Protein AF-0000000080312713 (afdb_homodimer)

Sequence (390 aa):
MEARAKLFGHPIHQMLIPIPFGLLATGAVLDIVAQFFDDRAITVVSFWNIAIGVVTGLLAAVFGLMDYTKIPRGTRAKRVGLVHGVGNVIVLGLFTAALYLRADEYRFGVEGLPLWLEIGGLALAGITGWLGGELVDRLAIGVDPDAHPDAPSSLFGRRRHVARVRREPVVEGEEVVTRQSVRTDTPPYGSPTRAMEARAKLFGHPIHQMLIPIPFGLLATGAVLDIVAQFFDDRAITVVSFWNIAIGVVTGLLAAVFGLMDYTKIPRGTRAKRVGLVHGVGNVIVLGLFTAALYLRADEYRFGVEGLPLWLEIGGLALAGITGWLGGELVDRLAIGVDPDAHPDAPSSLFGRRRHVARVRREPVVEGEEVVTRQSVRTDTPPYGSPTRA

Foldseek 3Di:
DAFQDDDLLFQPLVVLQCQLLVLLLQLLVLLVVCVVDPDQVSNVSSLVSLVVSLVSLVVSLVSLVRRLVPPDPPDPLNVLSVCLNVLVVLLSVLSVVLNVVCVVVPRDRPDDSSSVSSVVSNVSCVVSVVSVVCSCVPVPRRHDPPDDPPDDGSNVPPPPPPPPPPPPPPPPPDPPPPPPPPPPPPDPPDDPPDD/DAFQDDDLLFQPLVVLQCQLLVLLLQLLVLLVVCVVDPDQVSNVSSLVSLVVSLVSLVVSLVSLVRRLVPPDPPDPLNVLSVLLNVLVVLLSVLSVVLNVVCVVVVRDRSDDPSSVSSVVSNVSCVVSVVSVVCSCVPVPRRHDPPDDPPDDGSNVPPPPPPPPPPPPPPPPPPPPPPPPPPPPPPPDPDDPDPD

Structure (mmCIF, N/CA/C/O backbone):
data_AF-0000000080312713-model_v1
#
loop_
_entity.id
_entity.type
_entity.pdbx_description
1 polymer 'DUF2231 domain-containing protein'
#
loop_
_atom_site.group_PDB
_atom_site.id
_atom_site.type_symbol
_atom_site.label_atom_id
_atom_site.label_alt_id
_atom_site.label_comp_id
_atom_site.label_asym_id
_atom_site.label_entity_id
_atom_site.label_seq_id
_atom_site.pdbx_PDB_ins_code
_atom_site.Cartn_x
_atom_site.Cartn_y
_atom_site.Cartn_z
_atom_site.occupancy
_atom_site.B_iso_or_equiv
_atom_site.auth_seq_id
_atom_site.auth_comp_id
_atom_site.auth_asym_id
_atom_site.auth_atom_id
_atom_site.pdbx_PDB_model_num
ATOM 1 N N . MET A 1 1 ? 4.047 19.5 3.107 1 72.31 1 MET A N 1
ATOM 2 C CA . MET A 1 1 ? 4.832 19.844 1.927 1 72.31 1 MET A CA 1
ATOM 3 C C . MET A 1 1 ? 4.336 19.078 0.702 1 72.31 1 MET A C 1
ATOM 5 O O . MET A 1 1 ? 4.039 17.891 0.785 1 72.31 1 MET A O 1
ATOM 9 N N . GLU A 1 2 ? 4.406 19.766 -0.349 1 78.31 2 GLU A N 1
ATOM 10 C CA . GLU A 1 2 ? 3.863 19.172 -1.57 1 78.31 2 GLU A CA 1
ATOM 11 C C . GLU A 1 2 ? 4.895 18.281 -2.262 1 78.31 2 GLU A C 1
ATOM 13 O O . GLU A 1 2 ? 6.082 18.609 -2.293 1 78.31 2 GLU A O 1
ATOM 18 N N . ALA A 1 3 ? 4.426 17.234 -2.746 1 82.44 3 ALA A N 1
ATOM 19 C CA . ALA A 1 3 ? 5.25 16.281 -3.486 1 82.44 3 ALA A CA 1
ATOM 20 C C . ALA A 1 3 ? 5.676 16.859 -4.836 1 82.44 3 ALA A C 1
ATOM 22 O O . ALA A 1 3 ? 5.031 17.781 -5.359 1 82.44 3 ALA A O 1
ATOM 23 N N . ARG A 1 4 ? 6.715 16.359 -5.426 1 83 4 ARG A N 1
ATOM 24 C CA . ARG A 1 4 ? 7.238 16.797 -6.715 1 83 4 ARG A CA 1
ATOM 25 C C . ARG A 1 4 ? 6.383 16.266 -7.859 1 83 4 ARG A C 1
ATOM 27 O O . ARG A 1 4 ? 6.086 16.984 -8.812 1 83 4 ARG A O 1
ATOM 34 N N . ALA A 1 5 ? 6.055 15.047 -7.773 1 89.88 5 ALA A N 1
ATOM 35 C CA . ALA A 1 5 ? 5.25 14.406 -8.812 1 89.88 5 ALA A CA 1
ATOM 36 C C . ALA A 1 5 ? 3.887 13.992 -8.266 1 89.88 5 ALA A C 1
ATOM 38 O O . ALA A 1 5 ? 3.801 13.234 -7.305 1 89.88 5 ALA A O 1
ATOM 39 N N . LYS A 1 6 ? 2.869 14.5 -8.953 1 93.38 6 LYS A N 1
ATOM 40 C CA . LYS A 1 6 ? 1.514 14.195 -8.5 1 93.38 6 LYS A CA 1
ATOM 41 C C . LYS A 1 6 ? 0.65 13.695 -9.656 1 93.38 6 LYS A C 1
ATOM 43 O O . LYS A 1 6 ? 0.903 14.023 -10.82 1 93.38 6 LYS A O 1
ATOM 48 N N . LEU A 1 7 ? -0.228 12.914 -9.367 1 93.88 7 LEU A N 1
ATOM 49 C CA . LEU A 1 7 ? -1.278 12.445 -10.266 1 93.88 7 LEU A CA 1
ATOM 50 C C . LEU A 1 7 ? -2.648 12.562 -9.609 1 93.88 7 LEU A C 1
ATOM 52 O O . LEU A 1 7 ? -2.871 12.023 -8.523 1 93.88 7 LEU A O 1
ATOM 56 N N . PHE A 1 8 ? -3.529 13.344 -10.117 1 93.69 8 PHE A N 1
ATOM 57 C CA . PHE A 1 8 ? -4.863 13.625 -9.594 1 93.69 8 PHE A CA 1
ATOM 58 C C . PHE A 1 8 ? -4.781 14.195 -8.18 1 93.69 8 PHE A C 1
ATOM 60 O O . PHE A 1 8 ? -5.555 13.797 -7.305 1 93.69 8 PHE A O 1
ATOM 67 N N . GLY A 1 9 ? -3.75 14.992 -7.945 1 93.38 9 GLY A N 1
ATOM 68 C CA . GLY A 1 9 ? -3.65 15.75 -6.707 1 93.38 9 GLY A CA 1
ATOM 69 C C . GLY A 1 9 ? -2.879 15.023 -5.625 1 93.38 9 GLY A C 1
ATOM 70 O O . GLY A 1 9 ? -2.672 15.562 -4.535 1 93.38 9 GLY A O 1
ATOM 71 N N . HIS A 1 10 ? -2.42 13.773 -5.988 1 95.56 10 HIS A N 1
ATOM 72 C CA . HIS A 1 10 ? -1.756 13 -4.949 1 95.56 10 HIS A CA 1
ATOM 73 C C . HIS A 1 10 ? -0.341 12.609 -5.367 1 95.56 10 HIS A C 1
ATOM 75 O O . HIS A 1 10 ? -0.07 12.43 -6.555 1 95.56 10 HIS A O 1
ATOM 81 N N . PRO A 1 11 ? 0.602 12.484 -4.398 1 95.81 11 PRO A N 1
ATOM 82 C CA . PRO A 1 11 ? 1.961 12.039 -4.715 1 95.81 11 PRO A CA 1
ATOM 83 C C . PRO A 1 11 ? 1.993 10.664 -5.379 1 95.81 11 PRO A C 1
ATOM 85 O O . PRO A 1 11 ? 1.458 9.695 -4.828 1 95.81 11 PRO A O 1
ATOM 88 N N . ILE A 1 12 ? 2.666 10.57 -6.496 1 97.81 12 ILE A N 1
ATOM 89 C CA . ILE A 1 12 ? 2.713 9.328 -7.27 1 97.81 12 ILE A CA 1
ATOM 90 C C . ILE A 1 12 ? 3.412 8.242 -6.461 1 97.81 12 ILE A C 1
ATOM 92 O O . ILE A 1 12 ? 2.998 7.082 -6.48 1 97.81 12 ILE A O 1
ATOM 96 N N . HIS A 1 13 ? 4.504 8.625 -5.75 1 98.19 13 HIS A N 1
ATOM 97 C CA . HIS A 1 13 ? 5.23 7.664 -4.93 1 98.19 13 HIS A CA 1
ATOM 98 C C . HIS A 1 13 ? 4.305 6.965 -3.941 1 98.19 13 HIS A C 1
ATOM 100 O O . HIS A 1 13 ? 4.293 5.734 -3.857 1 98.19 13 HIS A O 1
ATOM 106 N N . GLN A 1 14 ? 3.463 7.68 -3.277 1 96.94 14 GLN A N 1
ATOM 107 C CA . GLN A 1 14 ? 2.545 7.121 -2.289 1 96.94 14 GLN A CA 1
ATOM 108 C C . GLN A 1 14 ? 1.48 6.254 -2.953 1 96.94 14 GLN A C 1
ATOM 110 O O . GLN A 1 14 ? 1.056 5.246 -2.391 1 96.94 14 GLN A O 1
ATOM 115 N N . MET A 1 15 ? 1.112 6.57 -4.156 1 97.31 15 MET A N 1
ATOM 116 C CA . MET A 1 15 ? 0.108 5.809 -4.891 1 97.31 15 MET A CA 1
ATOM 117 C C . MET A 1 15 ? 0.669 4.465 -5.344 1 97.31 15 MET A C 1
ATOM 119 O O . MET A 1 15 ? -0.067 3.48 -5.438 1 97.31 15 MET A O 1
ATOM 123 N N . LEU A 1 16 ? 1.947 4.43 -5.578 1 98.31 16 LEU A N 1
ATOM 124 C CA . LEU A 1 16 ? 2.568 3.256 -6.184 1 98.31 16 LEU A CA 1
ATOM 125 C C . LEU A 1 16 ? 2.996 2.258 -5.113 1 98.31 16 LEU A C 1
ATOM 127 O O . LEU A 1 16 ? 3.031 1.05 -5.367 1 98.31 16 LEU A O 1
ATOM 131 N N . ILE A 1 17 ? 3.25 2.643 -3.938 1 97.69 17 ILE A N 1
ATOM 132 C CA . ILE A 1 17 ? 4.023 1.886 -2.959 1 97.69 17 ILE A CA 1
ATOM 133 C C . ILE A 1 17 ? 3.219 0.675 -2.492 1 97.69 17 ILE A C 1
ATOM 135 O O . ILE A 1 17 ? 3.791 -0.36 -2.141 1 97.69 17 ILE A O 1
ATOM 139 N N . PRO A 1 18 ? 1.862 0.706 -2.527 1 98.25 18 PRO A N 1
ATOM 140 C CA . PRO A 1 18 ? 1.138 -0.487 -2.084 1 98.25 18 PRO A CA 1
ATOM 141 C C . PRO A 1 18 ? 1.449 -1.717 -2.936 1 98.25 18 PRO A C 1
ATOM 143 O O . PRO A 1 18 ? 1.48 -2.836 -2.42 1 98.25 18 PRO A O 1
ATOM 146 N N . ILE A 1 19 ? 1.81 -1.532 -4.121 1 98.75 19 ILE A N 1
ATOM 147 C CA . ILE A 1 19 ? 1.996 -2.656 -5.031 1 98.75 19 ILE A CA 1
ATOM 148 C C . ILE A 1 19 ? 3.275 -3.406 -4.672 1 98.75 19 ILE A C 1
ATOM 150 O O . ILE A 1 19 ? 3.225 -4.559 -4.234 1 98.75 19 ILE A O 1
ATOM 154 N N . PRO A 1 20 ? 4.402 -2.754 -4.703 1 98.88 20 PRO A N 1
ATOM 155 C CA . PRO A 1 20 ? 5.617 -3.516 -4.387 1 98.88 20 PRO A CA 1
ATOM 156 C C . PRO A 1 20 ? 5.648 -3.998 -2.938 1 98.88 20 PRO A C 1
ATOM 158 O O . PRO A 1 20 ? 6.145 -5.094 -2.66 1 98.88 20 PRO A O 1
ATOM 161 N N . PHE A 1 21 ? 5.145 -3.223 -2.09 1 98.75 21 PHE A N 1
ATOM 162 C CA . PHE A 1 21 ? 5.195 -3.621 -0.688 1 98.75 21 PHE A CA 1
ATOM 163 C C . PHE A 1 21 ? 4.352 -4.871 -0.451 1 98.75 21 PHE A C 1
ATOM 165 O O . PHE A 1 21 ? 4.82 -5.836 0.156 1 98.75 21 PHE A O 1
ATOM 172 N N . GLY A 1 22 ? 3.145 -4.852 -0.944 1 98.81 22 GLY A N 1
ATOM 173 C CA . GLY A 1 22 ? 2.279 -6.008 -0.777 1 98.81 22 GLY A CA 1
ATOM 174 C C . GLY A 1 22 ? 2.832 -7.266 -1.421 1 98.81 22 GLY A C 1
ATOM 175 O O . GLY A 1 22 ? 2.758 -8.352 -0.84 1 98.81 22 GLY A O 1
ATOM 176 N N . LEU A 1 23 ? 3.416 -7.086 -2.527 1 98.94 23 LEU A N 1
ATOM 177 C CA . LEU A 1 23 ? 3.893 -8.234 -3.287 1 98.94 23 LEU A CA 1
ATOM 178 C C . LEU A 1 23 ? 5.148 -8.82 -2.654 1 98.94 23 LEU A C 1
ATOM 180 O O . LEU A 1 23 ? 5.258 -10.039 -2.492 1 98.94 23 LEU A O 1
ATOM 184 N N . LEU A 1 24 ? 6.055 -7.957 -2.281 1 98.94 24 LEU A N 1
ATOM 185 C CA . LEU A 1 24 ? 7.293 -8.453 -1.688 1 98.94 24 LEU A CA 1
ATOM 186 C C . LEU A 1 24 ? 7.027 -9.094 -0.331 1 98.94 24 LEU A C 1
ATOM 188 O O . LEU A 1 24 ? 7.559 -10.164 -0.033 1 98.94 24 LEU A O 1
ATOM 192 N N . ALA A 1 25 ? 6.176 -8.477 0.44 1 98.88 25 ALA A N 1
ATOM 193 C CA . ALA A 1 25 ? 5.852 -9.023 1.753 1 98.88 25 ALA A CA 1
ATOM 194 C C . ALA A 1 25 ? 5.164 -10.383 1.625 1 98.88 25 ALA A C 1
ATOM 196 O O . ALA A 1 25 ? 5.555 -11.344 2.283 1 98.88 25 ALA A O 1
ATOM 197 N N . THR A 1 26 ? 4.195 -10.445 0.764 1 98.88 26 THR A N 1
ATOM 198 C CA . THR A 1 26 ? 3.459 -11.688 0.591 1 98.88 26 THR A CA 1
ATOM 199 C C . THR A 1 26 ? 4.359 -12.773 0.001 1 98.88 26 THR A C 1
ATOM 201 O O . THR A 1 26 ? 4.305 -13.93 0.426 1 98.88 26 THR A O 1
ATO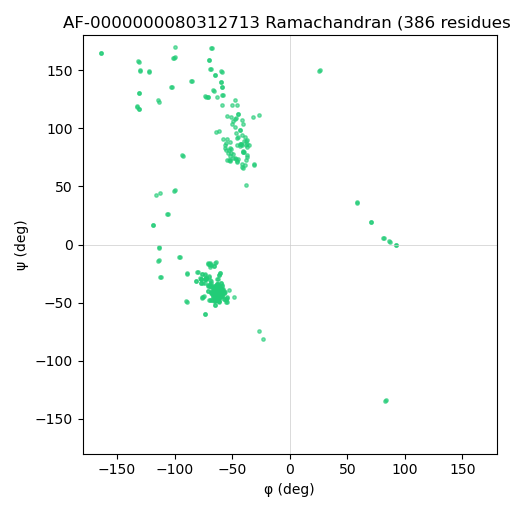M 204 N N . GLY A 1 27 ? 5.172 -12.367 -0.99 1 98 27 GLY A N 1
ATOM 205 C CA . GLY A 1 27 ? 6.102 -13.336 -1.551 1 98 27 GLY A CA 1
ATOM 206 C C . GLY A 1 27 ? 7.027 -13.938 -0.514 1 98 27 GLY A C 1
ATOM 207 O O . GLY A 1 27 ? 7.207 -15.156 -0.47 1 98 27 GLY A O 1
ATOM 208 N N . ALA A 1 28 ? 7.578 -13.133 0.287 1 98.31 28 ALA A N 1
ATOM 209 C CA . ALA A 1 28 ? 8.492 -13.602 1.319 1 98.31 28 ALA A CA 1
ATOM 210 C C . ALA A 1 28 ? 7.777 -14.5 2.326 1 98.31 28 ALA A C 1
ATOM 212 O O . ALA A 1 28 ? 8.297 -15.539 2.723 1 98.31 28 ALA A O 1
ATOM 213 N N . VAL A 1 29 ? 6.586 -14.117 2.729 1 98.62 29 VAL A N 1
ATOM 214 C CA . VAL A 1 29 ? 5.816 -14.906 3.688 1 98.62 29 VAL A CA 1
ATOM 215 C C . VAL A 1 29 ? 5.465 -16.266 3.08 1 98.62 29 VAL A C 1
ATOM 217 O O . VAL A 1 29 ? 5.539 -17.297 3.754 1 98.62 29 VAL A O 1
ATOM 220 N N . LEU A 1 30 ? 5.125 -16.281 1.83 1 97.44 30 LEU A N 1
ATOM 221 C CA . LEU A 1 30 ? 4.781 -17.531 1.164 1 97.44 30 LEU A CA 1
ATOM 222 C C . LEU A 1 30 ? 5.988 -18.453 1.09 1 97.44 30 LEU A C 1
ATOM 224 O O . LEU A 1 30 ? 5.852 -19.672 1.209 1 97.44 30 LEU A O 1
ATOM 228 N N . ASP A 1 31 ? 7.121 -17.875 0.901 1 96.25 31 ASP A N 1
ATOM 229 C CA . ASP A 1 31 ? 8.305 -18.719 0.859 1 96.25 31 ASP A CA 1
ATOM 230 C C . ASP A 1 31 ? 8.609 -19.312 2.236 1 96.25 31 ASP A C 1
ATOM 232 O O . ASP A 1 31 ? 9.094 -20.438 2.342 1 96.25 31 ASP A O 1
ATOM 236 N N . ILE A 1 32 ? 8.32 -18.562 3.268 1 96.88 32 ILE A N 1
ATOM 237 C CA . ILE A 1 32 ? 8.406 -19.125 4.613 1 96.88 32 ILE A CA 1
ATOM 238 C C . ILE A 1 32 ? 7.391 -20.25 4.773 1 96.88 32 ILE A C 1
ATOM 240 O O . ILE A 1 32 ? 7.719 -21.328 5.273 1 96.88 32 ILE A O 1
ATOM 244 N N . VAL A 1 33 ? 6.18 -20.062 4.301 1 96.56 33 VAL A N 1
ATOM 245 C CA . VAL A 1 33 ? 5.109 -21.047 4.371 1 96.56 33 VAL A CA 1
ATOM 246 C C . VAL A 1 33 ? 5.496 -22.297 3.574 1 96.56 33 VAL A C 1
ATOM 248 O O . VAL A 1 33 ? 5.195 -23.422 3.982 1 96.56 33 VAL A O 1
ATOM 251 N N . ALA A 1 34 ? 6.184 -22.078 2.551 1 94.62 34 ALA A N 1
ATOM 252 C CA . ALA A 1 34 ? 6.578 -23.156 1.658 1 94.62 34 ALA A CA 1
ATOM 253 C C . ALA A 1 34 ? 7.535 -24.125 2.357 1 94.62 34 ALA A C 1
ATOM 255 O O . ALA A 1 34 ? 7.734 -25.25 1.896 1 94.62 34 ALA A O 1
ATOM 256 N N . GLN A 1 35 ? 8.148 -23.672 3.453 1 93.88 35 GLN A N 1
ATOM 257 C CA . GLN A 1 35 ? 9.039 -24.547 4.211 1 93.88 35 GLN A CA 1
ATOM 258 C C . GLN A 1 35 ? 8.258 -25.625 4.938 1 93.88 35 GLN A C 1
ATOM 260 O O . GLN A 1 35 ? 8.82 -26.656 5.336 1 93.88 35 GLN A O 1
ATOM 265 N N . PHE A 1 36 ? 6.949 -25.406 5.047 1 94.5 36 PHE A N 1
ATOM 266 C CA . PHE A 1 36 ? 6.141 -26.312 5.844 1 94.5 36 PHE A CA 1
ATOM 267 C C . PHE A 1 36 ? 5.152 -27.078 4.965 1 94.5 36 PHE A C 1
ATOM 269 O O . PHE A 1 36 ? 4.504 -28.016 5.418 1 94.5 36 PHE A O 1
ATOM 276 N N . PHE A 1 37 ? 4.992 -26.594 3.729 1 91.25 37 PHE A N 1
ATOM 277 C CA . PHE A 1 37 ? 4.043 -27.203 2.805 1 91.25 37 PHE A CA 1
ATOM 278 C C . PHE A 1 37 ? 4.695 -27.469 1.453 1 91.25 37 PHE A C 1
ATOM 280 O O . PHE A 1 37 ? 5.34 -26.578 0.885 1 91.25 37 PHE A O 1
ATOM 287 N N . ASP A 1 38 ? 4.531 -28.656 0.968 1 87.06 38 ASP A N 1
ATOM 288 C CA . ASP A 1 38 ? 5.109 -29.016 -0.319 1 87.06 38 ASP A CA 1
ATOM 289 C C . ASP A 1 38 ? 4.113 -28.797 -1.454 1 87.06 38 ASP A C 1
ATOM 291 O O . ASP A 1 38 ? 3.533 -29.75 -1.977 1 87.06 38 ASP A O 1
ATOM 295 N N . ASP A 1 39 ? 3.957 -27.625 -1.805 1 88.44 39 ASP A N 1
ATOM 296 C CA . ASP A 1 39 ? 3.057 -27.234 -2.887 1 88.44 39 ASP A CA 1
ATOM 297 C C . ASP A 1 39 ? 3.74 -26.266 -3.844 1 88.44 39 ASP A C 1
ATOM 299 O O . ASP A 1 39 ? 4.07 -25.141 -3.459 1 88.44 39 ASP A O 1
ATOM 303 N N . ARG A 1 40 ? 3.816 -26.703 -5 1 88.94 40 ARG A N 1
ATOM 304 C CA . ARG A 1 40 ? 4.512 -25.938 -6.027 1 88.94 40 ARG A CA 1
ATOM 305 C C . ARG A 1 40 ? 3.809 -24.594 -6.277 1 88.94 40 ARG A C 1
ATOM 307 O O . ARG A 1 40 ? 4.453 -23.609 -6.637 1 88.94 40 ARG A O 1
ATOM 314 N N . ALA A 1 41 ? 2.541 -24.531 -6.094 1 90.38 41 ALA A N 1
ATOM 315 C CA . ALA A 1 41 ? 1.778 -23.312 -6.301 1 90.38 41 ALA A CA 1
ATOM 316 C C . ALA A 1 41 ? 2.299 -22.188 -5.414 1 90.38 41 ALA A C 1
ATOM 318 O O . ALA A 1 41 ? 2.355 -21.031 -5.836 1 90.38 41 ALA A O 1
ATOM 319 N N . ILE A 1 42 ? 2.723 -22.578 -4.23 1 94.69 42 ILE A N 1
ATOM 320 C CA . ILE A 1 42 ? 3.182 -21.578 -3.266 1 94.69 42 ILE A CA 1
ATOM 321 C C . ILE A 1 42 ? 4.453 -20.906 -3.785 1 94.69 42 ILE A C 1
ATOM 323 O O . ILE A 1 42 ? 4.562 -19.688 -3.773 1 94.69 42 ILE A O 1
ATOM 327 N N . THR A 1 43 ? 5.336 -21.688 -4.316 1 93.25 43 THR A N 1
ATOM 328 C CA . THR A 1 43 ? 6.617 -21.141 -4.742 1 93.25 43 THR A CA 1
ATOM 329 C C . THR A 1 43 ? 6.477 -20.391 -6.066 1 93.25 43 THR A C 1
ATOM 331 O O . THR A 1 43 ? 7.195 -19.438 -6.324 1 93.25 43 THR A O 1
ATOM 334 N N . VAL A 1 44 ? 5.535 -20.812 -6.891 1 92.75 44 VAL A N 1
ATOM 335 C CA . VAL A 1 44 ? 5.262 -20.094 -8.125 1 92.75 44 VAL A CA 1
ATOM 336 C C . VAL A 1 44 ? 4.711 -18.703 -7.805 1 92.75 44 VAL A C 1
ATOM 338 O O . VAL A 1 44 ? 5.18 -17.703 -8.352 1 92.75 44 VAL A O 1
ATOM 341 N N . VAL A 1 45 ? 3.768 -18.641 -6.875 1 95.56 45 VAL A N 1
ATOM 342 C CA . VAL A 1 45 ? 3.16 -17.375 -6.48 1 95.56 45 VAL A CA 1
ATOM 343 C C . VAL A 1 45 ? 4.215 -16.469 -5.848 1 95.56 45 VAL A C 1
ATOM 345 O O . VAL A 1 45 ? 4.316 -15.281 -6.191 1 95.56 45 VAL A O 1
ATOM 348 N N . SER A 1 46 ? 4.988 -17.078 -4.977 1 96.5 46 SER A N 1
ATOM 349 C CA . SER A 1 46 ? 5.988 -16.266 -4.297 1 96.5 46 SER A CA 1
ATOM 350 C C . SER A 1 46 ? 7.023 -15.719 -5.277 1 96.5 46 SER A C 1
ATOM 352 O O . SER A 1 46 ? 7.418 -14.555 -5.188 1 96.5 46 SER A O 1
ATOM 354 N N . PHE A 1 47 ? 7.426 -16.5 -6.23 1 95.06 47 PHE A N 1
ATOM 355 C CA . PHE A 1 47 ? 8.438 -16.094 -7.199 1 95.06 47 PHE A CA 1
ATOM 356 C C . PHE A 1 47 ? 7.957 -14.891 -8.008 1 95.06 47 PHE A C 1
ATOM 358 O O . PHE A 1 47 ? 8.656 -13.875 -8.094 1 95.06 47 PHE A O 1
ATOM 365 N N . TRP A 1 48 ? 6.801 -14.977 -8.492 1 96 48 TRP A N 1
ATOM 366 C CA . TRP A 1 48 ? 6.305 -13.938 -9.383 1 96 48 TRP A CA 1
ATOM 367 C C . TRP A 1 48 ? 5.891 -12.703 -8.594 1 96 48 TRP A C 1
ATOM 369 O O . TRP A 1 48 ? 6.027 -11.57 -9.078 1 96 48 TRP A O 1
ATOM 379 N N . ASN A 1 49 ? 5.387 -12.906 -7.379 1 98.06 49 ASN A N 1
ATOM 380 C CA . ASN A 1 49 ? 5.141 -11.758 -6.52 1 98.06 49 ASN A CA 1
ATOM 381 C C . ASN A 1 49 ? 6.422 -10.969 -6.262 1 98.06 49 ASN A C 1
ATOM 383 O O . ASN A 1 49 ? 6.43 -9.734 -6.348 1 98.06 49 ASN A O 1
ATOM 387 N N . ILE A 1 50 ? 7.469 -11.711 -5.98 1 97.75 50 ILE A N 1
ATOM 388 C CA . ILE A 1 50 ? 8.734 -11.039 -5.703 1 97.75 50 ILE A CA 1
ATOM 389 C C . ILE A 1 50 ? 9.258 -10.383 -6.98 1 97.75 50 ILE A C 1
ATOM 391 O O . ILE A 1 50 ? 9.711 -9.234 -6.949 1 97.75 50 ILE A O 1
ATOM 395 N N . ALA A 1 51 ? 9.164 -11.031 -8.141 1 97 51 ALA A N 1
ATOM 396 C CA . ALA A 1 51 ? 9.633 -10.461 -9.398 1 97 51 ALA A CA 1
ATOM 397 C C . ALA A 1 51 ? 8.875 -9.18 -9.734 1 97 51 ALA A C 1
ATOM 399 O O . ALA A 1 51 ? 9.484 -8.148 -10.023 1 97 51 ALA A O 1
ATOM 400 N N . ILE A 1 52 ? 7.547 -9.219 -9.664 1 98.62 52 ILE A N 1
ATOM 401 C CA . ILE A 1 52 ? 6.73 -8.047 -9.969 1 98.62 52 ILE A CA 1
ATOM 402 C C . ILE A 1 52 ? 6.934 -6.977 -8.906 1 98.62 52 ILE A C 1
ATOM 404 O O . ILE A 1 52 ? 6.957 -5.785 -9.211 1 98.62 52 ILE A O 1
ATOM 408 N N . GLY A 1 53 ? 7.102 -7.422 -7.629 1 98.88 53 GLY A N 1
ATOM 409 C CA . GLY A 1 53 ? 7.398 -6.492 -6.547 1 98.88 53 GLY A CA 1
ATOM 410 C C . GLY A 1 53 ? 8.688 -5.719 -6.762 1 98.88 53 GLY A C 1
ATOM 411 O O . GLY A 1 53 ? 8.742 -4.516 -6.504 1 98.88 53 GLY A O 1
ATOM 412 N N . VAL A 1 54 ? 9.711 -6.387 -7.25 1 98.81 54 VAL A N 1
ATOM 413 C CA . VAL A 1 54 ? 10.984 -5.734 -7.504 1 98.81 54 VAL A CA 1
ATOM 414 C C . VAL A 1 54 ? 10.836 -4.715 -8.633 1 98.81 54 VAL A C 1
ATOM 416 O O . VAL A 1 54 ? 11.266 -3.568 -8.508 1 98.81 54 VAL A O 1
ATOM 419 N N . VAL A 1 55 ? 10.156 -5.078 -9.703 1 98.81 55 VAL A N 1
ATOM 420 C CA . VAL A 1 55 ? 9.992 -4.203 -10.859 1 98.81 55 VAL A CA 1
ATOM 421 C C . VAL A 1 55 ? 9.18 -2.971 -10.461 1 98.81 55 VAL A C 1
ATOM 423 O O . VAL A 1 55 ? 9.57 -1.84 -10.758 1 98.81 55 VAL A O 1
ATOM 426 N N . THR A 1 56 ? 8.109 -3.174 -9.781 1 98.88 56 THR A N 1
ATOM 427 C CA . THR A 1 56 ? 7.254 -2.055 -9.406 1 98.88 56 THR A CA 1
ATOM 428 C C . THR A 1 56 ? 7.902 -1.234 -8.289 1 98.88 56 THR A C 1
ATOM 430 O O . THR A 1 56 ? 7.664 -0.03 -8.18 1 98.88 56 THR A O 1
ATOM 433 N N . GLY A 1 57 ? 8.719 -1.88 -7.438 1 98.88 57 GLY A N 1
ATOM 434 C CA . GLY A 1 57 ? 9.508 -1.148 -6.453 1 98.88 57 GLY A CA 1
ATOM 435 C C . GLY A 1 57 ? 10.508 -0.197 -7.078 1 98.88 57 GLY A C 1
ATOM 436 O O . GLY A 1 57 ? 10.688 0.925 -6.602 1 98.88 57 GLY A O 1
ATOM 437 N N . LEU A 1 58 ? 11.156 -0.672 -8.133 1 98.81 58 LEU A N 1
ATOM 438 C CA . LEU A 1 58 ? 12.086 0.185 -8.859 1 98.81 58 LEU A CA 1
ATOM 439 C C . LEU A 1 58 ? 11.367 1.393 -9.445 1 98.81 58 LEU A C 1
ATOM 441 O O . LEU A 1 58 ? 11.891 2.512 -9.406 1 98.81 58 LEU A O 1
ATOM 445 N N . LEU A 1 59 ? 10.148 1.165 -9.961 1 98.75 59 LEU A N 1
ATOM 446 C CA . LEU A 1 59 ? 9.344 2.268 -10.477 1 98.75 59 LEU A CA 1
ATOM 447 C C . LEU A 1 59 ? 9 3.254 -9.367 1 98.75 59 LEU A C 1
ATOM 449 O O . LEU A 1 59 ? 9.125 4.469 -9.547 1 98.75 59 LEU A O 1
ATOM 453 N N . ALA A 1 60 ? 8.602 2.779 -8.227 1 98.56 60 ALA A N 1
ATOM 454 C CA . ALA A 1 60 ? 8.273 3.631 -7.086 1 98.56 60 ALA A CA 1
ATOM 455 C C . ALA A 1 60 ? 9.492 4.414 -6.613 1 98.56 60 ALA A C 1
ATOM 457 O O . ALA A 1 60 ? 9.367 5.555 -6.168 1 98.56 60 ALA A O 1
ATOM 458 N N . ALA A 1 61 ? 10.68 3.793 -6.715 1 98.62 61 ALA A N 1
ATOM 459 C CA . ALA A 1 61 ? 11.922 4.414 -6.258 1 98.62 61 ALA A CA 1
ATOM 460 C C . ALA A 1 61 ? 12.219 5.684 -7.051 1 98.62 61 ALA A C 1
ATOM 462 O O . ALA A 1 61 ? 12.727 6.664 -6.496 1 98.62 61 ALA A O 1
ATOM 463 N N . VAL A 1 62 ? 11.891 5.684 -8.312 1 98.56 62 VAL A N 1
ATOM 464 C CA . VAL A 1 62 ? 12.117 6.855 -9.156 1 98.56 62 VAL A CA 1
ATOM 465 C C . VAL A 1 62 ? 11.312 8.039 -8.625 1 98.56 62 VAL A C 1
ATOM 467 O O . VAL A 1 62 ? 11.852 9.125 -8.422 1 98.56 62 VAL A O 1
ATOM 470 N N . PHE A 1 63 ? 10.07 7.797 -8.305 1 98.31 63 PHE A N 1
ATOM 471 C CA . PHE A 1 63 ? 9.203 8.875 -7.836 1 98.31 63 PHE A CA 1
ATOM 472 C C . PHE A 1 63 ? 9.516 9.227 -6.387 1 98.31 63 PHE A C 1
ATOM 474 O O . PHE A 1 63 ? 9.383 10.383 -5.984 1 98.31 63 PHE A O 1
ATOM 481 N N . GLY A 1 64 ? 9.977 8.234 -5.617 1 98.12 64 GLY A N 1
ATOM 482 C CA . GLY A 1 64 ? 10.453 8.539 -4.273 1 98.12 64 GLY A CA 1
ATOM 483 C C . GLY A 1 64 ? 11.664 9.453 -4.262 1 98.12 64 GLY A C 1
ATOM 484 O O . GLY A 1 64 ? 11.75 10.359 -3.428 1 98.12 64 GLY A O 1
ATOM 485 N N . LEU A 1 65 ? 12.555 9.219 -5.199 1 98.06 65 LEU A N 1
ATOM 486 C CA . LEU A 1 65 ? 13.742 10.055 -5.32 1 98.06 65 LEU A CA 1
ATOM 487 C C . LEU A 1 65 ? 13.359 11.484 -5.711 1 98.06 65 LEU A C 1
ATOM 489 O O . LEU A 1 65 ? 13.914 12.445 -5.176 1 98.06 65 LEU A O 1
ATOM 493 N N . MET A 1 66 ? 12.422 11.609 -6.582 1 97.69 66 MET A N 1
ATOM 494 C CA . MET A 1 66 ? 11.922 12.93 -6.957 1 97.69 66 MET A CA 1
ATOM 495 C C . MET A 1 66 ? 11.328 13.648 -5.75 1 97.69 66 MET A C 1
ATOM 497 O O . MET A 1 66 ? 11.609 14.828 -5.523 1 97.69 66 MET A O 1
ATOM 501 N N . ASP A 1 67 ? 10.578 12.938 -4.965 1 97.31 67 ASP A N 1
ATOM 502 C CA . ASP A 1 67 ? 9.953 13.523 -3.779 1 97.31 67 ASP A CA 1
ATOM 503 C C . ASP A 1 67 ? 11.008 13.922 -2.75 1 97.31 67 ASP A C 1
ATOM 505 O O . ASP A 1 67 ? 10.867 14.953 -2.086 1 97.31 67 ASP A O 1
ATOM 509 N N . TYR A 1 68 ? 12.008 13.156 -2.627 1 98 68 TYR A N 1
ATOM 510 C CA . TYR A 1 68 ? 13.07 13.398 -1.654 1 98 68 TYR A CA 1
ATOM 511 C C . TYR A 1 68 ? 13.734 14.75 -1.901 1 98 68 TYR A C 1
ATOM 513 O O . TYR A 1 68 ? 14.117 15.438 -0.956 1 98 68 TYR A O 1
ATOM 521 N N . THR A 1 69 ? 13.82 15.172 -3.137 1 97.06 69 THR A N 1
ATOM 522 C CA . THR A 1 69 ? 14.484 16.422 -3.49 1 97.06 69 THR A CA 1
ATOM 523 C C . THR A 1 69 ? 13.695 17.609 -2.984 1 97.06 69 THR A C 1
ATOM 525 O O . THR A 1 69 ? 14.234 18.719 -2.865 1 97.06 69 THR A O 1
ATOM 528 N N . LYS A 1 70 ? 12.453 17.375 -2.67 1 96 70 LYS A N 1
ATOM 529 C CA . LYS A 1 70 ? 11.602 18.484 -2.256 1 96 70 LYS A CA 1
ATOM 530 C C . LYS A 1 70 ? 11.547 18.609 -0.736 1 96 70 LYS A C 1
ATOM 532 O O . LYS A 1 70 ? 11.07 19.609 -0.202 1 96 70 LYS A O 1
ATOM 537 N N . ILE A 1 71 ? 12.062 17.625 -0.075 1 97.06 71 ILE A N 1
ATOM 538 C CA . ILE A 1 71 ? 12.07 17.703 1.382 1 97.06 71 ILE A CA 1
ATOM 539 C C . ILE A 1 71 ? 13.117 18.703 1.838 1 97.06 71 ILE A C 1
ATOM 541 O O . ILE A 1 71 ? 14.273 18.656 1.415 1 97.06 71 ILE A O 1
ATOM 545 N N . PRO A 1 72 ? 12.695 19.625 2.654 1 96.25 72 PRO A N 1
ATOM 546 C CA . PRO A 1 72 ? 13.625 20.688 3.061 1 96.25 72 PRO A CA 1
ATOM 547 C C . PRO A 1 72 ? 14.867 20.141 3.77 1 96.25 72 PRO A C 1
ATOM 549 O O . PRO A 1 72 ? 14.75 19.266 4.641 1 96.25 72 PRO A O 1
ATOM 552 N N . ARG A 1 73 ? 16 20.719 3.461 1 97.38 73 ARG A N 1
ATOM 553 C CA . ARG A 1 73 ? 17.266 20.344 4.078 1 97.38 73 ARG A CA 1
ATOM 554 C C . ARG A 1 73 ? 17.297 20.75 5.547 1 97.38 73 ARG A C 1
ATOM 556 O O . ARG A 1 73 ? 16.641 21.703 5.945 1 97.38 73 ARG A O 1
ATOM 563 N N . GLY A 1 74 ? 18 20.016 6.234 1 97.94 74 GLY A N 1
ATOM 564 C CA . GLY A 1 74 ? 18.203 20.359 7.629 1 97.94 74 GLY A CA 1
ATOM 565 C C . GLY A 1 74 ? 17.062 19.938 8.531 1 97.94 74 GLY A C 1
ATOM 566 O O . GLY A 1 74 ? 17.062 20.25 9.727 1 97.94 74 GLY A O 1
ATOM 567 N N . THR A 1 75 ? 16.109 19.25 8.016 1 98.25 75 THR A N 1
ATOM 568 C CA . THR A 1 75 ? 14.977 18.797 8.812 1 98.25 75 THR A CA 1
ATOM 569 C C . THR A 1 75 ? 15.141 17.328 9.195 1 98.25 75 THR A C 1
ATOM 571 O O . THR A 1 75 ? 15.922 16.594 8.578 1 98.25 75 THR A O 1
ATOM 574 N N . ARG A 1 76 ? 14.43 16.906 10.211 1 98.5 76 ARG A N 1
ATOM 575 C CA . ARG A 1 76 ? 14.32 15.484 10.531 1 98.5 76 ARG A CA 1
ATOM 576 C C . ARG A 1 76 ? 13.688 14.711 9.375 1 98.5 76 ARG A C 1
ATOM 578 O O . ARG A 1 76 ? 14.086 13.578 9.094 1 98.5 76 ARG A O 1
ATOM 585 N N . ALA A 1 77 ? 12.773 15.336 8.742 1 98.69 77 ALA A N 1
ATOM 586 C CA . ALA A 1 77 ? 12.133 14.695 7.598 1 98.69 77 ALA A CA 1
ATOM 587 C C . ALA A 1 77 ? 13.164 14.297 6.543 1 98.69 77 ALA A C 1
ATOM 589 O O . ALA A 1 77 ? 13.07 13.219 5.957 1 98.69 77 ALA A O 1
ATOM 590 N N . LYS A 1 78 ? 14.102 15.133 6.293 1 98.69 78 LYS A N 1
ATOM 591 C CA . LYS A 1 78 ? 15.133 14.852 5.301 1 98.69 78 LYS A CA 1
ATOM 592 C C . LYS A 1 78 ? 15.969 13.633 5.707 1 98.69 78 LYS A C 1
ATOM 594 O O . LYS A 1 78 ? 16.25 12.766 4.879 1 98.69 78 LYS A O 1
ATOM 599 N N . ARG A 1 79 ? 16.281 13.594 6.93 1 98.81 79 ARG A N 1
ATOM 600 C CA . ARG A 1 79 ? 17.094 12.484 7.43 1 98.81 79 ARG A CA 1
ATOM 601 C C . ARG A 1 79 ? 16.297 11.18 7.398 1 98.81 79 ARG A C 1
ATOM 603 O O . ARG A 1 79 ? 16.812 10.148 6.953 1 98.81 79 ARG A O 1
ATOM 610 N N . VAL A 1 80 ? 15.086 11.25 7.895 1 98.81 80 VAL A N 1
ATOM 611 C CA . VAL A 1 80 ? 14.227 10.07 7.902 1 98.81 80 VAL A CA 1
ATOM 612 C C . VAL A 1 80 ? 13.977 9.602 6.469 1 98.81 80 VAL A C 1
ATOM 614 O O . VAL A 1 80 ? 14 8.406 6.184 1 98.81 80 VAL A O 1
ATOM 617 N N . GLY A 1 81 ? 13.75 10.586 5.578 1 98.69 81 GLY A N 1
ATOM 618 C CA . GLY A 1 81 ? 13.578 10.258 4.172 1 98.69 81 GLY A CA 1
ATOM 619 C C . GLY A 1 81 ? 14.781 9.555 3.57 1 98.69 81 GLY A C 1
ATOM 620 O O . GLY A 1 81 ? 14.633 8.617 2.787 1 98.69 81 GLY A O 1
ATOM 621 N N . LEU A 1 82 ? 15.992 9.984 3.959 1 98.81 82 LEU A N 1
ATOM 622 C CA . LEU A 1 82 ? 17.219 9.375 3.461 1 98.81 82 LEU A CA 1
ATOM 623 C C . LEU A 1 82 ? 17.328 7.93 3.924 1 98.81 82 LEU A C 1
ATOM 625 O O . LEU A 1 82 ? 17.625 7.035 3.121 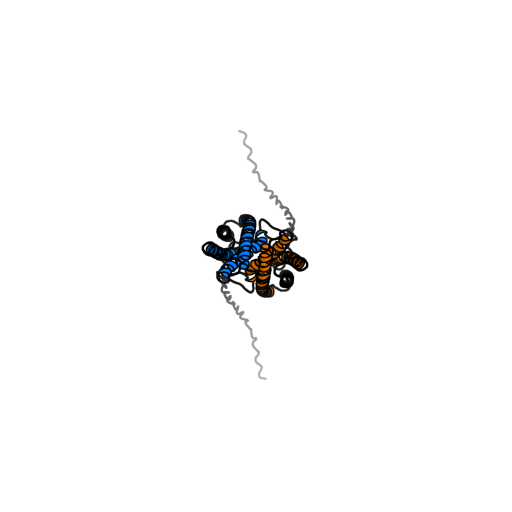1 98.81 82 LEU A O 1
ATOM 629 N N . VAL A 1 83 ? 17.109 7.676 5.172 1 98.88 83 VAL A N 1
ATOM 630 C CA . VAL A 1 83 ? 17.219 6.328 5.719 1 98.88 83 VAL A CA 1
ATOM 631 C C . VAL A 1 83 ? 16.141 5.434 5.102 1 98.88 83 VAL A C 1
ATOM 633 O O . VAL A 1 83 ? 16.422 4.289 4.73 1 98.88 83 VAL A O 1
ATOM 636 N N . HIS A 1 84 ? 14.922 5.945 5.008 1 98.88 84 HIS A N 1
ATOM 637 C CA . HIS A 1 84 ? 13.844 5.23 4.34 1 98.88 84 HIS A CA 1
ATOM 638 C C . HIS A 1 84 ? 14.227 4.859 2.912 1 98.88 84 HIS A C 1
ATOM 640 O O . HIS A 1 84 ? 14.094 3.699 2.512 1 98.88 84 HIS A O 1
ATOM 646 N N . GLY A 1 85 ? 14.742 5.848 2.156 1 98.75 85 GLY A N 1
ATOM 647 C CA . GLY A 1 85 ? 15.094 5.625 0.762 1 98.75 85 GLY A CA 1
ATOM 648 C C . GLY A 1 85 ? 16.234 4.637 0.581 1 98.75 85 GLY A C 1
ATOM 649 O O . GLY A 1 85 ? 16.109 3.668 -0.173 1 98.75 85 GLY A O 1
ATOM 650 N N . VAL A 1 86 ? 17.344 4.828 1.243 1 98.81 86 VAL A N 1
ATOM 651 C CA . VAL A 1 86 ? 18.516 3.957 1.141 1 98.81 86 VAL A CA 1
ATOM 652 C C . VAL A 1 86 ? 18.156 2.555 1.625 1 98.81 86 VAL A C 1
ATOM 654 O O . VAL A 1 86 ? 18.531 1.56 1.009 1 98.81 86 VAL A O 1
ATOM 657 N N . GLY A 1 87 ? 17.406 2.506 2.736 1 98.88 87 GLY A N 1
ATOM 658 C CA . GLY A 1 87 ? 16.953 1.22 3.232 1 98.88 87 GLY A CA 1
ATOM 659 C C . GLY A 1 87 ? 16.141 0.439 2.211 1 98.88 87 GLY A C 1
ATOM 660 O O . GLY A 1 87 ? 16.328 -0.771 2.064 1 98.88 87 GLY A O 1
ATOM 661 N N . ASN A 1 88 ? 15.297 1.137 1.485 1 98.88 88 ASN A N 1
ATOM 662 C CA . ASN A 1 88 ? 14.469 0.427 0.523 1 98.88 88 ASN A CA 1
ATOM 663 C C . ASN A 1 88 ? 15.258 0.041 -0.726 1 98.88 88 ASN A C 1
ATOM 665 O O . ASN A 1 88 ? 14.961 -0.97 -1.364 1 98.88 88 ASN A O 1
ATOM 669 N N . VAL A 1 89 ? 16.328 0.754 -1.064 1 98.81 89 VAL A N 1
ATOM 670 C CA . VAL A 1 89 ? 17.234 0.316 -2.127 1 98.81 89 VAL A CA 1
ATOM 671 C C . VAL A 1 89 ? 17.906 -0.999 -1.73 1 98.81 89 VAL A C 1
ATOM 673 O O . VAL A 1 89 ? 18.016 -1.912 -2.549 1 98.81 89 VAL A O 1
ATOM 676 N N . ILE A 1 90 ? 18.25 -1.11 -0.502 1 98.94 90 ILE A N 1
ATOM 677 C CA . ILE A 1 90 ? 18.844 -2.344 0.003 1 98.94 90 ILE A CA 1
ATOM 678 C C . ILE A 1 90 ? 17.797 -3.463 -0.018 1 98.94 90 ILE A C 1
ATOM 680 O O . ILE A 1 90 ? 18.094 -4.59 -0.421 1 98.94 90 ILE A O 1
ATOM 684 N N . VAL A 1 91 ? 16.547 -3.139 0.408 1 98.94 91 VAL A N 1
ATOM 685 C CA . VAL A 1 91 ? 15.469 -4.117 0.364 1 98.94 91 VAL A CA 1
ATOM 686 C C . VAL A 1 91 ? 15.312 -4.66 -1.056 1 98.94 91 VAL A C 1
ATOM 688 O O . VAL A 1 91 ? 15.289 -5.875 -1.263 1 98.94 91 VAL A O 1
ATOM 691 N N . LEU A 1 92 ? 15.289 -3.758 -2.041 1 98.94 92 LEU A N 1
ATOM 692 C CA . LEU A 1 92 ? 15.156 -4.18 -3.432 1 98.94 92 LEU A CA 1
ATOM 693 C C . LEU A 1 92 ? 16.359 -5.016 -3.867 1 98.94 92 LEU A C 1
ATOM 695 O O . LEU A 1 92 ? 16.203 -5.992 -4.605 1 98.94 92 LEU A O 1
ATOM 699 N N . GLY A 1 93 ? 17.516 -4.633 -3.404 1 98.88 93 GLY A N 1
ATOM 700 C CA . GLY A 1 93 ? 18.703 -5.418 -3.695 1 98.88 93 GLY A CA 1
ATOM 701 C C . GLY A 1 93 ? 18.641 -6.828 -3.135 1 98.88 93 GLY A C 1
ATOM 702 O O . GLY A 1 93 ? 19 -7.789 -3.822 1 98.88 93 GLY A O 1
ATOM 703 N N . LEU A 1 94 ? 18.172 -6.949 -1.92 1 98.88 94 LEU A N 1
ATOM 704 C CA . LEU A 1 94 ? 18.062 -8.258 -1.272 1 98.88 94 LEU A CA 1
ATOM 705 C C . LEU A 1 94 ? 17.078 -9.148 -2.012 1 98.88 94 LEU A C 1
ATOM 707 O O . LEU A 1 94 ? 17.375 -10.32 -2.281 1 98.88 94 LEU A O 1
ATOM 711 N N . PHE A 1 95 ? 15.984 -8.641 -2.371 1 98.5 95 PHE A N 1
ATOM 712 C CA . PHE A 1 95 ? 14.977 -9.43 -3.064 1 98.5 95 PHE A CA 1
ATOM 713 C C . PHE A 1 95 ? 15.43 -9.758 -4.484 1 98.5 95 PHE A C 1
ATOM 715 O O . PHE A 1 95 ? 15.141 -10.844 -4.996 1 98.5 95 PHE A O 1
ATOM 722 N N . THR A 1 96 ? 16.141 -8.828 -5.121 1 98.06 96 THR A N 1
ATOM 723 C CA . THR A 1 96 ? 16.688 -9.094 -6.449 1 98.06 96 THR A CA 1
ATOM 724 C C . THR A 1 96 ? 17.719 -10.219 -6.391 1 98.06 96 THR A C 1
ATOM 726 O O . THR A 1 96 ? 17.719 -11.109 -7.242 1 98.06 96 THR A O 1
ATOM 729 N N . ALA A 1 97 ? 18.562 -10.148 -5.414 1 96.44 97 ALA A N 1
ATOM 730 C CA . ALA A 1 97 ? 19.562 -11.203 -5.238 1 96.44 97 ALA A CA 1
ATOM 731 C C . ALA A 1 97 ? 18.891 -12.555 -4.988 1 96.44 97 ALA A C 1
ATOM 733 O O . ALA A 1 97 ? 19.312 -13.57 -5.535 1 96.44 97 ALA A O 1
ATOM 734 N N . ALA A 1 98 ? 17.844 -12.539 -4.156 1 95.81 98 ALA A N 1
ATOM 735 C CA . ALA A 1 98 ? 17.109 -13.773 -3.896 1 95.81 98 ALA A CA 1
ATOM 736 C C . ALA A 1 98 ? 16.516 -14.344 -5.188 1 95.81 98 ALA A C 1
ATOM 738 O O . ALA A 1 98 ? 16.625 -15.547 -5.445 1 95.81 98 ALA A O 1
ATOM 739 N N . LEU A 1 99 ? 16.016 -13.508 -6.051 1 94.38 99 LEU A N 1
ATOM 740 C CA . LEU A 1 99 ? 15.453 -13.93 -7.328 1 94.38 99 LEU A CA 1
ATOM 741 C C . LEU A 1 99 ? 16.531 -14.516 -8.234 1 94.38 99 LEU A C 1
ATOM 743 O O . LEU A 1 99 ? 16.297 -15.523 -8.914 1 94.38 99 LEU A O 1
ATOM 747 N N . TYR A 1 100 ? 17.609 -13.844 -8.211 1 92.56 100 TYR A N 1
ATOM 748 C CA . TYR A 1 100 ? 18.703 -14.281 -9.055 1 92.56 100 TYR A CA 1
ATOM 749 C C . TYR A 1 100 ? 19.172 -15.68 -8.664 1 92.56 100 TYR A C 1
ATOM 751 O O . TYR A 1 100 ? 19.406 -16.531 -9.531 1 92.56 100 TYR A O 1
ATOM 759 N N . LEU A 1 101 ? 19.219 -15.906 -7.414 1 91.19 101 LEU A N 1
ATOM 760 C CA . LEU A 1 101 ? 19.688 -17.203 -6.914 1 91.19 101 LEU A CA 1
ATOM 761 C C . LEU A 1 101 ? 18.641 -18.281 -7.137 1 91.19 101 LEU A C 1
ATOM 763 O O . LEU A 1 101 ? 18.969 -19.453 -7.273 1 91.19 101 LEU A O 1
ATOM 767 N N . ARG A 1 102 ? 17.406 -17.859 -7.203 1 88.38 102 ARG A N 1
ATOM 768 C CA . ARG A 1 102 ? 16.312 -18.797 -7.43 1 88.38 102 ARG A CA 1
ATOM 769 C C . ARG A 1 102 ? 16.203 -19.156 -8.906 1 88.38 102 ARG A C 1
ATOM 771 O O . ARG A 1 102 ? 15.633 -20.203 -9.25 1 88.38 102 ARG A O 1
ATOM 778 N N . ALA A 1 103 ? 16.672 -18.344 -9.797 1 77.75 103 ALA A N 1
ATOM 779 C CA . ALA A 1 103 ? 16.422 -18.5 -11.227 1 77.75 103 ALA A CA 1
ATOM 780 C C . ALA A 1 103 ? 17.062 -19.766 -11.758 1 77.75 103 ALA A C 1
ATOM 782 O O . ALA A 1 103 ? 16.516 -20.422 -12.656 1 77.75 103 ALA A O 1
ATOM 783 N N . ASP A 1 104 ? 18.25 -20.016 -11.352 1 63.75 104 ASP A N 1
ATOM 784 C CA . ASP A 1 104 ? 18.906 -21.219 -11.828 1 63.75 104 ASP A CA 1
ATOM 785 C C . ASP A 1 104 ? 18.25 -22.469 -11.258 1 63.75 104 ASP A C 1
ATOM 787 O O . ASP A 1 104 ? 18.391 -23.562 -11.82 1 63.75 104 ASP A O 1
ATOM 791 N N . GLU A 1 105 ? 17.547 -22.328 -10.234 1 56.84 105 GLU A N 1
ATOM 792 C CA . GLU A 1 105 ? 16.906 -23.453 -9.578 1 56.84 105 GLU A CA 1
ATOM 793 C C . GLU A 1 105 ? 15.383 -23.375 -9.711 1 56.84 105 GLU A C 1
ATOM 795 O O . GLU A 1 105 ? 14.703 -22.922 -8.789 1 56.84 105 GLU A O 1
ATOM 800 N N . TYR A 1 106 ? 14.93 -23.062 -10.883 1 51.28 106 TYR A N 1
ATOM 801 C CA . TYR A 1 106 ? 13.555 -22.781 -11.266 1 51.28 106 TYR A CA 1
ATOM 802 C C . TYR A 1 106 ? 12.578 -23.422 -10.289 1 51.28 106 TYR A C 1
ATOM 804 O O . TYR A 1 106 ? 11.508 -22.875 -10.023 1 51.28 106 TYR A O 1
ATOM 812 N N . ARG A 1 107 ? 12.453 -24.656 -10.609 1 47.66 107 ARG A N 1
ATOM 813 C CA . ARG A 1 107 ? 11.367 -25.5 -10.148 1 47.66 107 ARG A CA 1
ATOM 814 C C . ARG A 1 107 ? 11.18 -25.375 -8.641 1 47.66 107 ARG A C 1
ATOM 816 O O . ARG A 1 107 ? 10.148 -25.797 -8.102 1 47.66 107 ARG A O 1
ATOM 823 N N . PHE A 1 108 ? 12.367 -25.406 -7.66 1 50.03 108 PHE A N 1
ATOM 824 C CA . PHE A 1 108 ? 12.391 -26.109 -6.383 1 50.03 108 PHE A CA 1
ATOM 825 C C . PHE A 1 108 ? 12.125 -25.141 -5.23 1 50.03 108 PHE A C 1
ATOM 827 O O . PHE A 1 108 ? 12.211 -23.922 -5.402 1 50.03 108 PHE A O 1
ATOM 834 N N . GLY A 1 109 ? 11.93 -25.594 -4.117 1 59.66 109 GLY A N 1
ATOM 835 C CA . GLY A 1 109 ? 11.844 -25.203 -2.713 1 59.66 109 GLY A CA 1
ATOM 836 C C . GLY A 1 109 ? 12.742 -24.047 -2.355 1 59.66 109 GLY A C 1
ATOM 837 O O . GLY A 1 109 ? 13.75 -23.797 -3.027 1 59.66 109 GLY A O 1
ATOM 838 N N . VAL A 1 110 ? 12.18 -22.906 -2.082 1 75.44 110 VAL A N 1
ATOM 839 C CA . VAL A 1 110 ? 12.977 -21.797 -1.569 1 75.44 110 VAL A CA 1
ATOM 840 C C . VAL A 1 110 ? 13.602 -22.188 -0.234 1 75.44 110 VAL A C 1
ATOM 842 O O . VAL A 1 110 ? 12.898 -22.375 0.758 1 75.44 110 VAL A O 1
ATOM 845 N N . GLU A 1 111 ? 14.891 -22.609 -0.429 1 81.44 111 GLU A N 1
ATOM 846 C CA . GLU A 1 111 ? 15.641 -22.922 0.789 1 81.44 111 GLU A CA 1
ATOM 847 C C . GLU A 1 111 ? 17.016 -22.266 0.762 1 81.44 111 GLU A C 1
ATOM 849 O O . GLU A 1 111 ? 17.438 -21.75 -0.268 1 81.44 111 GLU A O 1
ATOM 854 N N . GLY A 1 112 ? 17.562 -22.109 1.914 1 90 112 GLY A N 1
ATOM 855 C CA . GLY A 1 112 ? 18.938 -21.641 1.998 1 90 112 GLY A CA 1
ATOM 856 C C . GLY A 1 112 ? 19.047 -20.125 1.884 1 90 112 GLY A C 1
ATOM 857 O O . GLY A 1 112 ? 18.281 -19.391 2.508 1 90 112 GLY A O 1
ATOM 858 N N . LEU A 1 113 ? 19.984 -19.688 1.076 1 92.12 113 LEU A N 1
ATOM 859 C CA . LEU A 1 113 ? 20.391 -18.281 1.043 1 92.12 113 LEU A CA 1
ATOM 860 C C . LEU A 1 113 ? 19.266 -17.406 0.487 1 92.12 113 LEU A C 1
ATOM 862 O O . LEU A 1 113 ? 18.984 -16.328 1.021 1 92.12 113 LEU A O 1
ATOM 866 N N . PRO A 1 114 ? 18.578 -17.828 -0.549 1 94.25 114 PRO A N 1
ATOM 867 C CA . PRO A 1 114 ? 17.5 -16.984 -1.05 1 94.25 114 PRO A CA 1
ATOM 868 C C . PRO A 1 114 ? 16.422 -16.703 0.007 1 94.25 114 PRO A C 1
ATOM 870 O O . PRO A 1 114 ? 15.938 -15.57 0.113 1 94.25 114 PRO A O 1
ATOM 873 N N . LEU A 1 115 ? 16.094 -17.672 0.799 1 95.81 115 LEU A N 1
ATOM 874 C CA . LEU A 1 115 ? 15.102 -17.5 1.849 1 95.81 115 LEU A CA 1
ATOM 875 C C . LEU A 1 115 ? 15.586 -16.516 2.902 1 95.81 115 LEU A C 1
ATOM 877 O O . LEU A 1 115 ? 14.82 -15.648 3.348 1 95.81 115 LEU A O 1
ATOM 881 N N . TRP A 1 116 ? 16.859 -16.625 3.264 1 96.88 116 TRP A N 1
ATOM 882 C CA . TRP A 1 116 ? 17.391 -15.734 4.289 1 96.88 116 TRP A CA 1
ATOM 883 C C . TRP A 1 116 ? 17.484 -14.297 3.77 1 96.88 116 TRP A C 1
ATOM 885 O O . TRP A 1 116 ? 17.297 -13.344 4.527 1 96.88 116 TRP A O 1
ATOM 895 N N . LEU A 1 117 ? 17.797 -14.141 2.496 1 97.81 117 LEU A N 1
ATOM 896 C CA . LEU A 1 117 ? 17.781 -12.812 1.888 1 97.81 117 LEU A CA 1
ATOM 897 C C . LEU A 1 117 ? 16.375 -12.219 1.928 1 97.81 117 LEU A C 1
ATOM 899 O O . LEU A 1 117 ? 16.203 -11.031 2.23 1 97.81 117 LEU A O 1
ATOM 903 N N . GLU A 1 118 ? 15.391 -13.039 1.727 1 98.19 118 GLU A N 1
ATOM 904 C CA . GLU A 1 118 ? 14 -12.578 1.748 1 98.19 118 GLU A CA 1
ATOM 905 C C . GLU A 1 118 ? 13.555 -12.227 3.164 1 98.19 118 GLU A C 1
ATOM 907 O O . GLU A 1 118 ? 12.859 -11.234 3.373 1 98.19 118 GLU A O 1
ATOM 912 N N . ILE A 1 119 ? 13.977 -13.039 4.09 1 98.5 119 ILE A N 1
ATOM 913 C CA . ILE A 1 119 ? 13.617 -12.773 5.48 1 98.5 119 ILE A CA 1
ATOM 914 C C . ILE A 1 119 ? 14.258 -11.461 5.934 1 98.5 119 ILE A C 1
ATOM 916 O O . ILE A 1 119 ? 13.602 -10.633 6.562 1 98.5 119 ILE A O 1
ATOM 920 N N . GLY A 1 120 ? 15.555 -11.305 5.625 1 98.81 120 GLY A N 1
ATOM 921 C CA . GLY A 1 120 ? 16.219 -10.039 5.906 1 98.81 120 GLY A CA 1
ATOM 922 C C . GLY A 1 120 ? 15.57 -8.859 5.199 1 98.81 120 GLY A C 1
ATOM 923 O O . GLY A 1 120 ? 15.398 -7.793 5.793 1 98.81 120 GLY A O 1
ATOM 924 N N . GLY A 1 121 ? 15.203 -9.023 3.912 1 98.88 121 GLY A N 1
ATOM 925 C CA . GLY A 1 121 ? 14.508 -7.992 3.158 1 98.88 121 GLY A CA 1
ATOM 926 C C . GLY A 1 121 ? 13.156 -7.633 3.752 1 98.88 121 GLY A C 1
ATOM 927 O O . GLY A 1 121 ? 12.797 -6.453 3.828 1 98.88 121 GLY A O 1
ATOM 928 N N . LEU A 1 122 ? 12.438 -8.648 4.199 1 98.88 122 LEU A N 1
ATOM 929 C CA . LEU A 1 122 ? 11.125 -8.445 4.809 1 98.88 122 LEU A CA 1
ATOM 930 C C . LEU A 1 122 ? 11.25 -7.656 6.109 1 98.88 122 LEU A C 1
ATOM 932 O O . LEU A 1 122 ? 10.484 -6.719 6.348 1 98.88 122 LEU A O 1
ATOM 936 N N . ALA A 1 123 ? 12.203 -8.047 6.945 1 98.81 123 ALA A N 1
ATOM 937 C CA . ALA A 1 123 ? 12.43 -7.34 8.203 1 98.81 123 ALA A CA 1
ATOM 938 C C . ALA A 1 123 ? 12.82 -5.887 7.961 1 98.81 123 ALA A C 1
ATOM 940 O O . ALA A 1 123 ? 12.258 -4.977 8.578 1 98.81 123 ALA A O 1
ATOM 941 N N . LEU A 1 124 ? 13.719 -5.684 7.043 1 98.94 124 LEU A N 1
ATOM 942 C CA . LEU A 1 124 ? 14.148 -4.332 6.719 1 98.94 124 LEU A CA 1
ATOM 943 C C . LEU A 1 124 ? 13.016 -3.533 6.09 1 98.94 124 LEU A C 1
ATOM 945 O O . LEU A 1 124 ? 12.852 -2.344 6.371 1 98.94 124 LEU A O 1
ATOM 949 N N . ALA A 1 125 ? 12.219 -4.141 5.281 1 98.88 125 ALA A N 1
ATOM 950 C CA . ALA A 1 125 ? 11.062 -3.479 4.676 1 98.88 125 ALA A CA 1
ATOM 951 C C . ALA A 1 125 ? 10.07 -3.027 5.742 1 98.88 125 ALA A C 1
ATOM 953 O O . ALA A 1 125 ? 9.445 -1.974 5.605 1 98.88 125 ALA A O 1
ATOM 954 N N . GLY A 1 126 ? 9.906 -3.857 6.766 1 98.5 126 GLY A N 1
ATOM 955 C CA . GLY A 1 126 ? 9.062 -3.443 7.875 1 98.5 126 GLY A CA 1
ATOM 956 C C . GLY A 1 126 ? 9.547 -2.174 8.547 1 98.5 126 GLY A C 1
ATOM 957 O O . GLY A 1 126 ? 8.75 -1.273 8.828 1 98.5 126 GLY A O 1
ATOM 958 N N . ILE A 1 127 ? 10.812 -2.066 8.742 1 98.44 127 ILE A N 1
ATOM 959 C CA . ILE A 1 127 ? 11.422 -0.907 9.383 1 98.44 127 ILE A CA 1
ATOM 960 C C . ILE A 1 127 ? 11.312 0.309 8.469 1 98.44 127 ILE A C 1
ATOM 962 O O . ILE A 1 127 ? 10.867 1.377 8.891 1 98.44 127 ILE A O 1
ATOM 966 N N . THR A 1 128 ? 11.664 0.121 7.203 1 98.75 128 THR A N 1
ATOM 967 C CA . THR A 1 128 ? 11.664 1.252 6.281 1 98.75 128 THR A CA 1
ATOM 968 C C . THR A 1 128 ? 10.242 1.663 5.93 1 98.75 128 THR A C 1
ATOM 970 O O . THR A 1 128 ? 9.969 2.84 5.68 1 98.75 128 THR A O 1
ATOM 973 N N . GLY A 1 129 ? 9.32 0.652 5.969 1 98.12 129 GLY A N 1
ATOM 974 C CA . GLY A 1 129 ? 7.91 0.982 5.812 1 98.12 129 GLY A CA 1
ATOM 975 C C . GLY A 1 129 ? 7.367 1.831 6.945 1 98.12 129 GLY A C 1
ATOM 976 O O . GLY A 1 129 ? 6.598 2.766 6.711 1 98.12 129 GLY A O 1
ATOM 977 N N . TRP A 1 130 ? 7.805 1.498 8.125 1 98.12 130 TRP A N 1
ATOM 978 C CA . TRP A 1 130 ? 7.43 2.312 9.273 1 98.12 130 TRP A CA 1
ATOM 979 C C . TRP A 1 130 ? 7.957 3.736 9.125 1 98.12 130 TRP A C 1
ATOM 981 O O . TRP A 1 130 ? 7.242 4.703 9.406 1 98.12 130 TRP A O 1
ATOM 991 N N . LEU A 1 131 ? 9.195 3.877 8.703 1 98.62 131 LEU A N 1
ATOM 992 C CA . LEU A 1 131 ? 9.766 5.199 8.477 1 98.62 131 LEU A CA 1
ATOM 993 C C . LEU A 1 131 ? 8.969 5.969 7.43 1 98.62 131 LEU A C 1
ATOM 995 O O . LEU A 1 131 ? 8.812 7.188 7.531 1 98.62 131 LEU A O 1
ATOM 999 N N . GLY A 1 132 ? 8.516 5.27 6.426 1 98.19 132 GLY A N 1
ATOM 1000 C CA . GLY A 1 132 ? 7.652 5.914 5.449 1 98.19 132 GLY A CA 1
ATOM 1001 C C . GLY A 1 132 ? 6.371 6.457 6.059 1 98.19 132 GLY A C 1
ATOM 1002 O O . GLY A 1 132 ? 5.945 7.566 5.734 1 98.19 132 GLY A O 1
ATOM 1003 N N . GLY A 1 133 ? 5.738 5.633 6.922 1 97.44 133 GLY A N 1
ATOM 1004 C CA . GLY A 1 133 ? 4.586 6.117 7.672 1 97.44 133 GLY A CA 1
ATOM 1005 C C . GLY A 1 133 ? 4.898 7.328 8.531 1 97.44 133 GLY A C 1
ATOM 1006 O O . GLY A 1 133 ? 4.082 8.242 8.641 1 97.44 133 GLY A O 1
ATOM 1007 N N . GLU A 1 134 ? 6.078 7.328 9.117 1 98.06 134 GLU A N 1
ATOM 1008 C CA . GLU A 1 134 ? 6.543 8.461 9.914 1 98.06 134 GLU A CA 1
ATOM 1009 C C . GLU A 1 134 ? 6.625 9.727 9.078 1 98.06 134 GLU A C 1
ATOM 1011 O O . GLU A 1 134 ? 6.234 10.805 9.531 1 98.06 134 GLU A O 1
ATOM 1016 N N . LEU A 1 135 ? 7.066 9.586 7.895 1 98.31 135 LEU A N 1
ATOM 1017 C CA . LEU A 1 135 ? 7.203 10.727 6.996 1 98.31 135 LEU A CA 1
ATOM 1018 C C . LEU A 1 135 ? 5.848 11.367 6.719 1 98.31 135 LEU A C 1
ATOM 1020 O O . LEU A 1 135 ? 5.734 12.594 6.676 1 98.31 135 LEU A O 1
ATOM 1024 N N . VAL A 1 136 ? 4.832 10.555 6.621 1 97 136 VAL A N 1
ATOM 1025 C CA . VAL A 1 136 ? 3.52 11.062 6.242 1 97 136 VAL A CA 1
ATOM 1026 C C . VAL A 1 136 ? 2.744 11.477 7.492 1 97 136 VAL A C 1
ATOM 1028 O O . VAL A 1 136 ? 2.363 12.641 7.641 1 97 136 VAL A O 1
ATOM 1031 N N . ASP A 1 137 ? 2.697 10.609 8.469 1 95.75 137 ASP A N 1
ATOM 1032 C CA . ASP A 1 137 ? 1.776 10.758 9.594 1 95.75 137 ASP A CA 1
ATOM 1033 C C . ASP A 1 137 ? 2.33 11.734 10.633 1 95.75 137 ASP A C 1
ATOM 1035 O O . ASP A 1 137 ? 1.568 12.375 11.359 1 95.75 137 ASP A O 1
ATOM 1039 N N . ARG A 1 138 ? 3.637 11.742 10.719 1 96.5 138 ARG A N 1
ATOM 1040 C CA . ARG A 1 138 ? 4.234 12.508 11.812 1 96.5 138 ARG A CA 1
ATOM 1041 C C . ARG A 1 138 ? 4.984 13.727 11.273 1 96.5 138 ARG A C 1
ATOM 1043 O O . ARG A 1 138 ? 5.039 14.766 11.938 1 96.5 138 ARG A O 1
ATOM 1050 N N . LEU A 1 139 ? 5.469 13.625 10.07 1 97.88 139 LEU A N 1
ATOM 1051 C CA . LEU A 1 139 ? 6.336 14.688 9.57 1 97.88 139 LEU A CA 1
ATOM 1052 C C . LEU A 1 139 ? 5.672 15.438 8.422 1 97.88 139 LEU A C 1
ATOM 1054 O O . LEU A 1 139 ? 6.27 16.344 7.836 1 97.88 139 LEU A O 1
ATOM 1058 N N . ALA A 1 140 ? 4.512 15.023 8.008 1 96.31 140 ALA A N 1
ATOM 1059 C CA . ALA A 1 140 ? 3.594 15.727 7.117 1 96.31 140 ALA A CA 1
ATOM 1060 C C . ALA A 1 140 ? 4.137 15.766 5.691 1 96.31 140 ALA A C 1
ATOM 1062 O O . ALA A 1 140 ? 3.801 16.656 4.918 1 96.31 140 ALA A O 1
ATOM 1063 N N . ILE A 1 141 ? 5.082 14.859 5.379 1 97.06 141 ILE A N 1
ATOM 1064 C CA . ILE A 1 141 ? 5.555 14.781 4 1 97.06 141 ILE A CA 1
ATOM 1065 C C . ILE A 1 141 ? 4.461 14.195 3.109 1 97.06 141 ILE A C 1
ATOM 1067 O O . ILE A 1 141 ? 3.883 13.156 3.426 1 97.06 141 ILE A O 1
ATOM 1071 N N . GLY A 1 142 ? 4.156 14.891 2.066 1 95.44 142 GLY A N 1
ATOM 1072 C CA . GLY A 1 142 ? 3.117 14.445 1.151 1 95.44 142 GLY A CA 1
ATOM 1073 C C . GLY A 1 142 ? 1.727 14.891 1.565 1 95.44 142 GLY A C 1
ATOM 1074 O O . GLY A 1 142 ? 0.737 14.523 0.926 1 95.44 142 GLY A O 1
ATOM 1075 N N . VAL A 1 143 ? 1.658 15.625 2.613 1 95.62 143 VAL A N 1
ATOM 1076 C CA . VAL A 1 143 ? 0.389 16.156 3.104 1 95.62 143 VAL A CA 1
ATOM 1077 C C . VAL A 1 143 ? 0.255 17.625 2.715 1 95.62 143 VAL A C 1
ATOM 1079 O O . VAL A 1 143 ? 1.209 18.391 2.84 1 95.62 143 VAL A O 1
ATOM 1082 N N . ASP A 1 144 ? -0.909 17.906 2.252 1 94.56 144 ASP A N 1
ATOM 1083 C CA . ASP A 1 144 ? -1.164 19.297 1.89 1 94.56 144 ASP A CA 1
ATOM 1084 C C . ASP A 1 144 ? -0.974 20.234 3.09 1 94.56 144 ASP A C 1
ATOM 1086 O O . ASP A 1 144 ? -1.425 19.922 4.195 1 94.56 144 ASP A O 1
ATOM 1090 N N . PRO A 1 145 ? -0.308 21.359 2.916 1 92.5 145 PRO A N 1
ATOM 1091 C CA . PRO A 1 145 ? -0.089 22.281 4.035 1 92.5 145 PRO A CA 1
ATOM 1092 C C . PRO A 1 145 ? -1.394 22.797 4.629 1 92.5 145 PRO A C 1
ATOM 1094 O O . PRO A 1 145 ? -1.435 23.172 5.805 1 92.5 145 PRO A O 1
ATOM 1097 N N . ASP A 1 146 ? -2.453 22.812 3.869 1 92.81 146 ASP A N 1
ATOM 1098 C CA . ASP A 1 146 ? -3.746 23.297 4.344 1 92.81 146 ASP A CA 1
ATOM 1099 C C . ASP A 1 146 ? -4.707 22.141 4.598 1 92.81 146 ASP A C 1
ATOM 1101 O O . ASP A 1 146 ? -5.926 22.312 4.539 1 92.81 146 ASP A O 1
ATOM 1105 N N . ALA A 1 147 ? -4.168 21.047 4.871 1 95.12 147 ALA A N 1
ATOM 1106 C CA . ALA A 1 147 ? -5.004 19.875 5.094 1 95.12 147 ALA A CA 1
ATOM 1107 C C . ALA A 1 147 ? -5.848 20.031 6.355 1 95.12 147 ALA A C 1
ATOM 1109 O O . ALA A 1 147 ? -5.344 20.469 7.398 1 95.12 147 ALA A O 1
ATOM 1110 N N . HIS A 1 148 ? -7.051 19.734 6.203 1 95.81 148 HIS A N 1
ATOM 1111 C CA . HIS A 1 148 ? -8 19.703 7.309 1 95.81 148 HIS A CA 1
ATOM 1112 C C . HIS A 1 148 ? -9.266 18.938 6.918 1 95.81 148 HIS A C 1
ATOM 1114 O O . HIS A 1 148 ? -9.523 18.719 5.734 1 95.81 148 HIS A O 1
ATOM 1120 N N . PRO A 1 149 ? -10.078 18.547 7.781 1 97.25 149 PRO A N 1
ATOM 1121 C CA . PRO A 1 149 ? -11.172 17.594 7.531 1 97.25 149 PRO A CA 1
ATOM 1122 C C . PRO A 1 149 ? -12.211 18.156 6.559 1 97.25 149 PRO A C 1
ATOM 1124 O O . PRO A 1 149 ? -13.039 17.406 6.039 1 97.25 149 PRO A O 1
ATOM 1127 N N . ASP A 1 150 ? -12.203 19.469 6.324 1 97.56 150 ASP A N 1
ATOM 1128 C CA . ASP A 1 150 ? -13.172 20.047 5.402 1 97.56 150 ASP A CA 1
ATOM 1129 C C . ASP A 1 150 ? -12.469 20.703 4.219 1 97.56 150 ASP A C 1
ATOM 1131 O O . ASP A 1 150 ? -13.055 21.562 3.545 1 97.56 150 ASP A O 1
ATOM 1135 N N . ALA A 1 151 ? -11.188 20.375 4.008 1 96.19 151 ALA A N 1
ATOM 1136 C CA . ALA A 1 151 ? -10.438 20.953 2.895 1 96.19 151 ALA A CA 1
ATOM 1137 C C . ALA A 1 151 ? -11.102 20.625 1.56 1 96.19 151 ALA A C 1
ATOM 1139 O O . ALA A 1 151 ? -11.727 19.578 1.409 1 96.19 151 ALA A O 1
ATOM 1140 N N . PRO A 1 152 ? -11 21.484 0.573 1 94.56 152 PRO A N 1
ATOM 1141 C CA . PRO A 1 152 ? -11.57 21.188 -0.746 1 94.56 152 PRO A CA 1
ATOM 1142 C C . PRO A 1 152 ? -10.836 20.047 -1.462 1 94.56 152 PRO A C 1
ATOM 1144 O O . PRO A 1 152 ? -9.734 19.672 -1.06 1 94.56 152 PRO A O 1
ATOM 1147 N N . SER A 1 153 ? -11.422 19.625 -2.492 1 95.31 153 SER A N 1
ATOM 1148 C CA . SER A 1 153 ? -10.906 18.469 -3.211 1 95.31 153 SER A CA 1
ATOM 1149 C C . SER A 1 153 ? -9.539 18.75 -3.818 1 95.31 153 SER A C 1
ATOM 1151 O O . SER A 1 153 ? -9.289 19.859 -4.312 1 95.31 153 SER A O 1
ATOM 1153 N N . SER A 1 154 ? -8.734 17.734 -3.844 1 92.62 154 SER A N 1
ATOM 1154 C CA . SER A 1 154 ? -7.398 17.828 -4.43 1 92.62 154 SER A CA 1
ATOM 1155 C C . SER A 1 154 ? -7.469 17.969 -5.945 1 92.62 154 SER A C 1
ATOM 1157 O O . SER A 1 154 ? -6.473 18.297 -6.59 1 92.62 154 SER A O 1
ATOM 1159 N N . LEU A 1 155 ? -8.602 17.656 -6.5 1 90.44 155 LEU A N 1
ATOM 1160 C CA . LEU A 1 155 ? -8.773 17.766 -7.945 1 90.44 155 LEU A CA 1
ATOM 1161 C C . LEU A 1 155 ? -8.898 19.219 -8.375 1 90.44 155 LEU A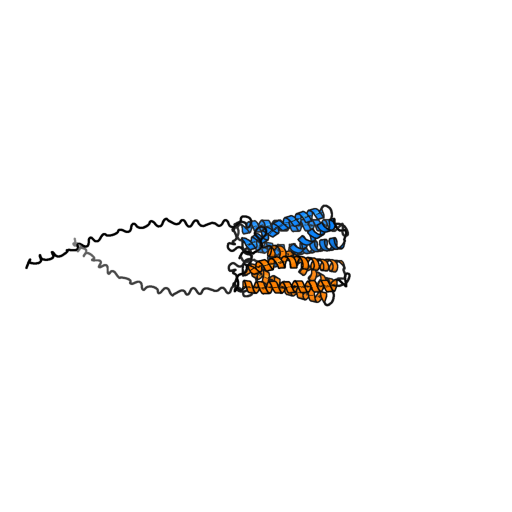 C 1
ATOM 1163 O O . LEU A 1 155 ? -8.625 19.562 -9.523 1 90.44 155 LEU A O 1
ATOM 1167 N N . PHE A 1 156 ? -9.484 20.062 -7.559 1 79.69 156 PHE A N 1
ATOM 1168 C CA . PHE A 1 156 ? -9.812 21.422 -7.98 1 79.69 156 PHE A CA 1
ATOM 1169 C C . PHE A 1 156 ? -8.781 22.406 -7.449 1 79.69 156 PHE A C 1
ATOM 1171 O O . PHE A 1 156 ? -8.82 23.594 -7.793 1 79.69 156 PHE A O 1
ATOM 1178 N N . GLY A 1 157 ? -7.582 22.109 -7.57 1 63.09 157 GLY A N 1
ATOM 1179 C CA . GLY A 1 157 ? -6.457 22.969 -7.238 1 63.09 157 GLY A CA 1
ATOM 1180 C C . GLY A 1 157 ? -6.785 24 -6.168 1 63.09 157 GLY A C 1
ATOM 1181 O O . GLY A 1 157 ? -7.945 24.141 -5.777 1 63.09 157 GLY A O 1
ATOM 1182 N N . ARG A 1 158 ? -5.898 24.438 -5.355 1 58.31 158 ARG A N 1
ATOM 1183 C CA . ARG A 1 158 ? -5.887 25.484 -4.344 1 58.31 158 ARG A CA 1
ATOM 1184 C C . ARG A 1 158 ? -6.48 26.781 -4.891 1 58.31 158 ARG A C 1
ATOM 1186 O O . ARG A 1 158 ? -5.945 27.359 -5.84 1 58.31 158 ARG A O 1
ATOM 1193 N N . ARG A 1 159 ? -7.719 26.812 -5.023 1 48.47 159 ARG A N 1
ATOM 1194 C CA . ARG A 1 159 ? -8.039 28.203 -5.289 1 48.47 159 ARG A CA 1
ATOM 1195 C C . ARG A 1 159 ? -7.234 29.125 -4.379 1 48.47 159 ARG A C 1
ATOM 1197 O O . ARG A 1 159 ? -7.266 28.984 -3.154 1 48.47 159 ARG A O 1
ATOM 1204 N N . ARG A 1 160 ? -6.043 29.453 -4.816 1 45.97 160 ARG A N 1
ATOM 1205 C CA . ARG A 1 160 ? -5.375 30.578 -4.164 1 45.97 160 ARG A CA 1
ATOM 1206 C C . ARG A 1 160 ? -6.383 31.609 -3.67 1 45.97 160 ARG A C 1
ATOM 1208 O O . ARG A 1 160 ? -7.07 32.25 -4.473 1 45.97 160 ARG A O 1
ATOM 1215 N N . HIS A 1 161 ? -7.129 31.266 -2.699 1 42.88 161 HIS A N 1
ATOM 1216 C CA . HIS A 1 161 ? -7.773 32.438 -2.125 1 42.88 161 HIS A CA 1
ATOM 1217 C C . HIS A 1 161 ? -6.797 33.594 -2.021 1 42.88 161 HIS A C 1
ATOM 1219 O O . HIS A 1 161 ? -5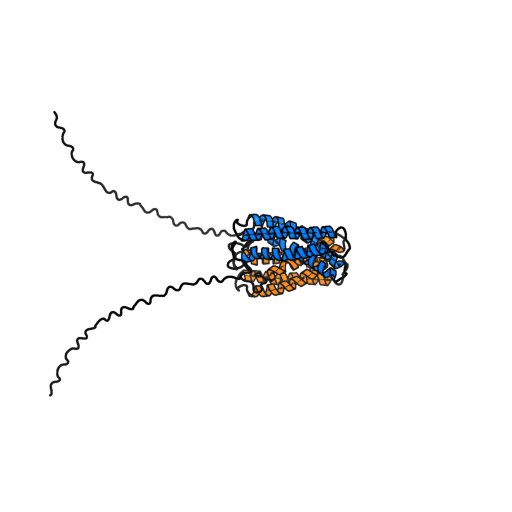.879 33.594 -1.195 1 42.88 161 HIS A O 1
ATOM 1225 N N . VAL A 1 162 ? -6.395 34.156 -3.094 1 42.78 162 VAL A N 1
ATOM 1226 C CA . VAL A 1 162 ? -5.789 35.469 -3.057 1 42.78 162 VAL A CA 1
ATOM 1227 C C . VAL A 1 162 ? -6.551 36.344 -2.078 1 42.78 162 VAL A C 1
ATOM 1229 O O . VAL A 1 162 ? -7.707 36.719 -2.318 1 42.78 162 VAL A O 1
ATOM 1232 N N . ALA A 1 163 ? -6.348 36.25 -0.854 1 45.06 163 ALA A N 1
ATOM 1233 C CA . ALA A 1 163 ? -6.789 37.312 0.048 1 45.06 163 ALA A CA 1
ATOM 1234 C C . ALA A 1 163 ? -6.586 38.688 -0.58 1 45.06 163 ALA A C 1
ATOM 1236 O O . ALA A 1 163 ? -5.461 39.062 -0.897 1 45.06 163 ALA A O 1
ATOM 1237 N N . ARG A 1 164 ? -7.445 39.188 -1.331 1 40.88 164 ARG A N 1
ATOM 1238 C CA . ARG A 1 164 ? -7.477 40.594 -1.702 1 40.88 164 ARG A CA 1
ATOM 1239 C C . ARG A 1 164 ? -7.141 41.5 -0.509 1 40.88 164 ARG A C 1
ATOM 1241 O O . ARG A 1 164 ? -7.953 41.656 0.404 1 40.88 164 ARG A O 1
ATOM 1248 N N . VAL A 1 165 ? -5.957 41.438 -0.031 1 44.16 165 VAL A N 1
ATOM 1249 C CA . VAL A 1 165 ? -5.551 42.562 0.812 1 44.16 165 VAL A CA 1
ATOM 1250 C C . VAL A 1 165 ? -6.121 43.844 0.255 1 44.16 165 VAL A C 1
ATOM 1252 O O . VAL A 1 165 ? -5.734 44.312 -0.829 1 44.16 165 VAL A O 1
ATOM 1255 N N . ARG A 1 166 ? -7.316 44.062 0.457 1 42.78 166 ARG A N 1
ATOM 1256 C CA . ARG A 1 166 ? -7.816 45.438 0.24 1 42.78 166 ARG A CA 1
ATOM 1257 C C . ARG A 1 166 ? -6.824 46.469 0.755 1 42.78 166 ARG A C 1
ATOM 1259 O O . ARG A 1 166 ? -6.613 46.594 1.964 1 42.78 166 ARG A O 1
ATOM 1266 N N . ARG A 1 167 ? -5.785 46.781 0.054 1 45.22 167 ARG A N 1
ATOM 1267 C CA . ARG A 1 167 ? -5.023 48 0.325 1 45.22 167 ARG A CA 1
ATOM 1268 C C . ARG A 1 167 ? -5.953 49.188 0.576 1 45.22 167 ARG A C 1
ATOM 1270 O O . ARG A 1 167 ? -6.68 49.594 -0.323 1 45.22 167 ARG A O 1
ATOM 1277 N N . GLU A 1 168 ? -6.422 49.375 1.754 1 51.12 168 GLU A N 1
ATOM 1278 C CA . GLU A 1 168 ? -7.008 50.688 2.051 1 51.12 168 GLU A CA 1
ATOM 1279 C C . GLU A 1 168 ? -6.125 51.812 1.531 1 51.12 168 GLU A C 1
ATOM 1281 O O . GLU A 1 168 ? -4.898 51.781 1.67 1 51.12 168 GLU A O 1
ATOM 1286 N N . PRO A 1 169 ? -6.48 52.562 0.578 1 50.84 169 PRO A N 1
ATOM 1287 C CA . PRO A 1 169 ? -5.645 53.688 0.114 1 50.84 169 PRO A CA 1
ATOM 1288 C C . PRO A 1 169 ? -5.055 54.5 1.262 1 50.84 169 PRO A C 1
ATOM 1290 O O . PRO A 1 169 ? -5.789 54.906 2.162 1 50.84 169 PRO A O 1
ATOM 1293 N N . VAL A 1 170 ? -3.828 54.281 1.658 1 50.91 170 VAL A N 1
ATOM 1294 C CA . VAL A 1 170 ? -3.184 55.25 2.537 1 50.91 170 VAL A CA 1
ATOM 1295 C C . VAL A 1 170 ? -3.551 56.688 2.1 1 50.91 170 VAL A C 1
ATOM 1297 O O . VAL A 1 170 ? -3.242 57.094 0.979 1 50.91 170 VAL A O 1
ATOM 1300 N N . VAL A 1 171 ? -4.609 57.312 2.553 1 48.28 171 VAL A N 1
ATOM 1301 C CA . VAL A 1 171 ? -4.805 58.75 2.387 1 48.28 171 VAL A CA 1
ATOM 1302 C C . VAL A 1 171 ? -3.518 59.5 2.746 1 48.28 171 VAL A C 1
ATOM 1304 O O . VAL A 1 171 ? -2.996 59.344 3.854 1 48.28 171 VAL A O 1
ATOM 1307 N N . GLU A 1 172 ? -2.643 59.781 1.829 1 47.03 172 GLU A N 1
ATOM 1308 C CA . GLU A 1 172 ? -1.527 60.719 1.969 1 47.03 172 GLU A CA 1
ATOM 1309 C C . GLU A 1 172 ? -1.908 61.906 2.848 1 47.03 172 GLU A C 1
ATOM 1311 O O . GLU A 1 172 ? -2.854 62.656 2.539 1 47.03 172 GLU A O 1
ATOM 1316 N N . GLY A 1 173 ? -1.794 61.844 4.172 1 43.38 173 GLY A N 1
ATOM 1317 C CA . GLY A 1 173 ? -1.959 62.969 5.074 1 43.38 173 GLY A CA 1
ATOM 1318 C C . GLY A 1 173 ? -1.317 64.25 4.562 1 43.38 173 GLY A C 1
ATOM 1319 O O . GLY A 1 173 ? -0.201 64.25 4.039 1 43.38 173 GLY A O 1
ATOM 1320 N N . GLU A 1 174 ? -2.053 65.312 4.074 1 46.59 174 GLU A N 1
ATOM 1321 C CA . GLU A 1 174 ? -1.652 66.625 3.715 1 46.59 174 GLU A CA 1
ATOM 1322 C C . GLU A 1 174 ? -0.607 67.188 4.688 1 46.59 174 GLU A C 1
ATOM 1324 O O . GLU A 1 174 ? -0.838 67.25 5.895 1 46.59 174 GLU A O 1
ATOM 1329 N N . GLU A 1 175 ? 0.69 67.062 4.469 1 44.97 175 GLU A N 1
ATOM 1330 C CA . GLU A 1 175 ? 1.783 67.688 5.176 1 44.97 175 GLU A CA 1
ATOM 1331 C C . GLU A 1 175 ? 1.481 69.188 5.387 1 44.97 175 GLU A C 1
ATOM 1333 O O . GLU A 1 175 ? 1.336 69.938 4.426 1 44.97 175 GLU A O 1
ATOM 1338 N N . VAL A 1 176 ? 0.778 69.625 6.426 1 46.16 176 VAL A N 1
ATOM 1339 C CA . VAL A 1 176 ? 0.701 71.062 6.848 1 46.16 176 VAL A CA 1
ATOM 1340 C C . VAL A 1 176 ? 2.107 71.625 6.965 1 46.16 176 VAL A C 1
ATOM 1342 O O . VAL A 1 176 ? 2.883 71.25 7.836 1 46.16 176 VAL A O 1
ATOM 1345 N N . VAL A 1 177 ? 2.771 72.062 5.887 1 44.47 177 VAL A N 1
ATOM 1346 C CA . VAL A 1 177 ? 3.975 72.875 5.859 1 44.47 177 VAL A CA 1
ATOM 1347 C C . VAL A 1 177 ? 3.771 74.125 6.723 1 44.47 177 VAL A C 1
ATOM 1349 O O . VAL A 1 177 ? 2.943 75 6.402 1 44.47 177 VAL A O 1
ATOM 1352 N N . THR A 1 178 ? 3.828 74 8.031 1 41.72 178 THR A N 1
ATOM 1353 C CA . THR A 1 178 ? 3.92 75.188 8.891 1 41.72 178 THR A CA 1
ATOM 1354 C C . THR A 1 178 ? 5.086 76.062 8.477 1 41.72 178 THR A C 1
ATOM 1356 O O . THR A 1 178 ? 6.25 75.688 8.578 1 41.72 178 THR A O 1
ATOM 1359 N N . ARG A 1 179 ? 5.027 76.875 7.449 1 42.81 179 ARG A N 1
ATOM 1360 C CA . ARG A 1 179 ? 5.941 78 7.086 1 42.81 179 ARG A CA 1
ATOM 1361 C C . ARG A 1 179 ? 6.258 78.875 8.297 1 42.81 179 ARG A C 1
ATOM 1363 O O . ARG A 1 179 ? 5.402 79.625 8.773 1 42.81 179 ARG A O 1
ATOM 1370 N N . GLN A 1 180 ? 7.086 78.375 9.258 1 41.06 180 GLN A N 1
ATOM 1371 C CA . GLN A 1 180 ? 7.656 79.312 10.25 1 41.06 180 GLN A CA 1
ATOM 1372 C C . GLN A 1 180 ? 8.406 80.438 9.586 1 41.06 180 GLN A C 1
ATOM 1374 O O . GLN A 1 180 ? 9.391 80.25 8.867 1 41.06 180 GLN A O 1
ATOM 1379 N N . SER A 1 181 ? 7.832 81.562 9.141 1 41.53 181 SER A N 1
ATOM 1380 C CA . SER A 1 181 ? 8.391 82.812 8.711 1 41.53 181 SER A CA 1
ATOM 1381 C C . SER A 1 181 ? 9.5 83.312 9.656 1 41.53 181 SER A C 1
ATOM 1383 O O . SER A 1 181 ? 9.242 83.625 10.82 1 41.53 181 SER A O 1
ATOM 1385 N N . VAL A 1 182 ? 10.727 82.688 9.633 1 42.44 182 VAL A N 1
ATOM 1386 C CA . VAL A 1 182 ? 11.875 83.188 10.367 1 42.44 182 VAL A CA 1
ATOM 1387 C C . VAL A 1 182 ? 12.172 84.625 9.906 1 42.44 182 VAL A C 1
ATOM 1389 O O . VAL A 1 182 ? 12.5 84.875 8.742 1 42.44 182 VAL A O 1
ATOM 1392 N N . ARG A 1 183 ? 11.648 85.688 10.5 1 41.12 183 ARG A N 1
ATOM 1393 C CA . ARG A 1 183 ? 12.008 87.062 10.398 1 41.12 183 ARG A CA 1
ATOM 1394 C C . ARG A 1 183 ? 13.492 87.312 10.648 1 41.12 183 ARG A C 1
ATOM 1396 O O . ARG A 1 183 ? 13.984 87.062 11.758 1 41.12 183 ARG A O 1
ATOM 1403 N N . THR A 1 184 ? 14.406 86.938 9.695 1 41.47 184 THR A N 1
ATOM 1404 C CA . THR A 1 184 ? 15.82 87.25 9.758 1 41.47 184 THR A CA 1
ATOM 1405 C C . THR A 1 184 ? 16.016 88.75 9.906 1 41.47 184 THR A C 1
ATOM 1407 O O . THR A 1 184 ? 15.672 89.5 9 1 41.47 184 THR A O 1
ATOM 1410 N N . ASP A 1 185 ? 15.914 89.312 11.047 1 40.53 185 ASP A N 1
ATOM 1411 C CA . ASP A 1 185 ? 16.328 90.688 11.383 1 40.53 185 ASP A CA 1
ATOM 1412 C C . ASP A 1 185 ? 17.766 90.938 10.961 1 40.53 185 ASP A C 1
ATOM 1414 O O . ASP A 1 185 ? 18.703 90.375 11.516 1 40.53 185 ASP A O 1
ATOM 1418 N N . THR A 1 186 ? 18.141 91.062 9.688 1 44.62 186 THR A N 1
ATOM 1419 C CA . THR A 1 186 ? 19.453 91.5 9.188 1 44.62 186 THR A CA 1
ATOM 1420 C C . THR A 1 186 ? 19.891 92.812 9.859 1 44.62 186 THR A C 1
ATOM 1422 O O . THR A 1 186 ? 19.172 93.812 9.828 1 44.62 186 THR A O 1
ATOM 1425 N N . PRO A 1 187 ? 20.797 92.75 10.781 1 47 187 PRO A N 1
ATOM 1426 C CA . PRO A 1 187 ? 21.312 93.938 11.445 1 47 187 PRO A CA 1
ATOM 1427 C C . PRO A 1 187 ? 21.953 94.938 10.469 1 47 187 PRO A C 1
ATOM 1429 O O . PRO A 1 187 ? 22.469 94.562 9.422 1 47 187 PRO A O 1
ATOM 1432 N N . PRO A 1 188 ? 21.5 96.188 10.344 1 45.34 188 PRO A N 1
ATOM 1433 C CA . PRO A 1 188 ? 21.953 97.25 9.438 1 45.34 188 PRO A CA 1
ATOM 1434 C C . PRO A 1 188 ? 23.453 97.5 9.492 1 45.34 188 PRO A C 1
ATOM 1436 O O . PRO A 1 188 ? 24.016 97.625 10.586 1 45.34 188 PRO A O 1
ATOM 1439 N N . TYR A 1 189 ? 24.312 96.688 8.734 1 40.97 189 TYR A N 1
ATOM 1440 C CA . TYR A 1 189 ? 25.766 96.938 8.688 1 40.97 189 TYR A CA 1
ATOM 1441 C C . TYR A 1 189 ? 26.094 98.375 8.484 1 40.97 189 TYR A C 1
ATOM 1443 O O . TYR A 1 189 ? 25.422 99.062 7.727 1 40.97 189 TYR A O 1
ATOM 1451 N N . GLY A 1 190 ? 26.797 98.875 9.445 1 40.19 190 GLY A N 1
ATOM 1452 C CA . GLY A 1 190 ? 27.359 100.188 9.703 1 40.19 190 GLY A CA 1
ATOM 1453 C C . GLY A 1 190 ? 28.141 100.75 8.531 1 40.19 190 GLY A C 1
ATOM 1454 O O . GLY A 1 190 ? 28.641 100 7.695 1 40.19 190 GLY A O 1
ATOM 1455 N N . SER A 1 191 ? 27.719 101.938 7.988 1 41.22 191 SER A N 1
ATOM 1456 C CA . SER A 1 191 ? 28.219 102.812 6.938 1 41.22 191 SER A CA 1
ATOM 1457 C C . SER A 1 191 ? 29.734 102.938 7.023 1 41.22 191 SER A C 1
ATOM 1459 O O . SER A 1 191 ? 30.266 103.312 8.086 1 41.22 191 SER A O 1
ATOM 1461 N N . PRO A 1 192 ? 30.5 102.125 6.27 1 41.31 192 PRO A N 1
ATOM 1462 C CA . PRO A 1 192 ? 31.953 102.312 6.242 1 41.31 192 PRO A CA 1
ATOM 1463 C C . PRO A 1 192 ? 32.344 103.75 6.055 1 41.31 192 PRO A C 1
ATOM 1465 O O . PRO A 1 192 ? 31.641 104.5 5.363 1 41.31 192 PRO A O 1
ATOM 1468 N N . THR A 1 193 ? 32.906 104.5 7.066 1 36.38 193 THR A N 1
ATOM 1469 C CA . THR A 1 193 ? 33.531 105.812 7.059 1 36.38 193 THR A CA 1
ATOM 1470 C C . THR A 1 193 ? 34.531 105.938 5.934 1 36.38 193 THR A C 1
ATOM 1472 O O . THR A 1 193 ? 35.375 105 5.742 1 36.38 193 THR A O 1
ATOM 1475 N N . ARG A 1 194 ? 34.219 106.562 4.863 1 35.28 194 ARG A N 1
ATOM 1476 C CA . ARG A 1 194 ? 35.094 107.062 3.789 1 35.28 194 ARG A CA 1
ATOM 1477 C C . ARG A 1 194 ? 36.406 107.625 4.348 1 35.28 194 ARG A C 1
ATOM 1479 O O . ARG A 1 194 ? 36.406 108.688 4.945 1 35.28 194 ARG A O 1
ATOM 1486 N N . ALA A 1 195 ? 37.406 106.812 4.863 1 25.89 195 ALA A N 1
ATOM 1487 C CA . ALA A 1 195 ? 38.688 107.5 4.727 1 25.89 195 ALA A CA 1
ATOM 1488 C C . ALA A 1 195 ? 39.125 107.562 3.264 1 25.89 195 ALA A C 1
ATOM 1490 O O . ALA A 1 195 ? 38.906 106.562 2.506 1 25.89 195 ALA A O 1
ATOM 1491 N N . MET B 1 1 ? -6.004 14.312 12.75 1 72.5 1 MET B N 1
ATOM 1492 C CA . MET B 1 1 ? -6.758 13.531 13.727 1 72.5 1 MET B CA 1
ATOM 1493 C C . MET B 1 1 ? -6.109 12.164 13.953 1 72.5 1 MET B C 1
ATOM 1495 O O . MET B 1 1 ? -5.684 11.516 13 1 72.5 1 MET B O 1
ATOM 1499 N N . GLU B 1 2 ? -6.195 11.781 15.148 1 78.19 2 GLU B N 1
ATOM 1500 C CA . GLU B 1 2 ? -5.523 10.531 15.508 1 78.19 2 GLU B CA 1
ATOM 1501 C C . GLU B 1 2 ? -6.41 9.328 15.227 1 78.19 2 GLU B C 1
ATOM 1503 O O . GLU B 1 2 ? -7.621 9.375 15.445 1 78.19 2 GLU B O 1
ATOM 1508 N N . ALA B 1 3 ? -5.793 8.336 14.758 1 82.25 3 ALA B N 1
ATOM 1509 C CA . ALA B 1 3 ? -6.469 7.074 14.469 1 82.25 3 ALA B CA 1
ATOM 1510 C C . ALA B 1 3 ? -6.883 6.363 15.75 1 82.25 3 ALA B C 1
ATOM 1512 O O . ALA B 1 3 ? -6.316 6.613 16.812 1 82.25 3 ALA B O 1
ATOM 1513 N N . ARG B 1 4 ? -7.824 5.488 15.703 1 82.94 4 ARG B N 1
ATOM 1514 C CA . ARG B 1 4 ? -8.32 4.711 16.828 1 82.94 4 ARG B CA 1
ATOM 1515 C C . ARG B 1 4 ? -7.359 3.59 17.188 1 82.94 4 ARG B C 1
ATOM 1517 O O . ARG B 1 4 ? -7.086 3.355 18.375 1 82.94 4 ARG B O 1
ATOM 1524 N N . ALA B 1 5 ? -6.918 2.914 16.234 1 89.94 5 ALA B N 1
ATOM 1525 C CA . ALA B 1 5 ? -5.996 1.799 16.438 1 89.94 5 ALA B CA 1
ATOM 1526 C C . ALA B 1 5 ? -4.621 2.104 15.852 1 89.94 5 ALA B C 1
ATOM 1528 O O . ALA B 1 5 ? -4.5 2.367 14.656 1 89.94 5 ALA B O 1
ATOM 1529 N N . LYS B 1 6 ? -3.641 2.023 16.734 1 93.44 6 LYS B N 1
ATOM 1530 C CA . LYS B 1 6 ? -2.285 2.328 16.281 1 93.44 6 LYS B CA 1
ATOM 1531 C C . LYS B 1 6 ? -1.312 1.224 16.688 1 93.44 6 LYS B C 1
ATOM 1533 O O . LYS B 1 6 ? -1.539 0.517 17.672 1 93.44 6 LYS B O 1
ATOM 1538 N N . LEU B 1 7 ? -0.361 1.052 15.953 1 93.88 7 LEU B N 1
ATOM 1539 C CA . LEU B 1 7 ? 0.779 0.182 16.219 1 93.88 7 LEU B CA 1
ATOM 1540 C C . LEU B 1 7 ? 2.094 0.912 15.961 1 93.88 7 LEU B C 1
ATOM 1542 O O . LEU B 1 7 ? 2.316 1.423 14.867 1 93.88 7 LEU B O 1
ATOM 1546 N N . PHE B 1 8 ? 2.902 1.111 16.938 1 93.62 8 PHE B N 1
ATOM 1547 C CA . PHE B 1 8 ? 4.168 1.832 16.891 1 93.62 8 PHE B CA 1
ATOM 1548 C C . PHE B 1 8 ? 3.959 3.264 16.406 1 93.62 8 PHE B C 1
ATOM 1550 O O . PHE B 1 8 ? 4.727 3.77 15.586 1 93.62 8 PHE B O 1
ATOM 1557 N N . GLY B 1 9 ? 2.832 3.844 16.812 1 93.44 9 GLY B N 1
ATOM 1558 C CA . GLY B 1 9 ? 2.588 5.262 16.594 1 93.44 9 GLY B CA 1
ATOM 1559 C C . GLY B 1 9 ? 1.844 5.543 15.297 1 93.44 9 GLY B C 1
ATOM 1560 O O . GLY B 1 9 ? 1.522 6.695 15 1 93.44 9 GLY B O 1
ATOM 1561 N N . HIS B 1 10 ? 1.544 4.422 14.547 1 95.62 10 HIS B N 1
ATOM 1562 C CA . HIS B 1 10 ? 0.913 4.648 13.25 1 95.62 10 HIS B CA 1
ATOM 1563 C C . HIS B 1 10 ? -0.427 3.93 13.148 1 95.62 10 HIS B C 1
ATOM 1565 O O . HIS B 1 10 ? -0.614 2.875 13.766 1 95.62 10 HIS B O 1
ATOM 1571 N N . PRO B 1 11 ? -1.398 4.484 12.383 1 95.81 11 PRO B N 1
ATOM 1572 C CA . PRO B 1 11 ? -2.682 3.811 12.18 1 95.81 11 PRO B CA 1
ATOM 1573 C C . PRO B 1 11 ? -2.527 2.428 11.547 1 95.81 11 PRO B C 1
ATOM 1575 O O . PRO B 1 11 ? -1.918 2.297 10.477 1 95.81 11 PRO B O 1
ATOM 1578 N N . ILE B 1 12 ? -3.121 1.435 12.148 1 97.81 12 ILE B N 1
ATOM 1579 C CA . ILE B 1 12 ? -2.99 0.053 11.703 1 97.81 12 ILE B CA 1
ATOM 1580 C C . ILE B 1 12 ? -3.607 -0.097 10.312 1 97.81 12 ILE B C 1
ATOM 1582 O O . ILE B 1 12 ? -3.066 -0.806 9.461 1 97.81 12 ILE B O 1
ATOM 1586 N N . HIS B 1 13 ? -4.77 0.569 10.094 1 98.19 13 HIS B N 1
ATOM 158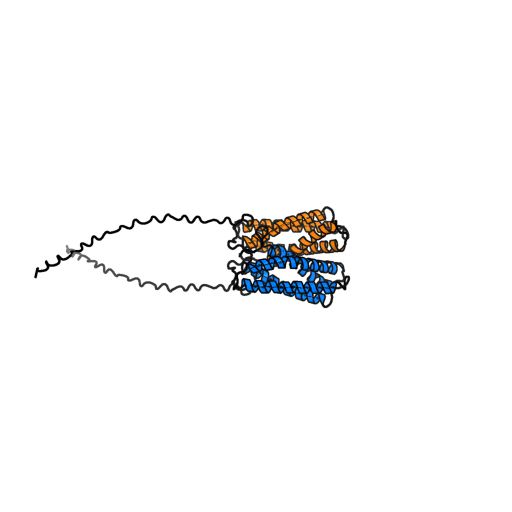7 C CA . HIS B 1 13 ? -5.434 0.508 8.797 1 98.19 13 HIS B CA 1
ATOM 1588 C C . HIS B 1 13 ? -4.484 0.921 7.676 1 98.19 13 HIS B C 1
ATOM 1590 O O . HIS B 1 13 ? -4.344 0.205 6.68 1 98.19 13 HIS B O 1
ATOM 1596 N N . GLN B 1 14 ? -3.762 1.978 7.832 1 97 14 GLN B N 1
ATOM 1597 C CA . GLN B 1 14 ? -2.84 2.482 6.82 1 97 14 GLN B CA 1
ATOM 1598 C C . GLN B 1 14 ? -1.653 1.54 6.641 1 97 14 GLN B C 1
ATOM 1600 O O . GLN B 1 14 ? -1.151 1.373 5.523 1 97 14 GLN B O 1
ATOM 1605 N N . MET B 1 15 ? -1.252 0.86 7.672 1 97.38 15 MET B N 1
ATOM 1606 C CA . MET B 1 15 ? -0.131 -0.074 7.613 1 97.38 15 MET B CA 1
ATOM 1607 C C . MET B 1 15 ? -0.513 -1.337 6.852 1 97.38 15 MET B C 1
ATOM 1609 O O . MET B 1 15 ? 0.332 -1.954 6.199 1 97.38 15 MET B O 1
ATOM 1613 N N . LEU B 1 16 ? -1.771 -1.676 6.91 1 98.31 16 LEU B N 1
ATOM 1614 C CA . LEU B 1 16 ? -2.225 -2.953 6.367 1 98.31 16 LEU B CA 1
ATOM 1615 C C . LEU B 1 16 ? -2.594 -2.816 4.895 1 98.31 16 LEU B C 1
ATOM 1617 O O . LEU B 1 16 ? -2.482 -3.777 4.133 1 98.31 16 LEU B O 1
ATOM 1621 N N . ILE B 1 17 ? -2.941 -1.697 4.422 1 97.62 17 ILE B N 1
ATOM 1622 C CA . ILE B 1 17 ? -3.67 -1.507 3.172 1 97.62 17 ILE B CA 1
ATOM 1623 C C . ILE B 1 17 ? -2.762 -1.839 1.989 1 97.62 17 ILE B C 1
ATOM 1625 O O . ILE B 1 17 ? -3.234 -2.293 0.944 1 97.62 17 ILE B O 1
ATOM 1629 N N . PRO B 1 18 ? -1.422 -1.694 2.102 1 98.25 18 PRO B N 1
ATOM 1630 C CA . PRO B 1 18 ? -0.589 -2.033 0.944 1 98.25 18 PRO B CA 1
ATOM 1631 C C . PRO B 1 18 ? -0.716 -3.5 0.536 1 98.25 18 PRO B C 1
ATOM 1633 O O . PRO B 1 18 ? -0.647 -3.82 -0.654 1 98.25 18 PRO B O 1
ATOM 1636 N N . ILE B 1 19 ? -1.039 -4.328 1.421 1 98.75 19 ILE B N 1
ATOM 1637 C CA . ILE B 1 19 ? -1.053 -5.758 1.137 1 98.75 19 ILE B CA 1
ATOM 1638 C C . ILE B 1 19 ? -2.258 -6.098 0.262 1 98.75 19 ILE B C 1
ATOM 1640 O O . ILE B 1 19 ? -2.1 -6.484 -0.899 1 98.75 19 ILE B O 1
ATOM 1644 N N . PRO B 1 20 ? -3.443 -5.84 0.722 1 98.88 20 PRO B N 1
ATOM 1645 C CA . PRO B 1 20 ? -4.578 -6.215 -0.126 1 98.88 20 PRO B CA 1
ATOM 1646 C C . PRO B 1 20 ? -4.633 -5.414 -1.428 1 98.88 20 PRO B C 1
ATOM 1648 O O . PRO B 1 20 ? -5.016 -5.953 -2.469 1 98.88 20 PRO B O 1
ATOM 1651 N N . PHE B 1 21 ? -4.262 -4.215 -1.354 1 98.81 21 PHE B N 1
ATOM 1652 C CA . PHE B 1 21 ? -4.34 -3.402 -2.561 1 98.81 21 PHE B CA 1
ATOM 1653 C C . PHE B 1 21 ? -3.375 -3.918 -3.623 1 98.81 21 PHE B C 1
ATOM 1655 O O . PHE B 1 21 ? -3.762 -4.117 -4.777 1 98.81 21 PHE B O 1
ATOM 1662 N N . GLY B 1 22 ? -2.145 -4.145 -3.23 1 98.81 22 GLY B N 1
ATOM 1663 C CA . GLY B 1 22 ? -1.162 -4.652 -4.176 1 98.81 22 GLY B CA 1
ATOM 1664 C C . GLY B 1 22 ? -1.536 -6.004 -4.754 1 98.81 22 GLY B C 1
ATOM 1665 O O . GLY B 1 22 ? -1.365 -6.238 -5.953 1 98.81 22 GLY B O 1
ATOM 1666 N N . LEU B 1 23 ? -2.086 -6.801 -3.938 1 98.94 23 LEU B N 1
ATOM 1667 C CA . LEU B 1 23 ? -2.391 -8.164 -4.355 1 98.94 23 LEU B CA 1
ATOM 1668 C C . LEU B 1 23 ? -3.605 -8.188 -5.281 1 98.94 23 LEU B C 1
ATOM 1670 O O . LEU B 1 23 ? -3.582 -8.844 -6.324 1 98.94 23 LEU B O 1
ATOM 1674 N N . LEU B 1 24 ? -4.617 -7.465 -4.906 1 98.94 24 LEU B N 1
ATOM 1675 C CA . LEU B 1 24 ? -5.82 -7.461 -5.73 1 98.94 24 LEU B CA 1
ATOM 1676 C C . LEU B 1 24 ? -5.555 -6.793 -7.078 1 98.94 24 LEU B C 1
ATOM 1678 O O . LEU B 1 24 ? -5.977 -7.305 -8.117 1 98.94 24 LEU B O 1
ATOM 1682 N N . ALA B 1 25 ? -4.824 -5.719 -7.051 1 98.88 25 ALA B N 1
ATOM 1683 C CA . ALA B 1 25 ? -4.508 -5.023 -8.297 1 98.88 25 ALA B CA 1
ATOM 1684 C C . ALA B 1 25 ? -3.666 -5.906 -9.219 1 98.88 25 ALA B C 1
ATOM 1686 O O . ALA B 1 25 ? -3.98 -6.055 -10.398 1 98.88 25 ALA B O 1
ATOM 1687 N N . THR B 1 26 ? -2.654 -6.492 -8.656 1 98.88 26 THR B N 1
ATOM 1688 C CA . THR B 1 26 ? -1.773 -7.328 -9.469 1 98.88 26 THR B CA 1
ATOM 1689 C C . THR B 1 26 ? -2.514 -8.57 -9.969 1 98.88 26 THR B C 1
ATOM 1691 O O . THR B 1 26 ? -2.355 -8.969 -11.117 1 98.88 26 THR B O 1
ATOM 1694 N N . GLY B 1 27 ? -3.316 -9.164 -9.062 1 98 27 GLY B N 1
ATOM 1695 C CA . GLY B 1 27 ? -4.105 -10.312 -9.492 1 98 27 GLY B CA 1
ATOM 1696 C C . GLY B 1 27 ? -5.012 -10 -10.672 1 98 27 GLY B C 1
ATOM 1697 O O . GLY B 1 27 ? -5.051 -10.758 -11.648 1 98 27 GLY B O 1
ATOM 1698 N N . ALA B 1 28 ? -5.684 -8.938 -10.602 1 98.31 28 ALA B N 1
ATOM 1699 C CA . ALA B 1 28 ? -6.598 -8.547 -11.672 1 98.31 28 ALA B CA 1
ATOM 1700 C C . ALA B 1 28 ? -5.84 -8.266 -12.969 1 98.31 28 ALA B C 1
ATOM 1702 O O . ALA B 1 28 ? -6.258 -8.68 -14.047 1 98.31 28 ALA B O 1
ATOM 1703 N N . VAL B 1 29 ? -4.711 -7.586 -12.875 1 98.62 29 VAL B N 1
ATOM 1704 C CA . VAL B 1 29 ? -3.914 -7.266 -14.047 1 98.62 29 VAL B CA 1
ATOM 1705 C C . VAL B 1 29 ? -3.377 -8.547 -14.68 1 98.62 29 VAL B C 1
ATOM 1707 O O . VAL B 1 29 ? -3.373 -8.695 -15.898 1 98.62 29 VAL B O 1
ATOM 1710 N N . LEU B 1 30 ? -2.98 -9.469 -13.859 1 97.44 30 LEU B N 1
ATOM 1711 C CA . LEU B 1 30 ? -2.463 -10.734 -14.375 1 97.44 30 LEU B CA 1
ATOM 1712 C C . LEU B 1 30 ? -3.553 -11.508 -15.102 1 97.44 30 LEU B C 1
ATOM 1714 O O . LEU B 1 30 ? -3.283 -12.172 -16.109 1 97.44 30 LEU B O 1
ATOM 1718 N N . ASP B 1 31 ? -4.727 -11.422 -14.594 1 96.31 31 ASP B N 1
ATOM 1719 C CA . ASP B 1 31 ? -5.801 -12.125 -15.281 1 96.31 31 ASP B CA 1
ATOM 1720 C C . ASP B 1 31 ? -6.109 -11.477 -16.625 1 96.31 31 ASP B C 1
ATOM 1722 O O . ASP B 1 31 ? -6.469 -12.164 -17.594 1 96.31 31 ASP B O 1
ATOM 1726 N N . ILE B 1 32 ? -5.961 -10.188 -16.719 1 96.88 32 ILE B N 1
ATOM 1727 C CA . ILE B 1 32 ? -6.059 -9.523 -18.016 1 96.88 32 ILE B CA 1
ATOM 1728 C C . ILE B 1 32 ? -4.93 -10 -18.922 1 96.88 32 ILE B C 1
ATOM 1730 O O . ILE B 1 32 ? -5.164 -10.336 -20.094 1 96.88 32 ILE B O 1
ATOM 1734 N N . VAL B 1 33 ? -3.725 -10.094 -18.406 1 96.62 33 VAL B N 1
ATOM 1735 C CA . VAL B 1 33 ? -2.553 -10.547 -19.156 1 96.62 33 VAL B CA 1
ATOM 1736 C C . VAL B 1 33 ? -2.752 -11.984 -19.609 1 96.62 33 VAL B C 1
ATOM 1738 O O . VAL B 1 33 ? -2.35 -12.352 -20.719 1 96.62 33 VAL B O 1
ATOM 1741 N N . ALA B 1 34 ? -3.404 -12.719 -18.828 1 94.69 34 ALA B N 1
ATOM 1742 C CA . ALA B 1 34 ? -3.625 -14.133 -19.094 1 94.69 34 ALA B CA 1
ATOM 1743 C C . ALA B 1 34 ? -4.5 -14.32 -20.328 1 94.69 34 ALA B C 1
ATOM 1745 O O . ALA B 1 34 ? -4.543 -15.406 -20.906 1 94.69 34 ALA B O 1
ATOM 1746 N N . GLN B 1 35 ? -5.215 -13.258 -20.719 1 93.94 35 GLN B N 1
ATOM 1747 C CA . GLN B 1 35 ? -6.035 -13.336 -21.922 1 93.94 35 GLN B CA 1
ATOM 1748 C C . GLN B 1 35 ? -5.172 -13.383 -23.188 1 93.94 35 GLN B C 1
ATOM 1750 O O . GLN B 1 35 ? -5.637 -13.789 -24.25 1 93.94 35 GLN B O 1
ATOM 1755 N N . PHE B 1 36 ? -3.924 -13 -23 1 94.56 36 PHE B N 1
ATOM 1756 C CA . PHE B 1 36 ? -3.059 -12.883 -24.172 1 94.56 36 PHE B CA 1
ATOM 1757 C C . PHE B 1 36 ? -1.947 -13.922 -24.141 1 94.56 36 PHE B C 1
ATOM 1759 O O . PHE B 1 36 ? -1.216 -14.094 -25.109 1 94.56 36 PHE B O 1
ATOM 1766 N N . PHE B 1 37 ? -1.781 -14.547 -22.969 1 91.31 37 PHE B N 1
ATOM 1767 C CA . PHE B 1 37 ? -0.721 -15.531 -22.797 1 91.31 37 PHE B CA 1
ATOM 1768 C C . PHE B 1 37 ? -1.27 -16.812 -22.156 1 91.31 37 PHE B C 1
ATOM 1770 O O . PHE B 1 37 ? -1.995 -16.75 -21.172 1 91.31 37 PHE B O 1
ATOM 1777 N N . ASP B 1 38 ? -0.943 -17.922 -22.766 1 87.19 38 ASP B N 1
ATOM 1778 C CA . ASP B 1 38 ? -1.407 -19.219 -22.25 1 87.19 38 ASP B CA 1
ATOM 1779 C C . ASP B 1 38 ? -0.382 -19.828 -21.297 1 87.19 38 ASP B C 1
ATOM 1781 O O . ASP B 1 38 ? 0.327 -20.766 -21.656 1 87.19 38 ASP B O 1
ATOM 1785 N N . ASP B 1 39 ? -0.335 -19.328 -20.156 1 88.56 39 ASP B N 1
ATOM 1786 C CA . ASP B 1 39 ? 0.572 -19.812 -19.125 1 88.56 39 ASP B CA 1
ATOM 1787 C C . ASP B 1 39 ? -0.162 -20 -17.797 1 88.56 39 ASP B C 1
ATOM 1789 O O . ASP B 1 39 ? -0.631 -19.031 -17.203 1 88.56 39 ASP B O 1
ATOM 1793 N N . ARG B 1 40 ? -0.138 -21.172 -17.406 1 89 40 ARG B N 1
ATOM 1794 C CA . ARG B 1 40 ? -0.862 -21.547 -16.188 1 89 40 ARG B CA 1
ATOM 1795 C C . ARG B 1 40 ? -0.302 -20.812 -14.969 1 89 40 ARG B C 1
ATOM 1797 O O . ARG B 1 40 ? -1.033 -20.531 -14.016 1 89 40 ARG B O 1
ATOM 1804 N N . ALA B 1 41 ? 0.939 -20.484 -14.977 1 90.44 41 ALA B N 1
ATOM 1805 C CA . ALA B 1 41 ? 1.567 -19.781 -13.859 1 90.44 41 ALA B CA 1
ATOM 1806 C C . ALA B 1 41 ? 0.878 -18.453 -13.602 1 90.44 41 ALA B C 1
ATOM 1808 O O . ALA B 1 41 ? 0.718 -18.047 -12.445 1 90.44 41 ALA B O 1
ATOM 1809 N N . ILE B 1 42 ? 0.441 -17.844 -14.68 1 94.69 42 ILE B N 1
ATOM 1810 C CA . ILE B 1 42 ? -0.177 -16.531 -14.555 1 94.69 42 ILE B CA 1
ATOM 1811 C C . ILE B 1 42 ? -1.484 -16.641 -13.773 1 94.69 42 ILE B C 1
ATOM 1813 O O . ILE B 1 42 ? -1.729 -15.867 -12.852 1 94.69 42 ILE B O 1
ATOM 1817 N N . THR B 1 43 ? -2.25 -17.641 -14.07 1 93.25 43 THR B N 1
ATOM 1818 C CA . THR B 1 43 ? -3.562 -17.75 -13.445 1 93.25 43 THR B CA 1
ATOM 1819 C C . THR B 1 43 ? -3.436 -18.281 -12.016 1 93.25 43 THR B C 1
ATOM 1821 O O . THR B 1 43 ? -4.25 -17.953 -11.148 1 93.25 43 THR B O 1
ATOM 1824 N N . VAL B 1 44 ? -2.414 -19.078 -11.766 1 92.75 44 VAL B N 1
ATOM 1825 C CA . VAL B 1 44 ? -2.16 -19.531 -10.406 1 92.75 44 VAL B CA 1
ATOM 1826 C C . VAL B 1 44 ? -1.789 -18.344 -9.523 1 92.75 44 VAL B C 1
ATOM 1828 O O . VAL B 1 44 ? -2.338 -18.188 -8.43 1 92.75 44 VAL B O 1
ATOM 1831 N N . VAL B 1 45 ? -0.913 -17.484 -10.016 1 95.5 45 VAL B N 1
ATOM 1832 C CA . VAL B 1 45 ? -0.474 -16.312 -9.258 1 95.5 45 VAL B CA 1
ATOM 1833 C C . VAL B 1 45 ? -1.656 -15.375 -9.031 1 95.5 45 VAL B C 1
ATOM 1835 O O . VAL B 1 45 ? -1.873 -14.898 -7.91 1 95.5 45 VAL B O 1
ATOM 1838 N N . SER B 1 46 ? -2.396 -15.18 -10.094 1 96.56 46 SER B N 1
ATOM 1839 C CA . SER B 1 46 ? -3.518 -14.25 -9.961 1 96.56 46 SER B CA 1
ATOM 1840 C C . SER B 1 46 ? -4.555 -14.773 -8.969 1 96.56 46 SER B C 1
ATOM 1842 O O . SER B 1 46 ? -5.082 -14.016 -8.156 1 96.56 46 SER B O 1
ATOM 1844 N N . PHE B 1 47 ? -4.812 -16.047 -8.984 1 95.06 47 PHE B N 1
ATOM 1845 C CA . PHE B 1 47 ? -5.812 -16.641 -8.109 1 95.06 47 PHE B CA 1
ATOM 1846 C C . PHE B 1 47 ? -5.43 -16.453 -6.645 1 95.06 47 PHE B C 1
ATOM 1848 O O . PHE B 1 47 ? -6.23 -15.961 -5.848 1 95.06 47 PHE B O 1
ATOM 1855 N N . TRP B 1 48 ? -4.254 -16.75 -6.34 1 96 48 TRP B N 1
ATOM 1856 C CA . TRP B 1 48 ? -3.832 -16.719 -4.945 1 96 48 TRP B CA 1
ATOM 1857 C C . TRP B 1 48 ? -3.6 -15.281 -4.48 1 96 48 TRP B C 1
ATOM 1859 O O . TRP B 1 48 ? -3.838 -14.953 -3.318 1 96 48 TRP B O 1
ATOM 1869 N N . ASN B 1 49 ? -3.137 -14.43 -5.391 1 98.06 49 ASN B N 1
ATOM 1870 C CA . ASN B 1 49 ? -3.068 -13.016 -5.043 1 98.06 49 ASN B CA 1
ATOM 1871 C C . ASN B 1 49 ? -4.441 -12.461 -4.676 1 98.06 49 ASN B C 1
ATOM 1873 O O . ASN B 1 49 ? -4.582 -11.742 -3.682 1 98.06 49 ASN B O 1
ATOM 1877 N N . ILE B 1 50 ? -5.41 -12.836 -5.48 1 97.81 50 ILE B N 1
ATOM 1878 C CA . ILE B 1 50 ? -6.758 -12.344 -5.211 1 97.81 50 ILE B CA 1
ATOM 1879 C C . ILE B 1 50 ? -7.285 -12.961 -3.916 1 97.81 50 ILE B C 1
ATOM 1881 O O . ILE B 1 50 ? -7.867 -12.266 -3.082 1 97.81 50 ILE B O 1
ATOM 1885 N N . ALA B 1 51 ? -7.055 -14.242 -3.668 1 97 51 ALA B N 1
ATOM 1886 C CA . ALA B 1 51 ? -7.52 -14.898 -2.449 1 97 51 ALA B CA 1
ATOM 1887 C C . ALA B 1 51 ? -6.895 -14.258 -1.211 1 97 51 ALA B C 1
ATOM 1889 O O . ALA B 1 51 ? -7.605 -13.898 -0.27 1 97 51 ALA B O 1
ATOM 1890 N N . ILE B 1 52 ? -5.578 -14.07 -1.22 1 98.62 52 ILE B N 1
ATOM 1891 C CA . ILE B 1 52 ? -4.883 -13.477 -0.084 1 98.62 52 ILE B CA 1
ATOM 1892 C C . ILE B 1 52 ? -5.258 -12.008 0.04 1 98.62 52 ILE B C 1
ATOM 1894 O O . ILE B 1 52 ? -5.398 -11.484 1.149 1 98.62 52 ILE B O 1
ATOM 1898 N N . GLY B 1 53 ? -5.449 -11.328 -1.125 1 98.88 53 GLY B N 1
ATOM 1899 C CA . GLY B 1 53 ? -5.902 -9.945 -1.122 1 98.88 53 GLY B CA 1
ATOM 1900 C C . GLY B 1 53 ? -7.258 -9.766 -0.462 1 98.88 53 GLY B C 1
ATOM 1901 O O . GLY B 1 53 ? -7.465 -8.812 0.292 1 98.88 53 GLY B O 1
ATOM 1902 N N . VAL B 1 54 ? -8.172 -10.68 -0.708 1 98.81 54 VAL B N 1
ATOM 1903 C CA . VAL B 1 54 ? -9.5 -10.609 -0.111 1 98.81 54 VAL B CA 1
ATOM 1904 C C . VAL B 1 54 ? -9.398 -10.812 1.399 1 98.81 54 VAL B C 1
ATOM 1906 O O . VAL B 1 54 ? -9.969 -10.039 2.174 1 98.81 54 VAL B O 1
ATOM 1909 N N . VAL B 1 55 ? -8.633 -11.781 1.837 1 98.88 55 VAL B N 1
ATOM 1910 C CA . VAL B 1 55 ? -8.508 -12.094 3.256 1 98.88 55 VAL B CA 1
ATOM 1911 C C . VAL B 1 55 ? -7.859 -10.922 3.99 1 98.88 55 VAL B C 1
ATOM 1913 O O . VAL B 1 55 ? -8.367 -10.477 5.023 1 98.88 55 VAL B O 1
ATOM 1916 N N . THR B 1 56 ? -6.812 -10.398 3.459 1 98.88 56 THR B N 1
ATOM 1917 C CA . THR B 1 56 ? -6.109 -9.305 4.117 1 98.88 56 THR B CA 1
ATOM 1918 C C . THR B 1 56 ? -6.902 -8.008 4 1 98.88 56 THR B C 1
ATOM 1920 O O . THR B 1 56 ? -6.805 -7.137 4.867 1 98.88 56 THR B O 1
ATOM 1923 N N . GLY B 1 57 ? -7.688 -7.855 2.916 1 98.88 57 GLY B N 1
ATOM 1924 C CA . GLY B 1 57 ? -8.594 -6.727 2.805 1 98.88 57 GLY B CA 1
ATOM 1925 C C . GLY B 1 57 ? -9.664 -6.715 3.879 1 98.88 57 GLY B C 1
ATOM 1926 O O . GLY B 1 57 ? -9.992 -5.66 4.422 1 98.88 57 GLY B O 1
ATOM 1927 N N . LEU B 1 58 ? -10.203 -7.891 4.148 1 98.81 58 LEU B N 1
ATOM 1928 C CA . LEU B 1 58 ? -11.188 -8.008 5.223 1 98.81 58 LEU B CA 1
ATOM 1929 C C . LEU B 1 58 ? -10.578 -7.617 6.562 1 98.81 58 LEU B C 1
ATOM 1931 O O . LEU B 1 58 ? -11.219 -6.938 7.367 1 98.81 58 LEU B O 1
ATOM 1935 N N . LEU B 1 59 ? -9.32 -8.016 6.785 1 98.75 59 LEU B N 1
ATOM 1936 C CA . LEU B 1 59 ? -8.625 -7.625 8 1 98.75 59 LEU B CA 1
ATOM 1937 C C . LEU B 1 59 ? -8.445 -6.113 8.07 1 98.75 59 LEU B C 1
ATOM 1939 O O . LEU B 1 59 ? -8.688 -5.496 9.109 1 98.75 59 LEU B O 1
ATOM 1943 N N . ALA B 1 60 ? -8.055 -5.496 6.992 1 98.56 60 ALA B N 1
ATOM 1944 C CA . ALA B 1 60 ? -7.879 -4.047 6.934 1 98.56 60 ALA B CA 1
ATOM 1945 C C . ALA B 1 60 ? -9.203 -3.324 7.164 1 98.56 60 ALA B C 1
ATOM 1947 O O . ALA B 1 60 ? -9.234 -2.244 7.758 1 98.56 60 ALA B O 1
ATOM 1948 N N . ALA B 1 61 ? -10.312 -3.926 6.695 1 98.62 61 ALA B N 1
ATOM 1949 C CA . ALA B 1 61 ? -11.633 -3.324 6.816 1 98.62 61 ALA B CA 1
ATOM 1950 C C . ALA B 1 61 ? -12.031 -3.162 8.281 1 98.62 61 ALA B C 1
ATOM 1952 O O . ALA B 1 61 ? -12.672 -2.174 8.648 1 98.62 61 ALA B O 1
ATOM 1953 N N . VAL B 1 62 ? -11.641 -4.086 9.102 1 98.56 62 VAL B N 1
ATOM 1954 C CA . VAL B 1 62 ? -11.953 -4.016 10.523 1 98.56 62 VAL B CA 1
ATOM 1955 C C . VAL B 1 62 ? -11.312 -2.771 11.133 1 98.56 62 VAL B C 1
ATOM 1957 O O . VAL B 1 62 ? -11.984 -1.989 11.812 1 98.56 62 VAL B O 1
ATOM 1960 N N . PHE B 1 63 ? -10.07 -2.531 10.812 1 98.25 63 PHE B N 1
ATOM 1961 C CA . PHE B 1 63 ? -9.352 -1.394 11.383 1 98.25 63 PHE B CA 1
ATOM 1962 C C . PHE B 1 63 ? -9.781 -0.095 10.703 1 98.25 63 PHE B C 1
ATOM 1964 O O . PHE B 1 63 ? -9.797 0.963 11.336 1 98.25 63 PHE B O 1
ATOM 1971 N N . GLY B 1 64 ? -10.172 -0.185 9.422 1 98.12 64 GLY B N 1
ATOM 1972 C CA . GLY B 1 64 ? -10.75 0.978 8.766 1 98.12 64 GLY B CA 1
ATOM 1973 C C . GLY B 1 64 ? -12.055 1.433 9.398 1 98.12 64 GLY B C 1
ATOM 1974 O O . GLY B 1 64 ? -12.289 2.633 9.547 1 98.12 64 GLY B O 1
ATOM 1975 N N . LEU B 1 65 ? -12.859 0.465 9.773 1 98.06 65 LEU B N 1
ATOM 1976 C CA . LEU B 1 65 ? -14.125 0.768 10.43 1 98.06 65 LEU B CA 1
ATOM 1977 C C . LEU B 1 65 ? -13.891 1.415 11.789 1 98.06 65 LEU B C 1
ATOM 1979 O O . LEU B 1 65 ? -14.578 2.371 12.156 1 98.06 65 LEU B O 1
ATOM 1983 N N . MET B 1 66 ? -12.922 0.936 12.5 1 97.62 66 MET B N 1
ATOM 1984 C CA . MET B 1 66 ? -12.555 1.539 13.773 1 97.62 66 MET B CA 1
ATOM 1985 C C . MET B 1 66 ? -12.102 2.984 13.586 1 97.62 66 MET B C 1
ATOM 1987 O O . MET B 1 66 ? -12.531 3.873 14.328 1 97.62 66 MET B O 1
ATOM 1991 N N . ASP B 1 67 ? -11.312 3.227 12.578 1 97.31 67 ASP B N 1
ATOM 1992 C CA . ASP B 1 67 ? -10.828 4.57 12.297 1 97.31 67 ASP B CA 1
ATOM 1993 C C . ASP B 1 67 ? -11.969 5.5 11.891 1 97.31 67 ASP B C 1
ATOM 1995 O O . ASP B 1 67 ? -11.984 6.672 12.266 1 97.31 67 ASP B O 1
ATOM 1999 N N . TYR B 1 68 ? -12.883 4.992 11.164 1 98 68 TYR B N 1
ATOM 2000 C CA . TYR B 1 68 ? -14.016 5.773 10.672 1 98 68 TYR B CA 1
ATOM 2001 C C . TYR B 1 68 ? -14.812 6.359 11.828 1 98 68 TYR B C 1
ATOM 2003 O O . TYR B 1 68 ? -15.328 7.48 11.727 1 98 68 TYR B O 1
ATOM 2011 N N . THR B 1 69 ? -14.883 5.668 12.938 1 97.06 69 THR B N 1
ATOM 2012 C CA . THR B 1 69 ? -15.672 6.113 14.086 1 97.06 69 THR B CA 1
ATOM 2013 C C . THR B 1 69 ? -15.039 7.352 14.727 1 97.06 69 THR B C 1
ATOM 2015 O O . THR B 1 69 ? -15.711 8.086 15.461 1 97.06 69 THR B O 1
ATOM 2018 N N . LYS B 1 70 ? -13.797 7.578 14.406 1 96 70 LYS B N 1
ATOM 2019 C CA . LYS B 1 70 ? -13.094 8.695 15.031 1 96 70 LYS B CA 1
ATOM 2020 C C . LYS B 1 70 ? -13.133 9.938 14.148 1 96 70 LYS B C 1
ATOM 2022 O O . LYS B 1 70 ? -12.797 11.031 14.594 1 96 70 LYS B O 1
ATOM 2027 N N . ILE B 1 71 ? -13.562 9.766 12.945 1 97.06 71 ILE B N 1
ATOM 2028 C CA . ILE B 1 71 ? -13.664 10.922 12.07 1 97.06 71 ILE B CA 1
ATOM 2029 C C . ILE B 1 71 ? -14.836 11.797 12.5 1 97.06 71 ILE B C 1
ATOM 2031 O O . ILE B 1 71 ? -15.961 11.305 12.664 1 97.06 71 ILE B O 1
ATOM 2035 N N . PRO B 1 72 ? -14.562 13.039 12.695 1 96.19 72 PRO B N 1
ATOM 2036 C CA . PRO B 1 72 ? -15.625 13.914 13.195 1 96.19 72 PRO B CA 1
ATOM 2037 C C . PRO B 1 72 ? -16.828 13.977 12.266 1 96.19 72 PRO B C 1
ATOM 2039 O O . PRO B 1 72 ? -16.672 14.102 11.047 1 96.19 72 PRO B O 1
ATOM 2042 N N . ARG B 1 73 ? -18.016 13.977 12.859 1 97.38 73 ARG B N 1
ATOM 2043 C CA . ARG B 1 73 ? -19.25 14.062 12.094 1 97.38 73 ARG B CA 1
ATOM 2044 C C . ARG B 1 73 ? -19.422 15.445 11.461 1 97.38 73 ARG B C 1
ATOM 2046 O O . ARG B 1 73 ? -18.891 16.438 11.977 1 97.38 73 ARG B O 1
ATOM 2053 N N . GLY B 1 74 ? -20.062 15.43 10.43 1 97.94 74 GLY B N 1
ATOM 2054 C CA . GLY B 1 74 ? -20.391 16.703 9.789 1 97.94 74 GLY B CA 1
ATOM 2055 C C . GLY B 1 74 ? -19.25 17.25 8.945 1 97.94 74 GLY B C 1
ATOM 2056 O O . GLY B 1 74 ? -19.344 18.359 8.422 1 97.94 74 GLY B O 1
ATOM 2057 N N . THR B 1 75 ? -18.203 16.516 8.789 1 98.25 75 THR B N 1
ATOM 2058 C CA . THR B 1 75 ? -17.078 16.969 7.988 1 98.25 75 THR B CA 1
ATOM 2059 C C . THR B 1 75 ? -17.094 16.312 6.613 1 98.25 75 THR B C 1
ATOM 2061 O O . THR B 1 75 ? -17.75 15.297 6.41 1 98.25 75 THR B O 1
ATOM 2064 N N . ARG B 1 76 ? -16.391 16.922 5.68 1 98.5 76 ARG B N 1
ATOM 2065 C CA . ARG B 1 76 ? -16.141 16.281 4.395 1 98.5 76 ARG B CA 1
ATOM 2066 C C . ARG B 1 76 ? -15.367 14.969 4.574 1 98.5 76 ARG B C 1
ATOM 2068 O O . ARG B 1 76 ? -15.625 13.992 3.867 1 98.5 76 ARG B O 1
ATOM 2075 N N . ALA B 1 77 ? -14.492 14.992 5.512 1 98.69 77 ALA B N 1
ATOM 2076 C CA . ALA B 1 77 ? -13.727 13.781 5.785 1 98.69 77 ALA B CA 1
ATOM 2077 C C . ALA B 1 77 ? -14.641 12.602 6.105 1 98.69 77 ALA B C 1
ATOM 2079 O O . ALA B 1 77 ? -14.406 11.484 5.656 1 98.69 77 ALA B O 1
ATOM 2080 N N . LYS B 1 78 ? -15.648 12.828 6.852 1 98.69 78 LYS B N 1
ATOM 2081 C CA . LYS B 1 78 ? -16.594 11.773 7.219 1 98.69 78 LYS B CA 1
ATOM 2082 C C . LYS B 1 78 ? -17.297 11.219 5.988 1 98.69 78 LYS B C 1
ATOM 2084 O O . LYS B 1 78 ? -17.438 10.008 5.832 1 98.69 78 LYS B O 1
ATOM 2089 N N . ARG B 1 79 ? -17.688 12.094 5.145 1 98.81 79 ARG B N 1
ATOM 2090 C CA . ARG B 1 79 ? -18.375 11.688 3.93 1 98.81 79 ARG B CA 1
ATOM 2091 C C . ARG B 1 79 ? -17.453 10.922 2.992 1 98.81 79 ARG B C 1
ATOM 2093 O O . ARG B 1 79 ? -17.828 9.875 2.465 1 98.81 79 ARG B O 1
ATOM 2100 N N . VAL B 1 80 ? -16.266 11.484 2.793 1 98.81 80 VAL B N 1
ATOM 2101 C CA . VAL B 1 80 ? -15.289 10.836 1.931 1 98.81 80 VAL B CA 1
ATOM 2102 C C . VAL B 1 80 ? -14.914 9.477 2.51 1 98.81 80 VAL B C 1
ATOM 2104 O O . VAL B 1 80 ? -14.781 8.492 1.774 1 98.81 80 VAL B O 1
ATOM 2107 N N . GLY B 1 81 ? -14.758 9.438 3.844 1 98.69 81 GLY B N 1
ATOM 2108 C CA . GLY B 1 81 ? -14.477 8.172 4.5 1 98.69 81 GLY B CA 1
ATOM 2109 C C . GLY B 1 81 ? -15.555 7.129 4.285 1 98.69 81 GLY B C 1
ATOM 2110 O O . GLY B 1 81 ? -15.258 5.949 4.074 1 98.69 81 GLY B O 1
ATOM 2111 N N . LEU B 1 82 ? -16.828 7.562 4.305 1 98.81 82 LEU B N 1
ATOM 2112 C CA . LEU B 1 82 ? -17.953 6.656 4.09 1 98.81 82 LEU B CA 1
ATOM 2113 C C . LEU B 1 82 ? -17.938 6.082 2.678 1 98.81 82 LEU B C 1
ATOM 2115 O O . LEU B 1 82 ? -18.062 4.871 2.494 1 98.81 82 LEU B O 1
ATOM 2119 N N . VAL B 1 83 ? -17.75 6.906 1.7 1 98.88 83 VAL B N 1
ATOM 2120 C CA . VAL B 1 83 ? -17.719 6.457 0.311 1 98.88 83 VAL B CA 1
ATOM 2121 C C . VAL B 1 83 ? -16.531 5.539 0.079 1 98.88 83 VAL B C 1
ATOM 2123 O O . VAL B 1 83 ? -16.641 4.5 -0.574 1 98.88 83 VAL B O 1
ATOM 2126 N N . HIS B 1 84 ? -15.367 5.938 0.593 1 98.88 84 HIS B N 1
ATOM 2127 C CA . HIS B 1 84 ? -14.172 5.094 0.534 1 98.88 84 HIS B CA 1
ATOM 2128 C C . HIS B 1 84 ? -14.445 3.721 1.143 1 98.88 84 HIS B C 1
ATOM 2130 O O . HIS B 1 84 ? -14.164 2.695 0.518 1 98.88 84 HIS B O 1
ATOM 2136 N N . GLY B 1 85 ? -15.023 3.709 2.354 1 98.75 85 GLY B N 1
ATOM 2137 C CA . GLY B 1 85 ? -15.273 2.459 3.057 1 98.75 85 GLY B CA 1
ATOM 2138 C C . GLY B 1 85 ? -16.281 1.569 2.355 1 98.75 85 GLY B C 1
ATOM 2139 O O . GLY B 1 85 ? -16.016 0.393 2.105 1 98.75 85 GLY B O 1
ATOM 2140 N N . VAL B 1 86 ? -17.438 2.068 2.021 1 98.81 86 VAL B N 1
ATOM 2141 C CA . VAL B 1 86 ? -18.5 1.309 1.356 1 98.81 86 VAL B CA 1
ATOM 2142 C C . VAL B 1 86 ? -18 0.831 -0.008 1 98.81 86 VAL B C 1
ATOM 2144 O O . VAL B 1 86 ? -18.25 -0.314 -0.397 1 98.81 86 VAL B O 1
ATOM 2147 N N . GLY B 1 87 ? -17.328 1.731 -0.721 1 98.88 87 GLY B N 1
ATOM 2148 C CA . GLY B 1 87 ? -16.75 1.348 -1.998 1 98.88 87 GLY B CA 1
ATOM 2149 C C . GLY B 1 87 ? -15.805 0.161 -1.896 1 98.88 87 GLY B C 1
ATOM 2150 O O . GLY B 1 87 ? -15.844 -0.74 -2.736 1 98.88 87 GLY B O 1
ATOM 2151 N N . ASN B 1 88 ? -15.008 0.15 -0.845 1 98.88 88 ASN B N 1
ATOM 2152 C CA . ASN B 1 88 ? -14.055 -0.944 -0.723 1 98.88 88 ASN B CA 1
ATOM 2153 C C . ASN B 1 88 ? -14.727 -2.232 -0.263 1 98.88 88 ASN B C 1
ATOM 2155 O O . ASN B 1 88 ? -14.289 -3.328 -0.611 1 98.88 88 ASN B O 1
ATOM 2159 N N . VAL B 1 89 ? -15.867 -2.162 0.438 1 98.81 89 VAL B N 1
ATOM 2160 C CA . VAL B 1 89 ? -16.656 -3.352 0.734 1 98.81 89 VAL B CA 1
ATOM 2161 C C . VAL B 1 89 ? -17.188 -3.955 -0.564 1 98.81 89 VAL B C 1
ATOM 2163 O O . VAL B 1 89 ? -17.172 -5.176 -0.746 1 98.81 89 VAL B O 1
ATOM 2166 N N . ILE B 1 90 ? -17.594 -3.129 -1.462 1 98.94 90 ILE B N 1
ATOM 2167 C CA . ILE B 1 90 ? -18.062 -3.59 -2.762 1 98.94 90 ILE B CA 1
ATOM 2168 C C . ILE B 1 90 ? -16.906 -4.203 -3.547 1 98.94 90 ILE B C 1
ATOM 2170 O O . ILE B 1 90 ? -17.047 -5.258 -4.164 1 98.94 90 ILE B O 1
ATOM 2174 N N . VAL B 1 91 ? -15.711 -3.527 -3.504 1 98.94 91 VAL B N 1
ATOM 2175 C CA . VAL B 1 91 ? -14.523 -4.059 -4.164 1 98.94 91 VAL B CA 1
ATOM 2176 C C . VAL B 1 91 ? -14.242 -5.473 -3.66 1 98.94 91 VAL B C 1
ATOM 2178 O O . VAL B 1 91 ? -14.07 -6.398 -4.457 1 98.94 91 VAL B O 1
ATOM 2181 N N . LEU B 1 92 ? -14.273 -5.648 -2.338 1 98.94 92 LEU B N 1
ATOM 2182 C CA . LEU B 1 92 ? -14.016 -6.965 -1.762 1 98.94 92 LEU B CA 1
ATOM 2183 C C . LEU B 1 92 ? -15.086 -7.965 -2.182 1 98.94 92 LEU B C 1
ATOM 2185 O O . LEU B 1 92 ? -14.789 -9.133 -2.445 1 98.94 92 LEU B O 1
ATOM 2189 N N . GLY B 1 93 ? -16.312 -7.504 -2.248 1 98.88 93 GLY B N 1
ATOM 2190 C CA . GLY B 1 93 ? -17.391 -8.359 -2.725 1 98.88 93 GLY B CA 1
ATOM 2191 C C . GLY B 1 93 ? -17.188 -8.812 -4.16 1 98.88 93 GLY B C 1
ATOM 2192 O O . GLY B 1 93 ? -17.391 -9.984 -4.473 1 98.88 93 GLY B O 1
ATOM 2193 N N . LEU B 1 94 ? -16.781 -7.91 -5.012 1 98.88 94 LEU B N 1
ATOM 2194 C CA . LEU B 1 94 ? -16.562 -8.227 -6.418 1 98.88 94 LEU B CA 1
ATOM 2195 C C . LEU B 1 94 ? -15.445 -9.25 -6.578 1 98.88 94 LEU B C 1
ATOM 2197 O O . LEU B 1 94 ? -15.594 -10.234 -7.309 1 98.88 94 LEU B O 1
ATOM 2201 N N . PHE B 1 95 ? -14.391 -9.078 -5.891 1 98.5 95 PHE B N 1
ATOM 2202 C CA . PHE B 1 95 ? -13.266 -10 -6.004 1 98.5 95 PHE B CA 1
ATOM 2203 C C . PHE B 1 95 ? -13.602 -11.344 -5.367 1 98.5 95 PHE B C 1
ATOM 2205 O O . PHE B 1 95 ? -13.164 -12.391 -5.848 1 98.5 95 PHE B O 1
ATOM 2212 N N . THR B 1 96 ? -14.391 -11.32 -4.281 1 98.06 96 THR B N 1
ATOM 2213 C CA . THR B 1 96 ? -14.828 -12.57 -3.666 1 98.06 96 THR B CA 1
ATOM 2214 C C . THR B 1 96 ? -15.734 -13.352 -4.613 1 98.06 96 THR B C 1
ATOM 2216 O O . THR B 1 96 ? -15.594 -14.57 -4.75 1 98.06 96 THR B O 1
ATOM 2219 N N . ALA B 1 97 ? -16.625 -12.648 -5.238 1 96.38 97 ALA B N 1
ATOM 2220 C CA . ALA B 1 97 ? -17.5 -13.289 -6.215 1 96.38 97 ALA B CA 1
ATOM 2221 C C . ALA B 1 97 ? -16.703 -13.883 -7.371 1 96.38 97 ALA B C 1
ATOM 2223 O O . ALA B 1 97 ? -16.984 -14.992 -7.82 1 96.38 97 ALA B O 1
ATOM 2224 N N . ALA B 1 98 ? -15.711 -13.125 -7.832 1 95.81 98 ALA B N 1
ATOM 2225 C CA . ALA B 1 98 ? -14.852 -13.625 -8.906 1 95.81 98 ALA B CA 1
ATOM 2226 C C . ALA B 1 98 ? -14.148 -14.906 -8.484 1 95.81 98 ALA B C 1
ATOM 2228 O O . ALA B 1 98 ? -14.102 -15.883 -9.242 1 95.81 98 ALA B O 1
ATOM 2229 N N . LEU 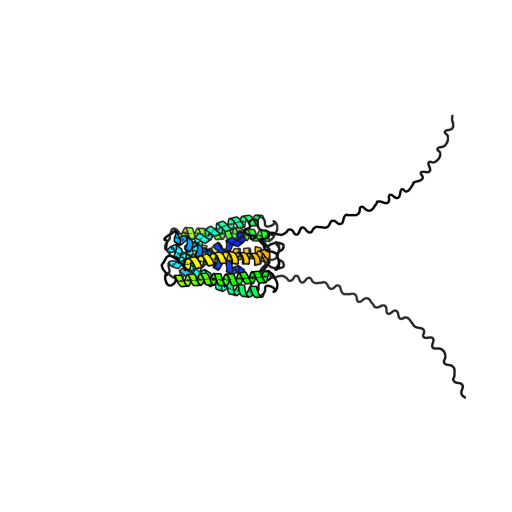B 1 99 ? -13.688 -14.984 -7.27 1 94.38 99 LEU B N 1
ATOM 2230 C CA . LEU B 1 99 ? -13.016 -16.172 -6.738 1 94.38 99 LEU B CA 1
ATOM 2231 C C . LEU B 1 99 ? -13.969 -17.359 -6.664 1 94.38 99 LEU B C 1
ATOM 2233 O O . LEU B 1 99 ? -13.586 -18.484 -6.988 1 94.38 99 LEU B O 1
ATOM 2237 N N . TYR B 1 100 ? -15.109 -17.016 -6.215 1 92.69 100 TYR B N 1
ATOM 2238 C CA . TYR B 1 100 ? -16.109 -18.078 -6.074 1 92.69 100 TYR B CA 1
ATOM 2239 C C . TYR B 1 100 ? -16.438 -18.719 -7.422 1 92.69 100 TYR B C 1
ATOM 2241 O O . TYR B 1 100 ? -16.531 -19.938 -7.527 1 92.69 100 TYR B O 1
ATOM 2249 N N . LEU B 1 101 ? -16.531 -17.906 -8.398 1 91.25 101 LEU B N 1
ATOM 2250 C CA . LEU B 1 101 ? -16.875 -18.391 -9.727 1 91.25 101 LEU B CA 1
ATOM 2251 C C . LEU B 1 101 ? -15.695 -19.125 -10.359 1 91.25 101 LEU B C 1
ATOM 2253 O O . LEU B 1 101 ? -15.891 -20.031 -11.188 1 91.25 101 LEU B O 1
ATOM 2257 N N . ARG B 1 102 ? -14.516 -18.781 -9.93 1 88.38 102 ARG B N 1
ATOM 2258 C CA . ARG B 1 102 ? -13.305 -19.422 -10.445 1 88.38 102 ARG B CA 1
ATOM 2259 C C . ARG B 1 102 ? -13.078 -20.766 -9.766 1 88.38 102 ARG B C 1
ATOM 2261 O O . ARG B 1 102 ? -12.367 -21.625 -10.297 1 88.38 102 ARG B O 1
ATOM 2268 N N . ALA B 1 103 ? -13.602 -20.969 -8.594 1 77.75 103 ALA B N 1
ATOM 2269 C CA . ALA B 1 103 ? -13.25 -22.125 -7.773 1 77.75 103 ALA B CA 1
ATOM 2270 C C . ALA B 1 103 ? -13.688 -23.438 -8.445 1 77.75 103 ALA B C 1
ATOM 2272 O O . ALA B 1 103 ? -13.008 -24.453 -8.328 1 77.75 103 ALA B O 1
ATOM 2273 N N . ASP B 1 104 ? -14.844 -23.422 -8.977 1 63.97 104 ASP B N 1
ATOM 2274 C CA . ASP B 1 104 ? -15.305 -24.641 -9.633 1 63.97 104 ASP B CA 1
ATOM 2275 C C . ASP B 1 104 ? -14.508 -24.906 -10.906 1 63.97 104 ASP B C 1
ATOM 2277 O O . ASP B 1 104 ? -14.484 -26.047 -11.406 1 63.97 104 ASP B O 1
ATOM 2281 N N . GLU B 1 105 ? -13.836 -23.953 -11.406 1 57.44 105 GLU B N 1
ATOM 2282 C CA . GLU B 1 105 ? -13.07 -24.078 -12.648 1 57.44 105 GLU B CA 1
ATOM 2283 C C . GLU B 1 105 ? -11.57 -23.906 -12.391 1 57.44 105 GLU B C 1
ATOM 2285 O O . GLU B 1 105 ? -11 -22.859 -12.688 1 57.44 105 GLU B O 1
ATOM 2290 N N . TYR B 1 106 ? -11.102 -24.5 -11.344 1 51.66 106 TYR B N 1
ATOM 2291 C CA . TYR B 1 106 ? -9.766 -24.375 -10.773 1 51.66 106 TYR B CA 1
ATOM 2292 C C . TYR B 1 106 ? -8.75 -24 -11.836 1 51.66 106 TYR B C 1
ATOM 2294 O O . TYR B 1 106 ? -7.793 -23.266 -11.562 1 51.66 106 TYR B O 1
ATOM 2302 N N . ARG B 1 107 ? -8.516 -25 -12.555 1 48.19 107 ARG B N 1
ATOM 2303 C CA . ARG B 1 107 ? -7.395 -25.094 -13.484 1 48.19 107 ARG B CA 1
ATOM 2304 C C . ARG B 1 107 ? -7.371 -23.891 -14.43 1 48.19 107 ARG B C 1
ATOM 2306 O O . ARG B 1 107 ? -6.383 -23.672 -15.133 1 48.19 107 ARG B O 1
ATOM 2313 N N . PHE B 1 108 ? -8.625 -23.297 -15 1 50.44 108 PHE B N 1
ATOM 2314 C CA . PHE B 1 108 ? -8.758 -22.797 -16.359 1 50.44 108 PHE B CA 1
ATOM 2315 C C . PHE B 1 108 ? -8.625 -21.266 -16.391 1 50.44 108 PHE B C 1
ATOM 2317 O O . PHE B 1 108 ? -8.758 -20.609 -15.359 1 50.44 108 PHE B O 1
ATOM 2324 N N . GLY B 1 109 ? -8.367 -20.719 -17.438 1 59.88 109 GLY B N 1
ATOM 2325 C CA . GLY B 1 109 ? -8.391 -19.406 -18.062 1 59.88 109 GLY B CA 1
ATOM 2326 C C . GLY B 1 109 ? -9.445 -18.484 -17.453 1 59.88 109 GLY B C 1
ATOM 2327 O O . GLY B 1 109 ? -10.43 -18.953 -16.891 1 59.88 109 GLY B O 1
ATOM 2328 N N . VAL B 1 110 ? -9.031 -17.453 -16.766 1 74.81 110 VAL B N 1
ATOM 2329 C CA . VAL B 1 110 ? -9.984 -16.453 -16.297 1 74.81 110 VAL B CA 1
ATOM 2330 C C . VAL B 1 110 ? -10.633 -15.758 -17.484 1 74.81 110 VAL B C 1
ATOM 2332 O O . VAL B 1 110 ? -9.953 -15.047 -18.25 1 74.81 110 VAL B O 1
ATOM 2335 N N . GLU B 1 111 ? -11.836 -16.328 -17.781 1 81.25 111 GLU B N 1
ATOM 2336 C CA . GLU B 1 111 ? -12.602 -15.664 -18.844 1 81.25 111 GLU B CA 1
ATOM 2337 C C . GLU B 1 111 ? -14.047 -15.43 -18.406 1 81.25 111 GLU B C 1
ATOM 2339 O O . GLU B 1 111 ? -14.477 -15.945 -17.375 1 81.25 111 GLU B O 1
ATOM 2344 N N . GLY B 1 112 ? -14.664 -14.492 -19.031 1 89.94 112 GLY B N 1
ATOM 2345 C CA . GLY B 1 112 ? -16.078 -14.281 -18.797 1 89.94 112 GLY B CA 1
ATOM 2346 C C . GLY B 1 112 ? -16.359 -13.43 -17.578 1 89.94 112 GLY B C 1
ATOM 2347 O O . GLY B 1 112 ? -15.711 -12.398 -17.359 1 89.94 112 GLY B O 1
ATOM 2348 N N . LEU B 1 113 ? -17.297 -13.883 -16.766 1 92.19 113 LEU B N 1
ATOM 2349 C CA . LEU B 1 113 ? -17.859 -13.062 -15.695 1 92.19 113 LEU B CA 1
ATOM 2350 C C . LEU B 1 113 ? -16.812 -12.812 -14.609 1 92.19 113 LEU B C 1
ATOM 2352 O O . LEU B 1 113 ? -16.688 -11.695 -14.109 1 92.19 113 LEU B O 1
ATOM 2356 N N . PRO B 1 114 ? -16.031 -13.797 -14.234 1 94.25 114 PRO B N 1
ATOM 2357 C CA . PRO B 1 114 ? -15.023 -13.516 -13.203 1 94.25 114 PRO B CA 1
ATOM 2358 C C . PRO B 1 114 ? -14.055 -12.414 -13.609 1 94.25 114 PRO B C 1
ATOM 2360 O O . PRO B 1 114 ? -13.703 -11.562 -12.789 1 94.25 114 PRO B O 1
ATOM 2363 N N . LEU B 1 115 ? -13.641 -12.383 -14.852 1 95.81 115 LEU B N 1
ATOM 2364 C CA . LEU B 1 115 ? -12.727 -11.359 -15.344 1 95.81 115 LEU B CA 1
ATOM 2365 C C . LEU B 1 115 ? -13.375 -9.977 -15.289 1 95.81 115 LEU B C 1
ATOM 2367 O O . LEU B 1 115 ? -12.734 -9.008 -14.875 1 95.81 115 LEU B O 1
ATOM 2371 N N . TRP B 1 116 ? -14.641 -9.914 -15.664 1 96.81 116 TRP B N 1
ATOM 2372 C CA . TRP B 1 116 ? -15.328 -8.625 -15.672 1 96.81 116 TRP B CA 1
ATOM 2373 C C . TRP B 1 116 ? -15.555 -8.125 -14.25 1 96.81 116 TRP B C 1
ATOM 2375 O O . TRP B 1 116 ? -15.508 -6.918 -13.992 1 96.81 116 TRP B O 1
ATOM 2385 N N . LEU B 1 117 ? -15.82 -9.031 -13.32 1 97.81 117 LEU B N 1
ATOM 2386 C CA . LEU B 1 117 ? -15.922 -8.656 -11.922 1 97.81 117 LEU B CA 1
ATOM 2387 C C . LEU B 1 117 ? -14.602 -8.094 -11.414 1 97.81 117 LEU B C 1
ATOM 2389 O O . LEU B 1 117 ? -14.586 -7.09 -10.695 1 97.81 117 LEU B O 1
ATOM 2393 N N . GLU B 1 118 ? -13.516 -8.664 -11.859 1 98.19 118 GLU B N 1
ATOM 2394 C CA . GLU B 1 118 ? -12.195 -8.203 -11.445 1 98.19 118 GLU B CA 1
ATOM 2395 C C . GLU B 1 118 ? -11.867 -6.844 -12.062 1 98.19 118 GLU B C 1
ATOM 2397 O O . GLU B 1 118 ? -11.297 -5.977 -11.391 1 98.19 118 GLU B O 1
ATOM 2402 N N . ILE B 1 119 ? -12.234 -6.695 -13.305 1 98.5 119 ILE B N 1
ATOM 2403 C CA . ILE B 1 119 ? -11.984 -5.426 -13.969 1 98.5 119 ILE B CA 1
ATOM 2404 C C . ILE B 1 119 ? -12.789 -4.316 -13.297 1 98.5 119 ILE B C 1
ATOM 2406 O O . ILE B 1 119 ? -12.266 -3.236 -13.023 1 98.5 119 ILE B O 1
ATOM 2410 N N . GLY B 1 120 ? -14.078 -4.602 -13.047 1 98.81 120 GLY B N 1
ATOM 2411 C CA . GLY B 1 120 ? -14.891 -3.658 -12.297 1 98.81 120 GLY B CA 1
ATOM 2412 C C . GLY B 1 120 ? -14.352 -3.377 -10.906 1 98.81 120 GLY B C 1
ATOM 2413 O O . GLY B 1 120 ? -14.328 -2.227 -10.461 1 98.81 120 GLY B O 1
ATOM 2414 N N . GLY B 1 121 ? -13.898 -4.418 -10.18 1 98.88 121 GLY B N 1
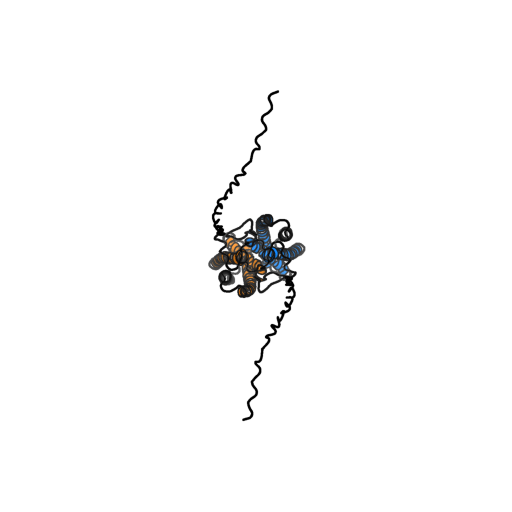ATOM 2415 C CA . GLY B 1 121 ? -13.289 -4.262 -8.875 1 98.88 121 GLY B CA 1
ATOM 2416 C C . GLY B 1 121 ? -12.016 -3.43 -8.906 1 98.88 121 GLY B C 1
ATOM 2417 O O . GLY B 1 121 ? -11.805 -2.584 -8.031 1 98.88 121 GLY B O 1
ATOM 2418 N N . LEU B 1 122 ? -11.203 -3.654 -9.93 1 98.88 122 LEU B N 1
ATOM 2419 C CA . LEU B 1 122 ? -9.961 -2.908 -10.094 1 98.88 122 LEU B CA 1
ATOM 2420 C C . LEU B 1 122 ? -10.242 -1.43 -10.336 1 98.88 122 LEU B C 1
ATOM 2422 O O . LEU B 1 122 ? -9.602 -0.566 -9.727 1 98.88 122 LEU B O 1
ATOM 2426 N N . ALA B 1 123 ? -11.188 -1.138 -11.219 1 98.81 123 ALA B N 1
ATOM 2427 C CA . ALA B 1 123 ? -11.562 0.245 -11.5 1 98.81 123 ALA B CA 1
ATOM 2428 C C . ALA B 1 123 ? -12.094 0.936 -10.25 1 98.81 123 ALA B C 1
ATOM 2430 O O . ALA B 1 123 ? -11.68 2.049 -9.922 1 98.81 123 ALA B O 1
ATOM 2431 N N . LEU B 1 124 ? -12.969 0.258 -9.555 1 98.94 124 LEU B N 1
ATOM 2432 C CA . LEU B 1 124 ? -13.531 0.818 -8.328 1 98.94 124 LEU B CA 1
ATOM 2433 C C . LEU B 1 124 ? -12.461 0.973 -7.258 1 98.94 124 LEU B C 1
ATOM 2435 O O . LEU B 1 124 ? -12.445 1.963 -6.523 1 98.94 124 LEU B O 1
ATOM 2439 N N . ALA B 1 125 ? -11.562 0.058 -7.164 1 98.88 125 ALA B N 1
ATOM 2440 C CA . ALA B 1 125 ? -10.461 0.144 -6.211 1 98.88 125 ALA B CA 1
ATOM 2441 C C . ALA B 1 125 ? -9.578 1.358 -6.492 1 98.88 125 ALA B C 1
ATOM 2443 O O . ALA B 1 125 ? -9.07 1.991 -5.566 1 98.88 125 ALA B O 1
ATOM 2444 N N . GLY B 1 126 ? -9.375 1.631 -7.781 1 98.5 126 GLY B N 1
ATOM 2445 C CA . GLY B 1 126 ? -8.641 2.838 -8.125 1 98.5 126 GLY B CA 1
ATOM 2446 C C . GLY B 1 126 ? -9.297 4.105 -7.613 1 98.5 126 GLY B C 1
ATOM 2447 O O . GLY B 1 126 ? -8.625 4.977 -7.062 1 98.5 126 GLY B O 1
ATOM 2448 N N . ILE B 1 127 ? -10.578 4.172 -7.719 1 98.44 127 ILE B N 1
ATOM 2449 C CA . ILE B 1 127 ? -11.344 5.332 -7.277 1 98.44 127 ILE B CA 1
ATOM 2450 C C . ILE B 1 127 ? -11.328 5.41 -5.754 1 98.44 127 ILE B C 1
ATOM 2452 O O . ILE B 1 127 ? -11.031 6.461 -5.184 1 98.44 127 ILE B O 1
ATOM 2456 N N . THR B 1 128 ? -11.594 4.289 -5.105 1 98.69 128 THR B N 1
ATOM 2457 C CA . THR B 1 128 ? -11.68 4.297 -3.65 1 98.69 128 THR B CA 1
ATOM 2458 C C . THR B 1 128 ? -10.289 4.449 -3.033 1 98.69 128 THR B C 1
ATOM 2460 O O . THR B 1 128 ? -10.141 5.027 -1.956 1 98.69 128 THR B O 1
ATOM 2463 N N . GLY B 1 129 ? -9.266 3.947 -3.781 1 98.12 129 GLY B N 1
ATOM 2464 C CA . GLY B 1 129 ? -7.898 4.191 -3.352 1 98.12 129 GLY B CA 1
ATOM 2465 C C . GLY B 1 129 ? -7.516 5.66 -3.396 1 98.12 129 GLY B C 1
ATOM 2466 O O . GLY B 1 129 ? -6.844 6.156 -2.492 1 98.12 129 GLY B O 1
ATOM 2467 N N . TRP B 1 130 ? -7.969 6.301 -4.434 1 98.12 130 TRP B N 1
ATOM 2468 C CA . TRP B 1 130 ? -7.75 7.742 -4.527 1 98.12 130 TRP B CA 1
ATOM 2469 C C . TRP B 1 130 ? -8.422 8.469 -3.369 1 98.12 130 TRP B C 1
ATOM 2471 O O . TRP B 1 130 ? -7.836 9.375 -2.771 1 98.12 130 TRP B O 1
ATOM 2481 N N . LEU B 1 131 ? -9.641 8.086 -3.051 1 98.69 131 LEU B N 1
ATOM 2482 C CA . LEU B 1 131 ? -10.352 8.688 -1.924 1 98.69 131 LEU B CA 1
ATOM 2483 C C . LEU B 1 131 ? -9.586 8.461 -0.622 1 98.69 131 LEU B C 1
ATOM 2485 O O . LEU B 1 131 ? -9.578 9.328 0.255 1 98.69 131 LEU B O 1
ATOM 2489 N N . GLY B 1 132 ? -9.008 7.301 -0.493 1 98.19 132 GLY B N 1
ATOM 2490 C CA . GLY B 1 132 ? -8.172 7.055 0.67 1 98.19 132 GLY B CA 1
ATOM 2491 C C . GLY B 1 132 ? -6.992 8.008 0.765 1 98.19 132 GLY B C 1
ATOM 2492 O O . GLY B 1 132 ? -6.68 8.516 1.846 1 98.19 132 GLY B O 1
ATOM 2493 N N . GLY B 1 133 ? -6.312 8.219 -0.383 1 97.44 133 GLY B N 1
ATOM 2494 C CA . GLY B 1 133 ? -5.266 9.227 -0.431 1 97.44 133 GLY B CA 1
ATOM 2495 C C . GLY B 1 133 ? -5.754 10.617 -0.068 1 97.44 133 GLY B C 1
ATOM 2496 O O . GLY B 1 133 ? -5.051 11.367 0.604 1 97.44 133 GLY B O 1
ATOM 2497 N N . GLU B 1 134 ? -6.953 10.945 -0.513 1 98.06 134 GLU B N 1
ATOM 2498 C CA . GLU B 1 134 ? -7.582 12.219 -0.182 1 98.06 134 GLU B CA 1
ATOM 2499 C C . GLU B 1 134 ? -7.762 12.367 1.325 1 98.06 134 GLU B C 1
ATOM 2501 O O . GLU B 1 134 ? -7.52 13.445 1.878 1 98.06 134 GLU B O 1
ATOM 2506 N N . LEU B 1 135 ? -8.125 11.328 1.951 1 98.31 135 LEU B N 1
ATOM 2507 C CA . LEU B 1 135 ? -8.344 11.344 3.393 1 98.31 135 LEU B CA 1
ATOM 2508 C C . LEU B 1 135 ? -7.051 11.688 4.133 1 98.31 135 LEU B C 1
ATOM 2510 O O . LEU B 1 135 ? -7.074 12.445 5.102 1 98.31 135 LEU B O 1
ATOM 2514 N N . VAL B 1 136 ? -5.953 11.219 3.625 1 97.06 136 VAL B N 1
ATOM 2515 C CA . VAL B 1 136 ? -4.688 11.398 4.328 1 97.06 136 VAL B CA 1
ATOM 2516 C C . VAL B 1 136 ? -4.027 12.703 3.879 1 97.06 136 VAL B C 1
ATOM 2518 O O . VAL B 1 136 ? -3.791 13.594 4.695 1 97.06 136 VAL B O 1
ATOM 2521 N N . ASP B 1 137 ? -3.943 12.906 2.588 1 95.81 137 ASP B N 1
ATOM 2522 C CA . ASP B 1 137 ? -3.107 13.961 2.027 1 95.81 137 ASP B CA 1
ATOM 2523 C C . ASP B 1 137 ? -3.816 15.312 2.082 1 95.81 137 ASP B C 1
ATOM 2525 O O . ASP B 1 137 ? -3.166 16.359 2.156 1 95.81 137 ASP B O 1
ATOM 2529 N N . ARG B 1 138 ? -5.113 15.242 1.968 1 96.56 138 ARG B N 1
ATOM 2530 C CA . ARG B 1 138 ? -5.844 16.5 1.827 1 96.56 138 ARG B CA 1
ATOM 2531 C C . ARG B 1 138 ? -6.699 16.766 3.061 1 96.56 138 ARG B C 1
ATOM 2533 O O . ARG B 1 138 ? -6.902 17.938 3.432 1 96.56 138 ARG B O 1
ATOM 2540 N N . LEU B 1 139 ? -7.113 15.727 3.73 1 97.88 139 LEU B N 1
ATOM 2541 C CA . LEU B 1 139 ? -8.062 15.93 4.82 1 97.88 139 LEU B CA 1
ATOM 2542 C C . LEU B 1 139 ? -7.43 15.594 6.164 1 97.88 139 LEU B C 1
ATOM 2544 O O . LEU B 1 139 ? -8.094 15.656 7.203 1 97.88 139 LEU B O 1
ATOM 2548 N N . ALA B 1 140 ? -6.219 15.156 6.172 1 96.31 140 ALA B N 1
ATOM 2549 C CA . ALA B 1 140 ? -5.336 15.023 7.332 1 96.31 140 ALA B CA 1
ATOM 2550 C C . ALA B 1 140 ? -5.801 13.891 8.25 1 96.31 140 ALA B C 1
ATOM 2552 O O . ALA B 1 140 ? -5.527 13.914 9.453 1 96.31 140 ALA B O 1
ATOM 2553 N N . ILE B 1 141 ? -6.621 12.969 7.711 1 97 141 ILE B N 1
ATOM 2554 C CA . ILE B 1 141 ? -7.012 11.812 8.508 1 97 141 ILE B CA 1
ATOM 2555 C C . ILE B 1 141 ? -5.812 10.883 8.688 1 97 141 ILE B C 1
ATOM 2557 O O . ILE B 1 141 ? -5.141 10.531 7.719 1 97 141 ILE B O 1
ATOM 2561 N N . GLY B 1 142 ? -5.531 10.555 9.906 1 95.38 142 GLY B N 1
ATOM 2562 C CA . GLY B 1 142 ? -4.402 9.688 10.203 1 95.38 142 GLY B CA 1
ATOM 2563 C C . GLY B 1 142 ? -3.094 10.438 10.344 1 95.38 142 GLY B C 1
ATOM 2564 O O . GLY B 1 142 ? -2.039 9.828 10.523 1 95.38 142 GLY B O 1
ATOM 2565 N N . VAL B 1 143 ? -3.168 11.719 10.242 1 95.62 143 VAL B N 1
ATOM 2566 C CA . VAL B 1 143 ? -1.992 12.562 10.398 1 95.62 143 VAL B CA 1
ATOM 2567 C C . VAL B 1 143 ? -2.002 13.219 11.773 1 95.62 143 VAL B C 1
ATOM 2569 O O . VAL B 1 143 ? -3.043 13.695 12.234 1 95.62 143 VAL B O 1
ATOM 2572 N N . ASP B 1 144 ? -0.854 13.18 12.359 1 94.5 144 ASP B N 1
ATOM 2573 C CA . ASP B 1 144 ? -0.739 13.812 13.672 1 94.5 144 ASP B CA 1
ATOM 2574 C C . ASP B 1 144 ? -1.094 15.297 13.594 1 94.5 144 ASP B C 1
ATOM 2576 O O . ASP B 1 144 ? -0.666 16 12.672 1 94.5 144 ASP B O 1
ATOM 2580 N N . PRO B 1 145 ? -1.866 15.805 14.531 1 92.5 145 PRO B N 1
ATOM 2581 C CA . PRO B 1 145 ? -2.246 17.219 14.508 1 92.5 145 PRO B CA 1
ATOM 2582 C C . PRO B 1 145 ? -1.042 18.156 14.594 1 92.5 145 PRO B C 1
ATOM 2584 O O . PRO B 1 145 ? -1.104 19.297 14.125 1 92.5 145 PRO B O 1
ATOM 2587 N N . ASP B 1 146 ? 0.049 17.688 15.148 1 92.75 146 ASP B N 1
ATOM 2588 C CA . ASP B 1 146 ? 1.252 18.516 15.289 1 92.75 146 ASP B CA 1
ATOM 2589 C C . ASP B 1 146 ? 2.324 18.078 14.289 1 92.75 146 ASP B C 1
ATOM 2591 O O . ASP B 1 146 ? 3.516 18.281 14.523 1 92.75 146 ASP B O 1
ATOM 2595 N N . ALA B 1 147 ? 1.892 17.531 13.25 1 95.19 147 ALA B N 1
ATOM 2596 C CA . ALA B 1 147 ? 2.842 17.062 12.25 1 95.19 147 ALA B CA 1
ATOM 2597 C C . ALA B 1 147 ? 3.596 18.219 11.609 1 95.19 147 ALA B C 1
ATOM 2599 O O . ALA B 1 147 ? 2.992 19.234 11.242 1 95.19 147 ALA B O 1
ATOM 2600 N N . HIS B 1 148 ? 4.84 18.047 11.547 1 95.81 148 HIS B N 1
ATOM 2601 C CA . HIS B 1 148 ? 5.727 18.969 10.852 1 95.81 148 HIS B CA 1
ATOM 2602 C C . HIS B 1 148 ? 7.09 18.344 10.594 1 95.81 148 HIS B C 1
ATOM 2604 O O . HIS B 1 148 ? 7.434 17.328 11.203 1 95.81 148 HIS B O 1
ATOM 2610 N N . PRO B 1 149 ? 7.887 18.844 9.773 1 97.31 149 PRO B N 1
ATOM 2611 C CA . PRO B 1 149 ? 9.094 18.172 9.273 1 97.31 149 PRO B CA 1
ATOM 2612 C C . PRO B 1 149 ? 10.117 17.906 10.375 1 97.31 149 PRO B C 1
ATOM 2614 O O . PRO B 1 149 ? 11.047 17.125 10.164 1 97.31 149 PRO B O 1
ATOM 2617 N N . ASP B 1 150 ? 9.977 18.547 11.523 1 97.62 150 ASP B N 1
ATOM 2618 C CA . ASP B 1 150 ? 10.914 18.312 12.617 1 97.62 150 ASP B CA 1
ATOM 2619 C C . ASP B 1 150 ? 10.211 17.75 13.844 1 97.62 150 ASP B C 1
ATOM 2621 O O . ASP B 1 150 ? 10.727 17.844 14.961 1 97.62 150 ASP B O 1
ATOM 2625 N N . ALA B 1 151 ? 8.977 17.234 13.656 1 96.25 151 ALA B N 1
ATOM 2626 C CA . ALA B 1 151 ? 8.227 16.672 14.773 1 96.25 151 ALA B CA 1
ATOM 2627 C C . ALA B 1 151 ? 8.992 15.508 15.414 1 96.25 151 ALA B C 1
ATOM 2629 O O . ALA B 1 151 ? 9.734 14.797 14.734 1 96.25 151 ALA B O 1
ATOM 2630 N N . PRO B 1 152 ? 8.852 15.281 16.688 1 94.56 152 PRO B N 1
ATOM 2631 C CA . PRO B 1 152 ? 9.508 14.148 17.344 1 94.56 152 PRO B CA 1
ATOM 2632 C C . PRO B 1 152 ? 8.938 12.805 16.891 1 94.56 152 PRO B C 1
ATOM 2634 O O . PRO B 1 152 ? 7.867 12.75 16.297 1 94.56 152 PRO B O 1
ATOM 2637 N N . SER B 1 153 ? 9.633 11.805 17.266 1 95.38 153 SER B N 1
ATOM 2638 C CA . SER B 1 153 ? 9.289 10.469 16.812 1 95.38 153 SER B CA 1
ATOM 2639 C C . SER B 1 153 ? 7.93 10.031 17.344 1 95.38 153 SER B C 1
ATOM 2641 O O . SER B 1 153 ? 7.582 10.32 18.484 1 95.38 153 SER B O 1
ATOM 2643 N N . SER B 1 154 ? 7.242 9.281 16.531 1 92.56 154 SER B N 1
ATOM 2644 C CA . SER B 1 154 ? 5.938 8.734 16.906 1 92.56 154 SER B CA 1
ATOM 2645 C C . SER B 1 154 ? 6.07 7.668 17.984 1 92.56 154 SER B C 1
ATOM 2647 O O . SER B 1 154 ? 5.078 7.285 18.609 1 92.56 154 SER B O 1
ATOM 2649 N N . LEU B 1 155 ? 7.266 7.188 18.172 1 90.56 155 LEU B N 1
ATOM 2650 C CA . LEU B 1 155 ? 7.488 6.168 19.188 1 90.56 155 LEU B CA 1
ATOM 2651 C C . LEU B 1 155 ? 7.473 6.781 20.594 1 90.56 155 LEU B C 1
ATOM 2653 O O . LEU B 1 155 ? 7.227 6.082 21.578 1 90.56 155 LEU B O 1
ATOM 2657 N N . PHE B 1 156 ? 7.93 7.988 20.719 1 79.62 156 PHE B N 1
ATOM 2658 C CA . PHE B 1 156 ? 8.125 8.57 22.047 1 79.62 156 PHE B CA 1
ATOM 2659 C C . PHE B 1 156 ? 6.969 9.492 22.406 1 79.62 156 PHE B C 1
ATOM 2661 O O . PHE B 1 156 ? 6.875 9.961 23.547 1 79.62 156 PHE B O 1
ATOM 2668 N N . GLY B 1 157 ? 5.805 9.078 22.219 1 63.25 157 GLY B N 1
ATOM 2669 C CA . GLY B 1 157 ? 4.578 9.75 22.609 1 63.25 157 GLY B CA 1
ATOM 2670 C C . GLY B 1 157 ? 4.734 11.258 22.719 1 63.25 157 GLY B C 1
ATOM 2671 O O . GLY B 1 157 ? 5.848 11.773 22.641 1 63.25 157 GLY B O 1
ATOM 2672 N N . ARG B 1 158 ? 3.768 12.047 22.484 1 58.28 158 ARG B N 1
ATOM 2673 C CA . ARG B 1 158 ? 3.586 13.484 22.656 1 58.28 158 ARG B CA 1
ATOM 2674 C C . ARG B 1 158 ? 4.051 13.945 24.031 1 58.28 158 ARG B C 1
ATOM 2676 O O . ARG B 1 158 ? 3.498 13.523 25.047 1 58.28 158 ARG B O 1
ATOM 2683 N N . ARG B 1 159 ? 5.277 13.984 24.188 1 48.78 159 ARG B N 1
ATOM 2684 C CA . ARG B 1 159 ? 5.441 14.703 25.453 1 48.78 159 ARG B CA 1
ATOM 2685 C C . ARG B 1 159 ? 4.488 15.898 25.531 1 48.78 159 ARG B C 1
ATOM 2687 O O . ARG B 1 159 ? 4.477 16.75 24.641 1 48.78 159 ARG B O 1
ATOM 2694 N N . ARG B 1 160 ? 3.303 15.617 26 1 46.09 160 ARG B N 1
ATOM 2695 C CA . ARG B 1 160 ? 2.477 16.75 26.422 1 46.09 160 ARG B CA 1
ATOM 2696 C C . ARG B 1 160 ? 3.334 17.891 26.938 1 46.09 160 ARG B C 1
ATOM 2698 O O . ARG B 1 160 ? 3.99 17.766 27.984 1 46.09 160 ARG B O 1
ATOM 2705 N N . HIS B 1 161 ? 4.059 18.5 26.094 1 42.56 161 HIS B N 1
ATOM 2706 C CA . HIS B 1 161 ? 4.52 19.766 26.672 1 42.56 161 HIS B CA 1
ATOM 2707 C C . HIS B 1 161 ? 3.408 20.453 27.453 1 42.56 161 HIS B C 1
ATOM 2709 O O . HIS B 1 161 ? 2.455 20.969 26.859 1 42.56 161 HIS B O 1
ATOM 2715 N N . VAL B 1 162 ? 2.996 19.891 28.516 1 42.81 162 VAL B N 1
ATOM 2716 C CA . VAL B 1 162 ? 2.232 20.688 29.484 1 42.81 162 VAL B CA 1
ATOM 2717 C C . VAL B 1 162 ? 2.822 22.078 29.594 1 42.81 162 VAL B C 1
ATOM 2719 O O . VAL B 1 162 ? 3.941 22.266 30.078 1 42.81 162 VAL B O 1
ATOM 2722 N N . ALA B 1 163 ? 2.564 22.953 28.719 1 44.78 163 ALA B N 1
ATOM 2723 C CA . ALA B 1 163 ? 2.826 24.375 28.984 1 44.78 163 ALA B CA 1
ATOM 2724 C C . ALA B 1 163 ? 2.508 24.719 3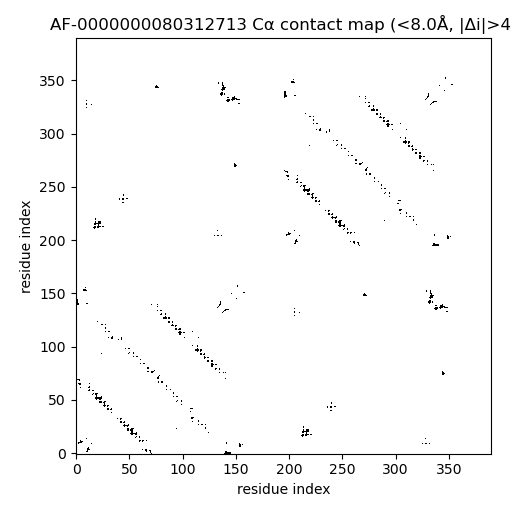0.438 1 44.78 163 ALA B C 1
ATOM 2726 O O . ALA B 1 163 ? 1.364 24.578 30.875 1 44.78 163 ALA B O 1
ATOM 2727 N N . ARG B 1 164 ? 3.34 24.531 31.344 1 40.81 164 ARG B N 1
ATOM 2728 C CA . ARG B 1 164 ? 3.236 25.141 32.656 1 40.81 164 ARG B CA 1
ATOM 2729 C C . ARG B 1 164 ? 2.729 26.578 32.562 1 40.81 164 ARG B C 1
ATOM 2731 O O . ARG B 1 164 ? 3.457 27.469 32.156 1 40.81 164 ARG B O 1
ATOM 2738 N N . VAL B 1 165 ? 1.521 26.766 32.188 1 44.12 165 VAL B N 1
ATOM 2739 C CA . VAL B 1 165 ? 0.936 28.062 32.5 1 44.12 165 VAL B CA 1
ATOM 2740 C C . VAL B 1 165 ? 1.422 28.531 33.875 1 44.12 165 VAL B C 1
ATOM 2742 O O . VAL B 1 165 ? 1.083 27.938 34.875 1 44.12 165 VAL B O 1
ATOM 2745 N N . ARG B 1 166 ? 2.566 28.953 33.938 1 42.75 166 ARG B N 1
ATOM 2746 C CA . ARG B 1 166 ? 2.947 29.703 35.125 1 42.75 166 ARG B CA 1
ATOM 2747 C C . ARG B 1 166 ? 1.823 30.641 35.562 1 42.75 166 ARG B C 1
ATOM 2749 O O . ARG B 1 166 ? 1.508 31.609 34.875 1 42.75 166 ARG B O 1
ATOM 2756 N N . ARG B 1 167 ? 0.814 30.172 36.25 1 45.5 167 ARG B N 1
ATOM 2757 C CA . ARG B 1 167 ? -0.064 31.062 37 1 45.5 167 ARG B CA 1
ATOM 2758 C C . ARG B 1 167 ? 0.74 32.125 37.75 1 45.5 167 ARG B C 1
ATOM 2760 O O . ARG B 1 167 ? 1.506 31.781 38.656 1 45.5 167 ARG B O 1
ATOM 2767 N N . GLU B 1 168 ? 1.079 33.219 37.188 1 50.66 168 GLU B N 1
ATOM 2768 C CA . GLU B 1 168 ? 1.525 34.312 38 1 50.66 168 GLU B CA 1
ATOM 2769 C C . GLU B 1 168 ? 0.618 34.5 39.219 1 50.66 168 GLU B C 1
ATOM 2771 O O . GLU B 1 168 ? -0.606 34.438 39.094 1 50.66 168 GLU B O 1
ATOM 2776 N N . PRO B 1 169 ? 1.02 34.281 40.406 1 50.41 169 PRO B N 1
ATOM 2777 C CA . PRO B 1 169 ? 0.151 34.531 41.562 1 50.41 169 PRO B CA 1
ATOM 2778 C C . PRO B 1 169 ? -0.616 35.844 41.469 1 50.41 169 PRO B C 1
ATOM 2780 O O . PRO B 1 169 ? -0.02 36.875 41.188 1 50.41 169 PRO B O 1
ATOM 2783 N N . VAL B 1 170 ? -1.859 35.844 41.062 1 50.44 170 VAL B N 1
ATOM 2784 C CA . VAL B 1 170 ? -2.662 37.062 41.281 1 50.44 170 VAL B CA 1
ATOM 2785 C C . VAL B 1 170 ? -2.326 37.688 42.625 1 50.44 170 VAL B C 1
ATOM 2787 O O . VAL B 1 170 ? -2.514 37.031 43.688 1 50.44 170 VAL B O 1
ATOM 2790 N N . VAL B 1 171 ? -1.393 38.562 42.812 1 47.88 171 VAL B N 1
ATOM 2791 C CA . VAL B 1 171 ? -1.272 39.375 44 1 47.88 171 VAL B CA 1
ATOM 2792 C C . VAL B 1 171 ? -2.639 39.938 44.375 1 47.88 171 VAL B C 1
ATOM 2794 O O . VAL B 1 171 ? -3.279 40.625 43.594 1 47.88 171 VAL B O 1
ATOM 2797 N N . GLU B 1 172 ? -3.426 39.312 45.219 1 47 172 GLU B N 1
ATOM 2798 C CA . GLU B 1 172 ? -4.598 39.875 45.875 1 47 172 GLU B CA 1
ATOM 2799 C C . GLU B 1 172 ? -4.371 41.344 46.25 1 47 172 GLU B C 1
ATOM 2801 O O . GLU B 1 172 ? -3.432 41.656 46.969 1 47 172 GLU B O 1
ATOM 2806 N N . GLY B 1 173 ? -4.637 42.281 45.344 1 43.12 173 GLY B N 1
ATOM 2807 C CA . GLY B 1 173 ? -4.637 43.719 45.656 1 43.12 173 GLY B CA 1
ATOM 2808 C C . GLY B 1 173 ? -5.262 44.031 47 1 43.12 173 GLY B C 1
ATOM 2809 O O . GLY B 1 173 ? -6.316 43.5 47.344 1 43.12 173 GLY B O 1
ATOM 2810 N N . GLU B 1 174 ? -4.512 44.344 48.094 1 46.19 174 GLU B N 1
ATOM 2811 C CA . GLU B 1 174 ? -4.934 44.875 49.375 1 46.19 174 GLU B CA 1
ATOM 2812 C C . GLU B 1 174 ? -6.074 45.875 49.219 1 46.19 174 GLU B C 1
ATOM 2814 O O . GLU B 1 174 ? -5.945 46.875 48.5 1 46.19 174 GLU B O 1
ATOM 2819 N N . GLU B 1 175 ? -7.348 45.5 49.25 1 45.31 175 GLU B N 1
ATOM 2820 C CA . GLU B 1 175 ? -8.508 46.375 49.375 1 45.31 175 GLU B CA 1
ATOM 2821 C C . GLU B 1 175 ? -8.266 47.469 50.375 1 45.31 175 GLU B C 1
ATOM 2823 O O . GLU B 1 175 ? -8.062 47.188 51.562 1 45.31 175 GLU B O 1
ATOM 2828 N N . VAL B 1 176 ? -7.664 48.625 50.094 1 46.19 176 VAL B N 1
ATOM 2829 C CA . VAL B 1 176 ? -7.66 49.812 50.906 1 46.19 176 VAL B CA 1
ATOM 2830 C C . VAL B 1 176 ? -9.086 50.156 51.344 1 46.19 176 VAL B C 1
ATOM 2832 O O . VAL B 1 176 ? -9.914 50.531 50.5 1 46.19 176 VAL B O 1
ATOM 2835 N N . VAL B 1 177 ? -9.719 49.5 52.344 1 44.75 177 VAL B N 1
ATOM 2836 C CA . VAL B 1 177 ? -10.938 49.906 53.031 1 44.75 177 VAL B CA 1
ATOM 2837 C C . VAL B 1 177 ? -10.781 51.375 53.5 1 44.75 177 VAL B C 1
ATOM 2839 O O . VAL B 1 177 ? -9.953 51.656 54.344 1 44.75 177 VAL B O 1
ATOM 2842 N N . THR B 1 178 ? -10.945 52.344 52.625 1 41.47 178 THR B N 1
ATOM 2843 C CA . THR B 1 178 ? -11.109 53.719 53.031 1 41.47 178 THR B CA 1
ATOM 2844 C C . THR B 1 178 ? -12.227 53.875 54.062 1 41.47 178 THR B C 1
ATOM 2846 O O . THR B 1 178 ? -13.391 53.594 53.75 1 41.47 178 THR B O 1
ATOM 2849 N N . ARG B 1 179 ? -12.047 53.625 55.344 1 42.5 179 ARG B N 1
ATOM 2850 C CA . ARG B 1 179 ? -12.914 53.938 56.469 1 42.5 179 ARG B CA 1
ATOM 2851 C C . ARG B 1 179 ? -13.352 55.406 56.406 1 42.5 179 ARG B C 1
ATOM 2853 O O . ARG B 1 179 ? -12.547 56.312 56.625 1 42.5 179 ARG B O 1
ATOM 2860 N N . GLN B 1 180 ? -14.281 55.781 55.5 1 41 180 GLN B N 1
ATOM 2861 C CA . GLN B 1 180 ? -14.945 57.062 55.625 1 41 180 GLN B CA 1
ATOM 2862 C C . GLN B 1 180 ? -15.609 57.219 57 1 41 180 GLN B C 1
ATOM 2864 O O . GLN B 1 180 ? -16.484 56.438 57.344 1 41 180 GLN B O 1
ATOM 2869 N N . SER B 1 181 ? -15 57.688 58.062 1 41.31 181 SER B N 1
ATOM 2870 C CA . SER B 1 181 ? -15.492 58.125 59.375 1 41.31 181 SER B CA 1
ATOM 2871 C C . SER B 1 181 ? -16.703 59.031 59.219 1 41.31 181 SER B C 1
ATOM 2873 O O . SER B 1 181 ? -16.594 60.156 58.719 1 41.31 181 SER B O 1
ATOM 2875 N N . VAL B 1 182 ? -17.922 58.531 58.812 1 42.59 182 VAL B N 1
ATOM 2876 C CA . VAL B 1 182 ? -19.141 59.312 58.875 1 42.59 182 VAL B CA 1
ATOM 2877 C C . VAL B 1 182 ? -19.375 59.844 60.281 1 42.59 182 VAL B C 1
ATOM 2879 O O . VAL B 1 182 ? -19.562 59.031 61.219 1 42.59 182 VAL B O 1
ATOM 2882 N N . ARG B 1 183 ? -18.938 61 60.688 1 40.53 183 ARG B N 1
ATOM 2883 C CA . ARG B 1 183 ? -19.266 61.781 61.875 1 40.53 183 ARG B CA 1
ATOM 2884 C C . ARG B 1 183 ? -20.766 61.969 62 1 40.53 183 ARG B C 1
ATOM 2886 O O . ARG B 1 183 ? -21.391 62.656 61.188 1 40.53 183 ARG B O 1
ATOM 2893 N N . THR B 1 184 ? -21.594 60.906 62.375 1 41.53 184 THR B N 1
ATOM 2894 C CA . THR B 1 184 ? -23 61.062 62.719 1 41.53 184 THR B CA 1
ATOM 2895 C C . THR B 1 184 ? -23.188 62.062 63.844 1 41.53 184 THR B C 1
ATOM 2897 O O . THR B 1 184 ? -22.719 61.844 64.938 1 41.53 184 THR B O 1
ATOM 2900 N N . ASP B 1 185 ? -23.234 63.344 63.594 1 39.69 185 ASP B N 1
ATOM 2901 C CA . ASP B 1 185 ? -23.656 64.375 64.5 1 39.69 185 ASP B CA 1
ATOM 2902 C C . ASP B 1 185 ? -25.047 64.125 65.062 1 39.69 185 ASP B C 1
ATOM 2904 O O . ASP B 1 185 ? -26.031 64.125 64.312 1 39.69 185 ASP B O 1
ATOM 2908 N N . THR B 1 186 ? -25.297 63.156 66 1 44.88 186 THR B N 1
ATOM 2909 C CA . THR B 1 186 ? -26.547 62.938 66.688 1 44.88 186 THR B CA 1
ATOM 2910 C C . THR B 1 186 ? -27 64.25 67.375 1 44.88 186 THR B C 1
ATOM 2912 O O . THR B 1 186 ? -26.234 64.812 68.188 1 44.88 186 THR B O 1
ATOM 2915 N N . PRO B 1 187 ? -28.016 64.875 66.938 1 47.34 187 PRO B N 1
ATOM 2916 C CA . PRO B 1 187 ? -28.547 66.125 67.562 1 47.34 187 PRO B CA 1
ATOM 2917 C C . PRO B 1 187 ? -29.047 65.875 69 1 47.34 187 PRO B C 1
ATOM 2919 O O . PRO B 1 187 ? -29.469 64.75 69.312 1 47.34 187 PRO B O 1
ATOM 2922 N N . PRO B 1 188 ? -28.656 66.562 70 1 44.53 188 PRO B N 1
ATOM 2923 C CA . PRO B 1 188 ? -28.953 66.5 71.438 1 44.53 188 PRO B CA 1
ATOM 2924 C C . PRO B 1 188 ? -30.453 66.5 71.75 1 44.53 188 PRO B C 1
ATOM 2926 O O . PRO B 1 188 ? -31.188 67.312 71.125 1 44.53 188 PRO B O 1
ATOM 2929 N N . TYR B 1 189 ? -31.219 65.375 71.812 1 40.81 189 TYR B N 1
ATOM 2930 C CA . TYR B 1 189 ? -32.625 65.25 72.125 1 40.81 189 TYR B CA 1
ATOM 2931 C C . TYR B 1 189 ? -32.938 66 73.438 1 40.81 189 TYR B C 1
ATOM 2933 O O . TYR B 1 189 ? -32.188 65.938 74.375 1 40.81 189 TYR B O 1
ATOM 2941 N N . GLY B 1 190 ? -33.625 67.062 73.25 1 39.75 190 GLY B N 1
ATOM 2942 C CA . GLY B 1 190 ? -34.188 68 74.188 1 39.75 190 GLY B CA 1
ATOM 2943 C C . GLY B 1 190 ? -34.938 67.312 75.312 1 39.75 190 GLY B C 1
ATOM 2944 O O . GLY B 1 190 ? -35.406 66.188 75.188 1 39.75 190 GLY B O 1
ATOM 2945 N N . SER B 1 191 ? -34.594 67.562 76.562 1 41.78 191 SER B N 1
ATOM 2946 C CA . SER B 1 191 ? -35.031 67.188 77.938 1 41.78 191 SER B CA 1
ATOM 2947 C C . SER B 1 191 ? -36.531 67.312 78.062 1 41.78 191 SER B C 1
ATOM 2949 O O . SER B 1 191 ? -37.125 68.312 77.75 1 41.78 191 SER B O 1
ATOM 2951 N N . PRO B 1 192 ? -37.25 66.125 77.875 1 42.06 192 PRO B N 1
ATOM 2952 C CA . PRO B 1 192 ? -38.688 66.188 78.125 1 42.06 192 PRO B CA 1
ATOM 2953 C C . PRO B 1 192 ? -39.031 66.875 79.438 1 42.06 192 PRO B C 1
ATOM 2955 O O . PRO B 1 192 ? -38.281 66.75 80.375 1 42.06 192 PRO B O 1
ATOM 2958 N N . THR B 1 193 ? -39.562 68.062 79.375 1 35.56 193 THR B N 1
ATOM 2959 C CA . THR B 1 193 ? -40.094 68.812 80.5 1 35.56 193 THR B CA 1
ATOM 2960 C C . THR B 1 193 ? -41.062 68 81.375 1 35.56 193 THR B C 1
ATOM 2962 O O . THR B 1 193 ? -41.906 67.312 80.812 1 35.56 193 THR B O 1
ATOM 2965 N N . ARG B 1 194 ? -40.688 67.562 82.562 1 35.47 194 ARG B N 1
ATOM 2966 C CA . ARG B 1 194 ? -41.406 67 83.688 1 35.47 194 ARG B CA 1
ATOM 2967 C C . ARG B 1 194 ? -42.75 67.688 83.875 1 35.47 194 ARG B C 1
ATOM 2969 O O . ARG B 1 194 ? -42.875 68.688 84.562 1 35.47 194 ARG B O 1
ATOM 2976 N N . ALA B 1 195 ? -43.656 67.812 82.75 1 26.42 195 ALA B N 1
ATOM 2977 C CA . ALA B 1 195 ? -44.938 68.125 83.438 1 26.42 195 ALA B CA 1
ATOM 2978 C C . ALA B 1 195 ? -45.562 66.938 84.062 1 26.42 195 ALA B C 1
ATOM 2980 O O . ALA B 1 195 ? -45.438 65.812 83.562 1 26.42 195 ALA B O 1
#

Organism: NCBI:txid927083

Radius of gyration: 36.36 Å; Cα contacts (8 Å, |Δi|>4): 505; chains: 2; bounding box: 84×136×108 Å

Secondary structure (DSSP, 8-state):
---SSEETTEEHHHHHTHHHHHHHHHHHHHHHHTTT---HHHHHHHHHHHHHHHHHHHHHHHHHHHHHTTSPTTSHHHHHHHHHHHHHHHHHHHHHHHHHHHHTS-SS---SHHHHHHHHHHHHHHHHHHHHHHHHHTT-TTS-TT--TTPPPTTS---------------------------------------/---SSEETTEEHHHHHTHHHHHHHHHHHHHHHHTTT---HHHHHHHHHHHHHHHHHHHHHHHHHHHHHTTSPTTSHHHHHHHHHHHHHHHHHHHHHHHHHHHHTTTTS---SHHHHHHHHHHHHHHHHHHHHHHHHHTT-TTS-TT--TTPPPTTS---------------------------------------

InterPro domains:
  IPR019251 Domain of unknown function DUF2231, transmembrane [PF09990] (9-144)

Nearest PDB structures (foldseek):
  8ugj-assembly1_4C  TM=6.851E-01  e=2.963E-01  Sus scrofa
  8ugl-assembly1_4C  TM=6.033E-01  e=7.170E-01  Sus scrofa
  5j7y-assembly1_BC  TM=5.825E-01  e=1.062E+00  Ovis aries
  1ocr-assembly1_C  TM=6.037E-01  e=1.357E+00  Bos taurus
  3l39-assembly1_A  TM=5.579E-01  e=1.292E+00  Bacteroides thetaiotaomicron VPI-5482

Solvent-accessible surface area (backbone atoms only — not comparable to full-atom values): 21211 Å² total; per-residue (Å²): 64,72,51,68,51,64,56,83,63,35,41,44,32,71,69,43,44,26,37,19,50,16,20,36,49,49,13,40,51,33,38,58,50,42,71,79,41,98,46,68,66,42,52,54,32,18,50,51,26,35,53,52,12,45,55,45,38,54,56,26,46,55,42,42,54,50,31,54,72,61,45,57,80,92,33,52,40,37,52,49,49,49,53,25,50,54,46,47,53,50,26,47,49,29,45,49,51,22,49,58,64,39,58,83,48,66,89,62,80,67,58,67,67,37,44,52,31,27,52,53,21,46,55,49,43,53,54,28,49,49,44,49,48,41,34,36,26,34,21,24,48,56,19,44,85,74,39,29,44,68,45,73,62,57,75,67,55,78,73,71,74,68,73,73,72,72,72,70,76,77,74,77,73,80,78,78,77,77,80,75,80,76,79,78,79,74,76,82,77,75,79,78,77,84,125,64,73,53,68,50,65,56,84,65,36,44,45,32,72,70,41,44,24,36,18,50,16,21,36,48,49,14,40,50,33,38,58,50,40,71,78,40,98,47,69,66,42,55,52,31,18,50,51,27,35,55,52,12,47,55,44,37,55,56,28,47,56,41,42,53,51,32,56,74,60,45,57,79,93,33,53,39,37,52,49,50,48,53,26,51,54,47,47,52,47,28,45,48,30,46,51,50,21,49,58,66,39,58,85,45,66,89,57,79,66,59,66,66,38,42,52,31,27,52,52,21,45,54,49,42,54,54,29,48,49,43,50,48,42,35,37,26,35,21,24,46,56,20,44,84,74,39,30,44,67,45,73,62,57,75,67,55,78,71,70,73,68,73,73,72,73,73,69,77,76,72,77,73,80,77,78,77,75,78,76,80,75,82,76,80,76,77,82,78,76,76,80,74,88,119

pLDDT: mean 84.18, std 21.8, range [25.89, 98.94]